Protein AF-A0A7S2IHZ9-F1 (afdb_monomer)

Secondary structure (DSSP, 8-state):
-HHHHHHHHHHHHHHHHHHTTGGGHHHHHHHHHHHHHH-EEETTTEEE--S-SS--S----SSS-S-S-EEHHHHHHHHHHHTTT-HHHHHHHHHHHHHT--TTSS--SEEETTEE-SS----S-HHHHHHHHHHHH-HHHHHHHHHHHHHHHHHHHHHHHHHTEETTTTEE--B-------TT---TTTT-SHHHHHHHHT-TT-GGGTT--EE-SSS-EES-B-HHHHHHHHHHHHHHHHHHHHHT-HHHHHHHHHHHHHHHHHIIIIIEETTTTEE--B-TTT-PBP----GGGGGGGGG-TTTSS-HHHHHHHIIIIIT-TTTT---SSSS--SSSPPPPTTEEEEEEEEETTS-EEEE-SHHHHHHHTTTEEEEEEEEEEE-STT---SS-EEEEEEEEESTTS-EEEEEETT---SSSS--EE--SS-SEEEESS--STTGGGPEEEEEEEETTTTEEEEE-SHHHHHHHHHTT-EEEEEEEEEBPPTTSTT---SS---SS-TTSGGGGG-BTTBT-B-HHHHHHHHHHHSSS---HHHHHHHHHHHHHHHHHHHHHHH------BTTTB-TTSS---BSSB-TTT--SB-SS-BPPBS-HHHHHHHHHHHHHTTTTSPPPTT--

Organism: NCBI:txid156173

pLDDT: mean 87.2, std 13.01, range [39.28, 98.94]

InterPro domains:
  IPR004888 Glycoside hydrolase family 63 [PTHR10412] (500-612)
  IPR008928 Six-hairpin glycosidase superfamily [SSF48208] (32-341)
  IPR012341 Six-hairpin glycosidase-like superfamily [G3DSA:1.50.10.10] (44-357)
  IPR012341 Six-hairpin glycosidase-like superfamily [G3DSA:1.50.10.10] (497-617)
  IPR054491 Mannosylglycerate hydrolase MGH1-like, glycoside hydrolase domain [PF22422] (72-330)

Structure (mmCIF, N/CA/C/O backbone):
data_AF-A0A7S2IHZ9-F1
#
_entry.id   AF-A0A7S2IHZ9-F1
#
loop_
_atom_site.group_PDB
_atom_site.id
_atom_site.type_symbol
_atom_site.label_atom_id
_atom_site.label_alt_id
_atom_site.label_comp_id
_atom_site.label_asym_id
_atom_site.label_entity_id
_atom_site.label_seq_id
_atom_site.pdbx_PDB_ins_code
_atom_site.Cartn_x
_atom_site.Cartn_y
_atom_site.Cartn_z
_atom_site.occupancy
_atom_site.B_iso_or_equiv
_atom_site.auth_seq_id
_atom_site.auth_comp_id
_atom_site.auth_asym_id
_atom_site.auth_atom_id
_atom_site.pdbx_PDB_model_num
ATOM 1 N N . GLY A 1 1 ? -7.102 -47.221 6.152 1.00 44.28 1 GLY A N 1
ATOM 2 C CA . GLY A 1 1 ? -8.558 -47.305 5.914 1.00 44.28 1 GLY A CA 1
ATOM 3 C C . GLY A 1 1 ? -9.307 -46.108 6.479 1.00 44.28 1 GLY A C 1
ATOM 4 O O . GLY A 1 1 ? -9.632 -45.208 5.721 1.00 44.28 1 GLY A O 1
ATOM 5 N N . ARG A 1 2 ? -9.538 -46.054 7.801 1.00 39.28 2 ARG A N 1
ATOM 6 C CA . ARG A 1 2 ? -10.419 -45.054 8.447 1.00 39.28 2 ARG A CA 1
ATOM 7 C C . ARG A 1 2 ? -9.930 -43.590 8.409 1.00 39.28 2 ARG A C 1
ATOM 9 O O . ARG A 1 2 ? -10.756 -42.702 8.257 1.00 39.28 2 ARG A O 1
ATOM 16 N N . ALA A 1 3 ? -8.618 -43.327 8.427 1.00 44.47 3 ALA A N 1
ATOM 17 C CA . ALA A 1 3 ? -8.079 -41.958 8.337 1.00 44.47 3 ALA A CA 1
ATOM 18 C C . ALA A 1 3 ? -8.281 -41.288 6.956 1.00 44.47 3 ALA A C 1
ATOM 20 O O . ALA A 1 3 ? -8.484 -40.081 6.880 1.00 44.47 3 ALA A O 1
ATOM 21 N N . ARG A 1 4 ? -8.292 -42.064 5.857 1.00 44.38 4 ARG A N 1
ATOM 22 C CA . ARG A 1 4 ? -8.543 -41.529 4.501 1.00 44.38 4 ARG A CA 1
ATOM 23 C C . ARG A 1 4 ? -10.020 -41.187 4.260 1.00 44.38 4 ARG A C 1
ATOM 25 O O . ARG A 1 4 ? -10.292 -40.228 3.552 1.00 44.38 4 ARG A O 1
ATOM 32 N N . ALA A 1 5 ? -10.949 -41.926 4.873 1.00 47.41 5 ALA A N 1
ATOM 33 C CA . ALA A 1 5 ? -12.391 -41.674 4.760 1.00 47.41 5 ALA A CA 1
ATOM 34 C C . ALA A 1 5 ? -12.870 -40.496 5.637 1.00 47.41 5 ALA A C 1
ATOM 36 O O . ALA A 1 5 ? -13.770 -39.762 5.244 1.00 47.41 5 ALA A O 1
ATOM 37 N N . GLY A 1 6 ? -12.247 -40.269 6.802 1.00 48.47 6 GLY A N 1
ATOM 38 C CA . GLY A 1 6 ? -12.513 -39.077 7.623 1.00 48.47 6 GLY A CA 1
ATOM 39 C C . GLY A 1 6 ? -11.990 -37.784 6.985 1.00 48.47 6 GLY A C 1
ATOM 40 O O . GLY A 1 6 ? -12.670 -36.760 7.007 1.00 48.47 6 GLY A O 1
ATOM 41 N N . GLY A 1 7 ? -10.816 -37.847 6.341 1.00 55.22 7 GLY A N 1
ATOM 42 C CA . GLY A 1 7 ? -10.217 -36.704 5.644 1.00 55.22 7 GLY A CA 1
ATOM 43 C C . GLY A 1 7 ? -11.005 -36.231 4.416 1.00 55.22 7 GLY A C 1
ATOM 44 O O . GLY A 1 7 ? -11.041 -35.032 4.153 1.00 55.22 7 GLY A O 1
ATOM 45 N N . SER A 1 8 ? -11.679 -37.130 3.687 1.00 61.75 8 SER A N 1
ATOM 46 C CA . SER A 1 8 ? -12.512 -36.741 2.537 1.00 61.75 8 SER A CA 1
ATOM 47 C C . SER A 1 8 ? -13.784 -36.001 2.955 1.00 61.75 8 SER A C 1
ATOM 49 O O . SER A 1 8 ? -14.209 -35.085 2.263 1.00 61.75 8 SER A O 1
ATOM 51 N N . HIS A 1 9 ? -14.370 -36.354 4.102 1.00 70.00 9 HIS A N 1
ATOM 52 C CA . HIS A 1 9 ? -15.577 -35.703 4.611 1.00 70.00 9 HIS A CA 1
ATOM 53 C C . HIS A 1 9 ? -15.296 -34.302 5.182 1.00 70.00 9 HIS A C 1
ATOM 55 O O . HIS A 1 9 ? -16.079 -33.384 4.955 1.00 70.00 9 HIS A O 1
ATOM 61 N N . TYR A 1 10 ? -14.166 -34.110 5.878 1.00 72.94 10 TYR A N 1
ATOM 62 C CA . TYR A 1 10 ? -13.751 -32.778 6.340 1.00 72.94 10 TYR A CA 1
ATOM 63 C C . TYR A 1 10 ? -13.454 -31.841 5.163 1.00 72.94 10 TYR A C 1
ATOM 65 O O . TYR A 1 10 ? -14.006 -30.748 5.105 1.00 72.94 10 TYR A O 1
ATOM 73 N N . ARG A 1 11 ? -12.674 -32.305 4.175 1.00 74.44 11 ARG A N 1
ATOM 74 C CA . ARG A 1 11 ? -12.383 -31.518 2.965 1.00 74.44 11 ARG A CA 1
ATOM 75 C C . ARG A 1 11 ? -13.639 -31.161 2.176 1.00 74.44 11 ARG A C 1
ATOM 77 O O . ARG A 1 11 ? -13.711 -30.067 1.641 1.00 74.44 11 ARG A O 1
ATOM 84 N N . ALA A 1 12 ? -14.626 -32.055 2.111 1.00 79.62 12 ALA A N 1
ATOM 85 C CA . ALA A 1 12 ? -15.901 -31.755 1.460 1.00 79.62 12 ALA A CA 1
ATOM 86 C C . ALA A 1 12 ? -16.692 -30.668 2.209 1.00 79.62 12 ALA A C 1
ATOM 88 O O . ALA A 1 12 ? -17.270 -29.791 1.577 1.00 79.62 12 ALA A O 1
ATOM 89 N N . ARG A 1 13 ? -16.687 -30.688 3.550 1.00 81.56 13 ARG A N 1
ATOM 90 C CA . ARG A 1 13 ? -17.314 -29.630 4.359 1.00 81.56 13 ARG A CA 1
ATOM 91 C C . ARG A 1 13 ? -16.609 -28.288 4.198 1.00 81.56 13 ARG A C 1
ATOM 93 O O . ARG A 1 13 ? -17.285 -27.281 4.059 1.00 81.56 13 ARG A O 1
ATOM 100 N N . GLU A 1 14 ? -15.281 -28.281 4.201 1.00 80.88 14 GLU A N 1
ATOM 101 C CA . GLU A 1 14 ? -14.481 -27.076 3.967 1.00 80.88 14 GLU A CA 1
ATOM 102 C C . GLU A 1 14 ? -14.667 -26.534 2.542 1.00 80.88 14 GLU A C 1
ATOM 104 O O . GLU A 1 14 ? -14.885 -25.344 2.362 1.00 80.88 14 GLU A O 1
ATOM 109 N N . ALA A 1 15 ? -14.693 -27.394 1.522 1.00 83.06 15 ALA A N 1
ATOM 110 C CA . ALA A 1 15 ? -15.005 -26.966 0.159 1.00 83.06 15 ALA A CA 1
ATOM 111 C C . ALA A 1 15 ? -16.393 -26.304 0.074 1.00 83.06 15 ALA A C 1
ATOM 113 O O . ALA A 1 15 ? -16.530 -25.238 -0.524 1.00 83.06 15 ALA A O 1
ATOM 114 N N . ALA A 1 16 ? -17.398 -26.870 0.750 1.00 86.19 16 ALA A N 1
ATOM 115 C CA . ALA A 1 16 ? -18.745 -26.305 0.787 1.00 86.19 16 ALA A CA 1
ATOM 116 C C . ALA A 1 16 ? -18.810 -24.918 1.463 1.00 86.19 16 ALA A C 1
ATOM 118 O O . ALA A 1 16 ? -19.636 -24.093 1.072 1.00 86.19 16 ALA A O 1
ATOM 119 N N . THR A 1 17 ? -17.944 -24.605 2.441 1.00 87.94 17 THR A N 1
ATOM 120 C CA . THR A 1 17 ? -17.902 -23.245 3.023 1.00 87.94 17 THR A CA 1
ATOM 121 C C . THR A 1 17 ? -17.316 -22.210 2.061 1.00 87.94 17 THR A C 1
ATOM 123 O O . THR A 1 17 ? -17.603 -21.017 2.205 1.00 87.94 17 THR A O 1
ATOM 126 N N . LEU A 1 18 ? -16.533 -22.653 1.072 1.00 92.44 18 LEU A N 1
ATOM 127 C CA . LEU A 1 18 ? -15.934 -21.808 0.041 1.00 92.44 18 LEU A CA 1
ATOM 128 C C . LEU A 1 18 ? -16.856 -21.601 -1.171 1.00 92.44 18 LEU A C 1
ATOM 130 O O . LEU A 1 18 ? -16.814 -20.532 -1.775 1.00 92.44 18 LEU A O 1
ATOM 134 N N . GLU A 1 19 ? -17.720 -22.570 -1.499 1.00 90.50 19 GLU A N 1
ATOM 135 C CA . GLU A 1 19 ? -18.622 -22.526 -2.669 1.00 90.50 19 GLU A CA 1
ATOM 136 C C . GLU A 1 19 ? -19.473 -21.248 -2.736 1.00 90.50 19 GLU A C 1
ATOM 138 O O . GLU A 1 19 ? -19.655 -20.679 -3.814 1.00 90.50 19 GLU A O 1
ATOM 143 N N . ARG A 1 20 ? -19.932 -20.734 -1.586 1.00 90.88 20 ARG A N 1
ATOM 144 C CA . ARG A 1 20 ? -20.732 -19.495 -1.509 1.00 90.88 20 ARG A CA 1
ATOM 145 C C . ARG A 1 20 ? -20.021 -18.255 -2.060 1.00 90.88 20 ARG A C 1
ATOM 147 O O . ARG A 1 20 ? -20.685 -17.279 -2.392 1.00 90.88 20 ARG A O 1
ATOM 154 N N . TYR A 1 21 ? -18.692 -18.286 -2.152 1.00 94.06 21 TYR A N 1
ATOM 155 C CA . TYR A 1 21 ? -17.879 -17.179 -2.649 1.00 94.06 21 TYR A CA 1
ATOM 156 C C . TYR A 1 21 ? -17.632 -17.241 -4.165 1.00 94.06 21 TYR A C 1
ATOM 158 O O . TYR A 1 21 ? -16.933 -16.382 -4.697 1.00 94.06 21 TYR A O 1
ATOM 166 N N . GLY A 1 22 ? -18.191 -18.226 -4.883 1.00 94.19 22 GLY A N 1
ATOM 167 C CA . GLY A 1 22 ? -18.151 -18.290 -6.347 1.00 94.19 22 GLY A CA 1
ATOM 168 C C . GLY A 1 22 ? -16.737 -18.140 -6.922 1.00 94.19 22 GLY A C 1
ATOM 169 O O . GLY A 1 22 ? -15.807 -18.837 -6.520 1.00 94.19 22 GLY A O 1
ATOM 170 N N . GLU A 1 23 ? -16.545 -17.186 -7.837 1.00 94.06 23 GLU A N 1
ATOM 171 C CA . GLU A 1 23 ? -15.236 -16.895 -8.448 1.00 94.06 23 GLU A CA 1
ATOM 172 C C . GLU A 1 23 ? -14.178 -16.324 -7.475 1.00 94.06 23 GLU A C 1
ATOM 174 O O . GLU A 1 23 ? -13.022 -16.121 -7.861 1.00 94.06 23 GLU A O 1
ATOM 179 N N . TRP A 1 24 ? -14.572 -16.026 -6.234 1.00 95.88 24 TRP A N 1
ATOM 180 C CA . TRP A 1 24 ? -13.717 -15.555 -5.145 1.00 95.88 24 TRP A CA 1
ATOM 181 C C . TRP A 1 24 ? -13.413 -16.645 -4.108 1.00 95.88 24 TRP A C 1
ATOM 183 O O . TRP A 1 24 ? -12.728 -16.372 -3.123 1.00 95.88 24 TRP A O 1
ATOM 193 N N . ALA A 1 25 ? -13.852 -17.888 -4.332 1.00 95.31 25 ALA A N 1
ATOM 194 C CA . ALA A 1 25 ? -13.587 -19.015 -3.436 1.00 95.31 25 ALA A CA 1
ATOM 195 C C . ALA A 1 25 ? -12.086 -19.232 -3.175 1.00 95.31 25 ALA A C 1
ATOM 197 O O . ALA A 1 25 ? -11.681 -19.367 -2.024 1.00 95.31 25 ALA A O 1
ATOM 198 N N . GLU A 1 26 ? -11.241 -19.184 -4.213 1.00 94.44 26 GLU A N 1
ATOM 199 C CA . GLU A 1 26 ? -9.781 -19.310 -4.051 1.00 94.44 26 GLU A CA 1
ATOM 200 C C . GLU A 1 26 ? -9.171 -18.157 -3.242 1.00 94.44 26 GLU A C 1
ATOM 202 O O . GLU A 1 26 ? -8.234 -18.363 -2.476 1.00 94.44 26 GLU A O 1
ATOM 207 N N . VAL A 1 27 ? -9.709 -16.945 -3.395 1.00 95.50 27 VAL A N 1
ATOM 208 C CA . VAL A 1 27 ? -9.264 -15.775 -2.628 1.00 95.50 27 VAL A CA 1
ATOM 209 C C . VAL A 1 27 ? -9.625 -15.935 -1.154 1.00 95.50 27 VAL A C 1
ATOM 211 O O . VAL A 1 27 ? -8.787 -15.689 -0.285 1.00 95.50 27 VAL A O 1
ATOM 214 N N . LYS A 1 28 ? -10.847 -16.396 -0.861 1.00 95.69 28 LYS A N 1
ATOM 215 C CA . LYS A 1 28 ? -11.254 -16.713 0.510 1.00 95.69 28 LYS A CA 1
ATOM 216 C C . LYS A 1 28 ? -10.388 -17.822 1.109 1.00 95.69 28 LYS A C 1
ATOM 218 O O . LYS A 1 28 ? -9.989 -17.689 2.262 1.00 95.69 28 LYS A O 1
ATOM 223 N N . ASP A 1 29 ? -10.085 -18.871 0.349 1.00 94.12 29 ASP A N 1
ATOM 224 C CA . ASP A 1 29 ? -9.216 -19.972 0.784 1.00 94.12 29 ASP A CA 1
ATOM 225 C C . ASP A 1 29 ? -7.820 -19.452 1.176 1.00 94.12 29 ASP A C 1
ATOM 227 O O . ASP A 1 29 ? -7.352 -19.695 2.291 1.00 94.12 29 ASP A O 1
ATOM 231 N N . ALA A 1 30 ? -7.205 -18.625 0.322 1.00 93.38 30 ALA A N 1
ATOM 232 C CA . ALA A 1 30 ? -5.919 -17.986 0.605 1.00 93.38 30 ALA A CA 1
ATOM 233 C C . ALA A 1 30 ? -5.958 -17.131 1.884 1.00 93.38 30 ALA A C 1
ATOM 235 O O . ALA A 1 30 ? -5.107 -17.272 2.766 1.00 93.38 30 ALA A O 1
ATOM 236 N N . MET A 1 31 ? -6.979 -16.277 2.014 1.00 94.12 31 MET A N 1
ATOM 237 C CA . MET A 1 31 ? -7.154 -15.404 3.176 1.00 94.12 31 MET A CA 1
ATOM 238 C C . MET A 1 31 ? -7.365 -16.195 4.469 1.00 94.12 31 MET A C 1
ATOM 240 O O . MET A 1 31 ? -6.688 -15.945 5.466 1.00 94.12 31 MET A O 1
ATOM 244 N N . GLN A 1 32 ? -8.278 -17.168 4.456 1.00 92.44 32 GLN A N 1
ATOM 245 C CA . GLN A 1 32 ? -8.565 -18.010 5.615 1.00 92.44 32 GLN A CA 1
ATOM 246 C C . GLN A 1 32 ? -7.332 -18.816 6.025 1.00 92.44 32 GLN A C 1
ATOM 248 O O . GLN A 1 32 ? -7.008 -18.862 7.208 1.00 92.44 32 GLN A O 1
ATOM 253 N N . THR A 1 33 ? -6.617 -19.397 5.062 1.00 90.88 33 THR A N 1
ATOM 254 C CA . THR A 1 33 ? -5.405 -20.179 5.324 1.00 90.88 33 THR A CA 1
ATOM 255 C C . THR A 1 33 ? -4.328 -19.331 6.000 1.00 90.88 33 THR A C 1
ATOM 257 O O . THR A 1 33 ? -3.735 -19.776 6.981 1.00 90.88 33 THR A O 1
ATOM 260 N N . SER A 1 34 ? -4.107 -18.093 5.543 1.00 89.50 34 SER A N 1
ATOM 261 C CA . SER A 1 34 ? -3.125 -17.196 6.165 1.00 89.50 34 SER A CA 1
ATOM 262 C C . SER A 1 34 ? -3.510 -16.792 7.588 1.00 89.50 34 SER A C 1
ATOM 264 O O . SER A 1 34 ? -2.669 -16.843 8.481 1.00 89.50 34 SER A O 1
ATOM 266 N N . LEU A 1 35 ? -4.773 -16.416 7.813 1.00 91.25 35 LEU A N 1
ATOM 267 C CA . LEU A 1 35 ? -5.254 -15.985 9.130 1.00 91.25 35 LEU A CA 1
ATOM 268 C C . LEU A 1 35 ? -5.246 -17.128 10.143 1.00 91.25 35 LEU A C 1
ATOM 270 O O . LEU A 1 35 ? -4.792 -16.958 11.268 1.00 91.25 35 LEU A O 1
ATOM 274 N N . MET A 1 36 ? -5.737 -18.303 9.746 1.00 90.81 36 MET A N 1
ATOM 275 C CA . MET A 1 36 ? -5.822 -19.462 10.636 1.00 90.81 36 MET A CA 1
ATOM 276 C C . MET A 1 36 ? -4.456 -20.088 10.914 1.00 90.81 36 MET A C 1
ATOM 278 O O . MET A 1 36 ? -4.287 -20.742 11.937 1.00 90.81 36 MET A O 1
ATOM 282 N N . TRP A 1 37 ? -3.470 -19.887 10.034 1.00 89.12 37 TRP A N 1
ATOM 283 C CA . TRP A 1 37 ? -2.101 -20.332 10.287 1.00 89.12 37 TRP A CA 1
ATOM 284 C C . TRP A 1 37 ? -1.440 -19.550 11.422 1.00 89.12 37 TRP A C 1
ATOM 286 O O . TRP A 1 37 ? -0.711 -20.154 12.212 1.00 89.12 37 TRP A O 1
ATOM 296 N N . SER A 1 38 ? -1.670 -18.233 11.505 1.00 87.88 38 SER A N 1
ATOM 297 C CA . SER A 1 38 ? -1.074 -17.403 12.554 1.00 87.88 38 SER A CA 1
ATOM 298 C C . SER A 1 38 ? -1.902 -17.348 13.834 1.00 87.88 38 SER A C 1
ATOM 300 O O . SER A 1 38 ? -1.347 -17.019 14.875 1.00 87.88 38 SER A O 1
ATOM 302 N N . PHE A 1 39 ? -3.188 -17.701 13.783 1.00 90.62 39 PHE A N 1
ATOM 303 C CA . PHE A 1 39 ? -4.076 -17.673 14.942 1.00 90.62 39 PHE A CA 1
ATOM 304 C C . PHE A 1 39 ? -3.601 -18.618 16.056 1.00 90.62 39 PHE A C 1
ATOM 306 O O . PHE A 1 39 ? -3.381 -19.810 15.827 1.00 90.62 39 PHE A O 1
ATOM 313 N N . ILE A 1 40 ? -3.468 -18.090 17.270 1.00 89.56 40 ILE A N 1
ATOM 314 C CA . ILE A 1 40 ? -2.991 -18.830 18.441 1.00 89.56 40 ILE A CA 1
ATOM 315 C C . ILE A 1 40 ? -3.847 -18.529 19.669 1.00 89.56 40 ILE A C 1
ATOM 317 O O . ILE A 1 40 ? -4.582 -17.541 19.729 1.00 89.56 40 ILE A O 1
ATOM 321 N N . TYR A 1 41 ? -3.734 -19.410 20.657 1.00 88.06 41 TYR A N 1
ATOM 322 C CA . TYR A 1 41 ? -4.132 -19.112 22.022 1.00 88.06 41 TYR A CA 1
ATOM 323 C C . TYR A 1 41 ? -2.890 -18.711 22.811 1.00 88.06 41 TYR A C 1
ATOM 325 O O . TYR A 1 41 ? -1.931 -19.478 22.869 1.00 88.06 41 TYR A O 1
ATOM 333 N N . ASP A 1 42 ? -2.949 -17.546 23.435 1.00 83.69 42 ASP A N 1
ATOM 334 C CA . ASP A 1 42 ? -1.996 -17.083 24.430 1.00 83.69 42 ASP A CA 1
ATOM 335 C C . ASP A 1 42 ? -2.694 -17.044 25.807 1.00 83.69 42 ASP A C 1
ATOM 337 O O . ASP A 1 42 ? -3.815 -16.548 25.904 1.00 83.69 42 ASP A O 1
ATOM 341 N N . PRO A 1 43 ? -2.102 -17.544 26.903 1.00 80.94 43 PRO A N 1
ATOM 342 C CA . PRO A 1 43 ? -2.756 -17.546 28.214 1.00 80.94 43 PRO A CA 1
ATOM 343 C C . PRO A 1 43 ? -3.067 -16.159 28.784 1.00 80.94 43 PRO A C 1
ATOM 345 O O . PRO A 1 43 ? -3.944 -16.038 29.640 1.00 80.94 43 PRO A O 1
ATOM 348 N N . LYS A 1 44 ? -2.340 -15.123 28.357 1.00 78.62 44 LYS A N 1
ATOM 349 C CA . LYS A 1 44 ? -2.530 -13.745 28.809 1.00 78.62 44 LYS A CA 1
ATOM 350 C C . LYS A 1 44 ? -3.460 -12.973 27.880 1.00 78.62 44 LYS A C 1
ATOM 352 O O . LYS A 1 44 ? -4.338 -12.265 28.367 1.00 78.62 44 LYS A O 1
ATOM 357 N N . GLU A 1 45 ? -3.266 -13.110 26.573 1.00 82.06 45 GLU A N 1
ATOM 358 C CA . GLU A 1 45 ? -4.016 -12.365 25.554 1.00 82.06 45 GLU A CA 1
ATOM 359 C C . GLU A 1 45 ? -5.269 -13.135 25.070 1.00 82.06 45 GLU A C 1
ATOM 361 O O . GLU A 1 45 ? -6.164 -12.588 24.438 1.00 82.06 45 GLU A O 1
ATOM 366 N N . GLY A 1 46 ? -5.404 -14.419 25.384 1.00 86.62 46 GLY A N 1
ATOM 367 C CA . GLY A 1 46 ? -6.492 -15.265 24.898 1.00 86.62 46 GLY A CA 1
ATOM 368 C C . GLY A 1 46 ? -6.328 -15.637 23.421 1.00 86.62 46 GLY A C 1
ATOM 369 O O . GLY A 1 46 ? -5.238 -15.957 22.957 1.00 86.62 46 GLY A O 1
ATOM 370 N N . LEU A 1 47 ? -7.432 -15.655 22.672 1.00 90.75 47 LEU A N 1
ATOM 371 C CA . LEU A 1 47 ? -7.423 -15.997 21.247 1.00 90.75 47 LEU A CA 1
ATOM 372 C C . LEU A 1 47 ? -7.042 -14.774 20.405 1.00 90.75 47 LEU A C 1
ATOM 374 O O . LEU A 1 47 ? -7.812 -13.810 20.331 1.00 90.75 47 LEU A O 1
ATOM 378 N N . VAL A 1 48 ? -5.878 -14.835 19.759 1.00 91.06 48 VAL A N 1
ATOM 379 C CA . VAL A 1 48 ? -5.279 -13.715 19.021 1.00 91.06 48 VAL A CA 1
ATOM 380 C C . VAL A 1 48 ? -4.731 -14.139 17.662 1.00 91.06 48 VAL A C 1
ATOM 382 O O . VAL A 1 48 ? -4.381 -15.295 17.427 1.00 91.06 48 VAL A O 1
ATOM 385 N N . ALA A 1 49 ? -4.647 -13.165 16.760 1.00 91.06 49 ALA A N 1
ATOM 386 C CA . ALA A 1 49 ? -4.123 -13.290 15.409 1.00 91.06 49 ALA A CA 1
ATOM 387 C C . ALA A 1 49 ? -2.835 -12.456 15.277 1.00 91.06 49 ALA A C 1
ATOM 389 O O . ALA A 1 49 ? -2.882 -11.346 14.735 1.00 91.06 49 ALA A O 1
ATOM 390 N N . PRO A 1 50 ? -1.682 -12.947 15.773 1.00 88.75 50 PRO A N 1
ATOM 391 C CA . PRO A 1 50 ? -0.408 -12.305 15.497 1.00 88.75 50 PRO A CA 1
ATOM 392 C C . PRO A 1 50 ? -0.148 -12.275 13.989 1.00 88.75 50 PRO A C 1
ATOM 394 O O . PRO A 1 50 ? -0.686 -13.068 13.206 1.00 88.75 50 PRO A O 1
ATOM 397 N N . VAL A 1 51 ? 0.705 -11.346 13.579 1.00 83.25 51 VAL A N 1
ATOM 398 C CA . VAL A 1 51 ? 0.999 -11.089 12.162 1.00 83.25 51 VAL A CA 1
ATOM 399 C C . VAL A 1 51 ? 1.730 -12.261 11.506 1.00 83.25 51 VAL A C 1
ATOM 401 O O . VAL A 1 51 ? 1.485 -12.601 10.349 1.00 83.25 51 VAL A O 1
ATOM 404 N N . THR A 1 52 ? 2.575 -12.932 12.292 1.00 83.06 52 THR A N 1
ATOM 405 C CA . THR A 1 52 ? 3.257 -14.183 11.972 1.00 83.06 52 THR A CA 1
ATOM 406 C C . THR A 1 52 ? 3.649 -14.906 13.263 1.00 83.06 52 THR A C 1
ATOM 408 O O . THR A 1 52 ? 3.798 -14.279 14.309 1.00 83.06 52 THR A O 1
ATOM 411 N N . ARG A 1 53 ? 3.874 -16.222 13.183 1.00 81.31 53 ARG A N 1
ATOM 412 C CA . ARG A 1 53 ? 4.449 -17.031 14.278 1.00 81.31 53 ARG A CA 1
ATOM 413 C C . ARG A 1 53 ? 5.973 -17.125 14.216 1.00 81.31 53 ARG A C 1
ATOM 415 O O . ARG A 1 53 ? 6.595 -17.747 15.067 1.00 81.31 53 ARG A O 1
ATOM 422 N N . ASN A 1 54 ? 6.584 -16.550 13.182 1.00 79.62 54 ASN A N 1
ATOM 423 C CA . ASN A 1 54 ? 8.027 -16.642 12.970 1.00 79.62 54 ASN A CA 1
ATOM 424 C C . ASN A 1 54 ? 8.821 -15.635 13.817 1.00 79.62 54 ASN A C 1
ATOM 426 O O . ASN A 1 54 ? 10.050 -15.682 13.819 1.00 79.62 54 ASN A O 1
ATOM 430 N N . TRP A 1 55 ? 8.149 -14.694 14.485 1.00 78.69 55 TRP A N 1
ATOM 431 C CA . TRP A 1 55 ? 8.787 -13.593 15.201 1.00 78.69 55 TRP A CA 1
ATOM 432 C C . TRP A 1 55 ? 8.566 -13.706 16.712 1.00 78.69 55 TRP A C 1
ATOM 434 O O . TRP A 1 55 ? 7.431 -13.653 17.178 1.00 78.69 55 TRP A O 1
ATOM 444 N N . ALA A 1 56 ? 9.663 -13.784 17.471 1.00 78.25 56 ALA A N 1
ATOM 445 C CA . ALA A 1 56 ? 9.654 -13.772 18.934 1.00 78.25 56 ALA A CA 1
ATOM 446 C C . ALA A 1 56 ? 10.083 -12.389 19.463 1.00 78.25 56 ALA A C 1
ATOM 448 O O . ALA A 1 56 ? 11.274 -12.098 19.589 1.00 78.25 56 ALA A O 1
ATOM 449 N N . PHE A 1 57 ? 9.107 -11.534 19.772 1.00 75.56 57 PHE A N 1
ATOM 450 C CA . PHE A 1 57 ? 9.284 -10.188 20.334 1.00 75.56 57 PHE A CA 1
ATOM 451 C C . PHE A 1 57 ? 9.516 -10.179 21.848 1.00 75.56 57 PHE A C 1
ATOM 453 O O . PHE A 1 57 ? 10.129 -9.243 22.360 1.00 75.56 57 PHE A O 1
ATOM 460 N N . SER A 1 58 ? 9.078 -11.217 22.563 1.00 72.12 58 SER A N 1
ATOM 461 C CA . SER A 1 58 ? 9.359 -11.385 23.992 1.00 72.12 58 SER A CA 1
ATOM 462 C C . SER A 1 58 ? 9.985 -12.758 24.271 1.00 72.12 58 SER A C 1
ATOM 464 O O . SER A 1 58 ? 9.295 -13.702 24.640 1.00 72.12 58 SER A O 1
ATOM 466 N N . PRO A 1 59 ? 11.311 -12.914 24.098 1.00 63.94 59 PRO A N 1
ATOM 467 C CA . PRO A 1 59 ? 11.993 -14.197 24.300 1.00 63.94 59 PRO A CA 1
ATOM 468 C C . PRO A 1 59 ? 12.216 -14.554 25.782 1.00 63.94 59 PRO A C 1
ATOM 470 O O . PRO A 1 59 ? 12.791 -15.597 26.081 1.00 63.94 59 PRO A O 1
ATOM 473 N N . ARG A 1 60 ? 11.836 -13.674 26.722 1.00 60.03 60 ARG A N 1
ATOM 474 C CA . ARG A 1 60 ? 12.056 -13.828 28.173 1.00 60.03 60 ARG A CA 1
ATOM 475 C C . ARG A 1 60 ? 10.739 -13.903 28.939 1.00 60.03 60 ARG A C 1
ATOM 477 O O . ARG A 1 60 ? 10.521 -13.148 29.885 1.00 60.03 60 ARG A O 1
ATOM 484 N N . THR A 1 61 ? 9.860 -14.800 28.521 1.00 64.00 61 THR A N 1
ATOM 485 C CA . THR A 1 61 ? 8.622 -15.091 29.243 1.00 64.00 61 THR A CA 1
ATOM 486 C C . THR A 1 61 ? 8.843 -16.292 30.159 1.00 64.00 61 THR A C 1
ATOM 488 O O . THR A 1 61 ? 9.652 -17.170 29.865 1.00 64.00 61 THR A O 1
ATOM 491 N N . VAL A 1 62 ? 8.188 -16.290 31.325 1.00 60.69 62 VAL A N 1
ATOM 492 C CA . VAL A 1 62 ? 8.407 -17.305 32.376 1.00 60.69 62 VAL A CA 1
ATOM 493 C C . VAL A 1 62 ? 8.040 -18.709 31.879 1.00 60.69 62 VAL A C 1
ATOM 495 O O . VAL A 1 62 ? 8.693 -19.672 32.271 1.00 60.69 62 VAL A O 1
ATOM 498 N N . ASP A 1 63 ? 7.084 -18.796 30.948 1.00 63.53 63 ASP A N 1
ATOM 499 C CA . ASP A 1 63 ? 6.512 -20.055 30.462 1.00 63.53 63 ASP A CA 1
ATOM 500 C C . ASP A 1 63 ? 6.693 -20.275 28.943 1.00 63.53 63 ASP A C 1
ATOM 502 O O . ASP A 1 63 ? 6.210 -21.262 28.400 1.00 63.53 63 ASP A O 1
ATOM 506 N N . GLY A 1 64 ? 7.392 -19.382 28.228 1.00 61.69 64 GLY A N 1
ATOM 507 C CA . GLY A 1 64 ? 7.506 -19.419 26.758 1.00 61.69 64 GLY A CA 1
ATOM 508 C C . GLY A 1 64 ? 6.285 -18.862 26.015 1.00 61.69 64 GLY A C 1
ATOM 509 O O . GLY A 1 64 ? 6.403 -18.455 24.862 1.00 61.69 64 GLY A O 1
ATOM 510 N N . ASP A 1 65 ? 5.151 -18.748 26.701 1.00 64.25 65 ASP A N 1
ATOM 511 C CA . ASP A 1 65 ? 3.948 -18.071 26.224 1.00 64.25 65 ASP A CA 1
ATOM 512 C C . ASP A 1 65 ? 4.160 -16.543 26.195 1.00 64.25 65 ASP A C 1
ATOM 514 O O . ASP A 1 65 ? 4.901 -16.023 27.030 1.00 64.25 65 ASP A O 1
ATOM 518 N N . GLN A 1 66 ? 3.495 -15.805 25.300 1.00 71.25 66 GLN A N 1
ATOM 519 C CA . GLN A 1 66 ? 3.579 -14.342 25.105 1.00 71.25 66 GLN A CA 1
ATOM 520 C C . GLN A 1 66 ? 4.760 -13.825 24.271 1.00 71.25 66 GLN A C 1
ATOM 522 O O . GLN A 1 66 ? 5.201 -12.684 24.455 1.00 71.25 66 GLN A O 1
ATOM 527 N N . SER A 1 67 ? 5.292 -14.642 23.362 1.00 75.88 67 SER A N 1
ATOM 528 C CA . SER A 1 67 ? 6.452 -14.260 22.551 1.00 75.88 67 SER A CA 1
ATOM 529 C C . SER A 1 67 ? 6.076 -13.453 21.303 1.00 75.88 67 SER A C 1
ATOM 531 O O . SER A 1 67 ? 6.879 -12.653 20.825 1.00 75.88 67 SER A O 1
ATOM 533 N N . GLU A 1 68 ? 4.862 -13.632 20.795 1.00 83.62 68 GLU A N 1
ATOM 534 C CA . GLU A 1 68 ? 4.395 -13.131 19.512 1.00 83.62 68 GLU A CA 1
ATOM 535 C C . GLU A 1 68 ? 4.006 -11.649 19.580 1.00 83.62 68 GLU A C 1
ATOM 537 O O . GLU A 1 68 ? 3.406 -11.170 20.543 1.00 83.62 68 GLU A O 1
ATOM 542 N N . GLY A 1 69 ? 4.342 -10.905 18.526 1.00 85.25 69 GLY A N 1
ATOM 543 C CA . GLY A 1 69 ? 3.983 -9.495 18.404 1.00 85.25 69 GLY A CA 1
ATOM 544 C C . GLY A 1 69 ? 2.535 -9.304 17.954 1.00 85.25 69 GLY A C 1
ATOM 545 O O . GLY A 1 69 ? 2.162 -9.706 16.850 1.00 85.25 69 GLY A O 1
ATOM 546 N N . LEU A 1 70 ? 1.741 -8.622 18.778 1.00 89.88 70 LEU A N 1
ATOM 547 C CA . LEU A 1 70 ? 0.448 -8.057 18.403 1.00 89.88 70 LEU A CA 1
ATOM 548 C C . LEU A 1 70 ? 0.657 -6.615 17.942 1.00 89.88 70 LEU A C 1
ATOM 550 O O . LEU A 1 70 ? 0.832 -5.712 18.763 1.00 89.88 70 LEU A O 1
ATOM 554 N N . PHE A 1 71 ? 0.669 -6.413 16.627 1.00 92.31 71 PHE A N 1
ATOM 555 C CA . PHE A 1 71 ? 0.805 -5.097 16.008 1.00 92.31 71 PHE A CA 1
ATOM 556 C C . PHE A 1 71 ? -0.561 -4.447 15.803 1.00 92.31 71 PHE A C 1
ATOM 558 O O . PHE A 1 71 ? -1.529 -5.119 15.445 1.00 92.31 71 PHE A O 1
ATOM 565 N N . CYS A 1 72 ? -0.649 -3.138 16.039 1.00 94.56 72 CYS A N 1
ATOM 566 C CA . CYS A 1 72 ? -1.927 -2.435 16.139 1.00 94.56 72 CYS A CA 1
ATOM 567 C C . CYS A 1 72 ? -2.754 -2.493 14.845 1.00 94.56 72 CYS A C 1
ATOM 569 O O . CYS A 1 72 ? -3.844 -3.076 14.821 1.00 94.56 72 CYS A O 1
ATOM 571 N N . TRP A 1 73 ? -2.255 -1.908 13.758 1.00 94.94 73 TRP A N 1
ATOM 572 C CA . TRP A 1 73 ? -2.989 -1.874 12.493 1.00 94.94 73 TRP A CA 1
ATOM 573 C C . TRP A 1 73 ? -3.077 -3.256 11.829 1.00 94.94 73 TRP A C 1
ATOM 575 O O . TRP A 1 73 ? -4.142 -3.608 11.327 1.00 94.94 73 TRP A O 1
ATOM 585 N N . ASP A 1 74 ? -2.039 -4.091 11.913 1.00 93.38 74 ASP A N 1
ATOM 586 C CA . ASP A 1 74 ? -2.044 -5.471 11.419 1.00 93.38 74 ASP A CA 1
ATOM 587 C C . ASP A 1 74 ? -3.108 -6.331 12.094 1.00 93.38 74 ASP A C 1
ATOM 589 O O . ASP A 1 74 ? -3.921 -6.967 11.423 1.00 93.38 74 ASP A O 1
ATOM 593 N N . GLY A 1 75 ? -3.122 -6.336 13.430 1.00 94.44 75 GLY A N 1
ATOM 594 C CA . GLY A 1 75 ? -4.087 -7.081 14.222 1.00 94.44 75 GLY A CA 1
ATOM 595 C C . GLY A 1 75 ? -5.497 -6.559 13.983 1.00 94.44 75 GLY A C 1
ATOM 596 O O . GLY A 1 75 ? -6.433 -7.346 13.855 1.00 94.44 75 GLY A O 1
ATOM 597 N N . SER A 1 76 ? -5.652 -5.245 13.807 1.00 97.25 76 SER A N 1
ATOM 598 C CA . SER A 1 76 ? -6.936 -4.662 13.413 1.00 97.25 76 SER A CA 1
ATOM 599 C C . SER A 1 76 ? -7.392 -5.198 12.050 1.00 97.25 76 SER A C 1
ATOM 601 O O . SER A 1 76 ? -8.526 -5.657 11.921 1.00 97.25 76 SER A O 1
ATOM 603 N N . PHE A 1 77 ? -6.521 -5.217 11.037 1.00 97.56 77 PHE A N 1
ATOM 604 C CA . PHE A 1 77 ? -6.842 -5.779 9.721 1.00 97.56 77 PHE A CA 1
ATOM 605 C C . PHE A 1 77 ? -7.103 -7.291 9.755 1.00 97.56 77 PHE A C 1
ATOM 607 O O . PHE A 1 77 ? -7.986 -7.774 9.043 1.00 97.56 77 PHE A O 1
ATOM 614 N N . ALA A 1 78 ? -6.396 -8.042 10.603 1.00 96.19 78 ALA A N 1
ATOM 615 C CA . ALA A 1 78 ? -6.684 -9.452 10.838 1.00 96.19 78 ALA A CA 1
ATOM 616 C C . ALA A 1 78 ? -8.106 -9.632 11.387 1.00 96.19 78 ALA A C 1
ATOM 618 O O . ALA A 1 78 ? -8.873 -10.423 10.838 1.00 96.19 78 ALA A O 1
ATOM 619 N N . SER A 1 79 ? -8.508 -8.835 12.384 1.00 97.44 79 SER A N 1
ATOM 620 C CA . SER A 1 79 ? -9.895 -8.805 12.868 1.00 97.44 79 SER A CA 1
ATOM 621 C C . SER A 1 79 ? -10.886 -8.427 11.770 1.00 97.44 79 SER A C 1
ATOM 623 O O . SER A 1 79 ? -11.957 -9.027 11.689 1.00 97.44 79 SER A O 1
ATOM 625 N N . TYR A 1 80 ? -10.529 -7.488 10.890 1.00 97.94 80 TYR A N 1
ATOM 626 C CA . TYR A 1 80 ? -11.394 -7.101 9.780 1.00 97.94 80 TYR A CA 1
ATOM 627 C C . TYR A 1 80 ? -11.679 -8.282 8.846 1.00 97.94 80 TYR A C 1
ATOM 629 O O . TYR A 1 80 ? -12.836 -8.601 8.581 1.00 97.94 80 TYR A O 1
ATOM 637 N N . MET A 1 81 ? -10.646 -9.009 8.426 1.00 97.31 81 MET A N 1
ATOM 638 C CA . MET A 1 81 ? -10.824 -10.178 7.565 1.00 97.31 81 MET A CA 1
ATOM 639 C C . MET A 1 81 ? -11.507 -11.353 8.284 1.00 97.31 81 MET A C 1
ATOM 641 O O . MET A 1 81 ? -12.359 -12.017 7.690 1.00 97.31 81 MET A O 1
ATOM 645 N N . LEU A 1 82 ? -11.183 -11.604 9.561 1.00 96.75 82 LEU A N 1
ATOM 646 C CA . LEU A 1 82 ? -11.842 -12.632 10.384 1.00 96.75 82 LEU A CA 1
ATOM 647 C C . LEU A 1 82 ? -13.347 -12.386 10.485 1.00 96.75 82 LEU A C 1
ATOM 649 O O . LEU A 1 82 ? -14.144 -13.316 10.394 1.00 96.75 82 LEU A O 1
ATOM 653 N N . SER A 1 83 ? -13.752 -11.125 10.608 1.00 97.06 83 SER A N 1
ATOM 654 C CA . SER A 1 83 ? -15.157 -10.757 10.760 1.00 97.06 83 SER A CA 1
ATOM 655 C C . SER A 1 83 ? -16.008 -11.004 9.510 1.00 97.06 83 SER A C 1
ATOM 657 O O . SER A 1 83 ? -17.229 -10.862 9.570 1.00 97.06 83 SER A O 1
ATOM 659 N N . LEU A 1 84 ? -15.412 -11.418 8.384 1.00 95.81 84 LEU A N 1
ATOM 660 C CA . LEU A 1 84 ? -16.181 -11.878 7.232 1.00 95.81 84 LEU A CA 1
ATOM 661 C C . LEU A 1 84 ? -17.121 -13.028 7.626 1.00 95.81 84 LEU A C 1
ATOM 663 O O . LEU A 1 84 ? -18.276 -13.032 7.201 1.00 95.81 84 LEU A O 1
ATOM 667 N N . ASP A 1 85 ? -16.654 -13.976 8.443 1.00 92.19 85 ASP A N 1
ATOM 668 C CA . ASP A 1 85 ? -17.448 -15.136 8.866 1.00 92.19 85 ASP A CA 1
ATOM 669 C C . ASP A 1 85 ? -17.136 -15.702 10.265 1.00 92.19 85 ASP A C 1
ATOM 671 O O . ASP A 1 85 ? -17.774 -16.671 10.669 1.00 92.19 85 ASP A O 1
ATOM 675 N N . ALA A 1 86 ? -16.238 -15.083 11.037 1.00 94.31 86 ALA A N 1
ATOM 676 C CA . ALA A 1 86 ? -15.876 -15.497 12.395 1.00 94.31 86 ALA A CA 1
ATOM 677 C C . ALA A 1 86 ? -15.878 -14.302 13.368 1.00 94.31 86 ALA A C 1
ATOM 679 O O . ALA A 1 86 ? -14.824 -13.840 13.813 1.00 94.31 86 ALA A O 1
ATOM 680 N N . LEU A 1 87 ? -17.075 -13.794 13.700 1.00 95.94 87 LEU A N 1
ATOM 681 C CA . LEU A 1 87 ? -17.248 -12.614 14.559 1.00 95.94 87 LEU A CA 1
ATOM 682 C C . LEU A 1 87 ? -16.520 -12.743 15.904 1.00 95.94 87 LEU A C 1
ATOM 684 O O . LEU A 1 87 ? -15.813 -11.820 16.297 1.00 95.94 87 LEU A O 1
ATOM 688 N N . ASP A 1 88 ? -16.648 -13.883 16.582 1.00 95.44 88 ASP A N 1
ATOM 689 C CA . ASP A 1 88 ? -16.068 -14.069 17.918 1.00 95.44 88 ASP A CA 1
ATOM 690 C C . ASP A 1 88 ? -14.535 -14.012 17.897 1.00 95.44 88 ASP A C 1
ATOM 692 O O . ASP A 1 88 ? -13.922 -13.390 18.764 1.00 95.44 88 ASP A O 1
ATOM 696 N N . LEU A 1 89 ? -13.904 -14.593 16.868 1.00 96.00 89 LEU A N 1
ATOM 697 C CA . LEU A 1 89 ? -12.450 -14.525 16.691 1.00 96.00 89 LEU A CA 1
ATOM 698 C C . LEU A 1 89 ? -12.000 -13.100 16.359 1.00 96.00 89 LEU A C 1
ATOM 700 O O . LEU A 1 89 ? -10.994 -12.626 16.889 1.00 96.00 89 LEU A O 1
ATOM 704 N N . ALA A 1 90 ? -12.763 -12.405 15.511 1.00 97.19 90 ALA A N 1
ATOM 705 C CA . ALA A 1 90 ? -12.498 -11.015 15.168 1.00 97.19 90 ALA A CA 1
ATOM 706 C C . ALA A 1 90 ? -12.565 -10.104 16.399 1.00 97.19 90 ALA A C 1
ATOM 708 O O . ALA A 1 90 ? -11.643 -9.317 16.617 1.00 97.19 90 ALA A O 1
ATOM 709 N N . ILE A 1 91 ? -13.624 -10.238 17.206 1.00 97.25 91 ILE A N 1
ATOM 710 C CA . ILE A 1 91 ? -13.833 -9.481 18.444 1.00 97.25 91 ILE A CA 1
ATOM 711 C C . ILE A 1 91 ? -12.750 -9.810 19.470 1.00 97.25 91 ILE A C 1
ATOM 713 O O . ILE A 1 91 ? -12.173 -8.880 20.027 1.00 97.25 91 ILE A O 1
ATOM 717 N N . SER A 1 92 ? -12.443 -11.094 19.689 1.00 95.88 92 SER A N 1
ATOM 718 C CA . SER A 1 92 ? -11.399 -11.513 20.634 1.00 95.88 92 SER A CA 1
ATOM 719 C C . SER A 1 92 ? -10.077 -10.824 20.317 1.00 95.88 92 SER A C 1
ATOM 721 O O . SER A 1 92 ? -9.529 -10.117 21.160 1.00 95.88 92 SER A O 1
ATOM 723 N N . ASN A 1 93 ? -9.619 -10.932 19.069 1.00 95.94 93 ASN A N 1
ATOM 724 C CA . ASN A 1 93 ? -8.375 -10.307 18.646 1.00 95.94 93 ASN A CA 1
ATOM 725 C C . ASN A 1 93 ? -8.429 -8.769 18.740 1.00 95.94 93 ASN A C 1
ATOM 727 O O . ASN A 1 93 ? -7.491 -8.145 19.232 1.00 95.94 93 ASN A O 1
ATOM 731 N N . LEU A 1 94 ? -9.540 -8.146 18.330 1.00 96.94 94 LEU A N 1
ATOM 732 C CA . LEU A 1 94 ? -9.669 -6.685 18.309 1.00 96.94 94 LEU A CA 1
ATOM 733 C C . LEU A 1 94 ? -9.672 -6.087 19.722 1.00 96.94 94 LEU A C 1
ATOM 735 O O . LEU A 1 94 ? -9.084 -5.029 19.941 1.00 96.94 94 LEU A O 1
ATOM 739 N N . ILE A 1 95 ? -10.293 -6.777 20.686 1.00 96.94 95 ILE A N 1
ATOM 740 C CA . ILE A 1 95 ? -10.247 -6.395 22.100 1.00 96.94 95 ILE A CA 1
ATOM 741 C C . ILE A 1 95 ? -8.798 -6.367 22.581 1.00 96.94 95 ILE A C 1
ATOM 743 O O . ILE A 1 95 ? -8.417 -5.379 23.201 1.00 96.94 95 ILE A O 1
ATOM 747 N N . GLN A 1 96 ? -7.978 -7.376 22.271 1.00 94.06 96 GLN A N 1
ATOM 748 C CA . GLN A 1 96 ? -6.582 -7.392 22.730 1.00 94.06 96 GLN A CA 1
ATOM 749 C C . GLN A 1 96 ? -5.755 -6.262 22.132 1.00 94.06 96 GLN A C 1
ATOM 751 O O . GLN A 1 96 ? -5.017 -5.593 22.854 1.00 94.06 96 GLN A O 1
ATOM 756 N N . ILE A 1 97 ? -5.946 -5.968 20.843 1.00 95.44 97 ILE A N 1
ATOM 757 C CA . ILE A 1 97 ? -5.307 -4.811 20.210 1.00 95.44 97 ILE A CA 1
ATOM 758 C C . ILE A 1 97 ? -5.679 -3.516 20.944 1.00 95.44 97 ILE A C 1
ATOM 760 O O . ILE A 1 97 ? -4.798 -2.762 21.355 1.00 95.44 97 ILE A O 1
ATOM 764 N N . ILE A 1 98 ? -6.971 -3.274 21.183 1.00 97.25 98 ILE A N 1
ATOM 765 C CA . ILE A 1 98 ? -7.447 -2.034 21.815 1.00 97.25 98 ILE A CA 1
ATOM 766 C C . ILE A 1 98 ? -7.023 -1.944 23.285 1.00 97.25 98 ILE A C 1
ATOM 768 O O . ILE A 1 98 ? -6.530 -0.910 23.743 1.00 97.25 98 ILE A O 1
ATOM 772 N N . LYS A 1 99 ? -7.174 -3.035 24.039 1.00 94.12 99 LYS A N 1
ATOM 773 C CA . LYS A 1 99 ? -6.811 -3.107 25.461 1.00 94.12 99 LYS A CA 1
ATOM 774 C C . LYS A 1 99 ? -5.301 -3.135 25.682 1.00 94.12 99 LYS A C 1
ATOM 776 O O . LYS A 1 99 ? -4.849 -2.817 26.780 1.00 94.12 99 LYS A O 1
ATOM 781 N N . GLY A 1 100 ? -4.522 -3.367 24.626 1.00 90.44 100 GLY A N 1
ATOM 782 C CA . GLY A 1 100 ? -3.081 -3.162 24.584 1.00 90.44 100 GLY A CA 1
ATOM 783 C C . GLY A 1 100 ? -2.634 -1.708 24.790 1.00 90.44 100 GLY A C 1
ATOM 784 O O . GLY A 1 100 ? -1.428 -1.490 24.944 1.00 90.44 100 GLY A O 1
ATOM 785 N N . ARG A 1 101 ? -3.556 -0.732 24.836 1.00 93.38 101 ARG A N 1
ATOM 786 C CA . ARG A 1 101 ? -3.274 0.696 25.052 1.00 93.38 101 ARG A CA 1
ATOM 787 C C . ARG A 1 101 ? -2.259 0.991 26.163 1.00 93.38 101 ARG A C 1
ATOM 789 O O . ARG A 1 101 ? -2.155 0.294 27.175 1.00 93.38 101 ARG A O 1
ATOM 796 N N . THR A 1 102 ? -1.515 2.073 25.979 1.00 91.44 102 THR A N 1
ATOM 797 C CA . THR A 1 102 ? -0.556 2.585 26.960 1.00 91.44 102 THR A CA 1
ATOM 798 C C . THR A 1 102 ? -1.249 3.445 28.020 1.00 91.44 102 THR A C 1
ATOM 800 O O . THR A 1 102 ? -2.380 3.901 27.847 1.00 91.44 102 THR A O 1
ATOM 803 N N . SER A 1 103 ? -0.544 3.735 29.118 1.00 89.06 103 SER A N 1
ATOM 804 C CA . SER A 1 103 ? -1.000 4.703 30.127 1.00 89.06 103 SER A CA 1
ATOM 805 C C . SER A 1 103 ? -1.152 6.124 29.572 1.00 89.06 103 SER A C 1
ATOM 807 O O . SER A 1 103 ? -1.866 6.929 30.158 1.00 89.06 103 SER A O 1
ATOM 809 N N . SER A 1 104 ? -0.491 6.430 28.451 1.00 88.38 104 SER A N 1
ATOM 810 C CA . SER A 1 104 ? -0.601 7.711 27.747 1.00 88.38 104 SER A CA 1
ATOM 811 C C . SER A 1 104 ? -1.875 7.814 26.895 1.00 88.38 104 SER A C 1
ATOM 813 O O . SER A 1 104 ? -2.140 8.871 26.333 1.00 88.38 104 SER A O 1
ATOM 815 N N . GLY A 1 105 ? -2.663 6.735 26.797 1.00 90.69 105 GLY A N 1
ATOM 816 C CA . GLY A 1 105 ? -3.983 6.733 26.162 1.00 90.69 105 GLY A CA 1
ATOM 817 C C . GLY A 1 105 ? -4.007 6.363 24.677 1.00 90.69 105 GLY A C 1
ATOM 818 O O . GLY A 1 105 ? -5.073 6.435 24.077 1.00 90.69 105 GLY A O 1
ATOM 819 N N . PHE A 1 106 ? -2.883 5.943 24.089 1.00 95.31 106 PHE A N 1
ATOM 820 C CA . PHE A 1 106 ? -2.812 5.483 22.696 1.00 95.31 106 PHE A CA 1
ATOM 821 C C . PHE A 1 106 ? -2.596 3.971 22.592 1.00 95.31 106 PHE A C 1
ATOM 823 O O . PHE A 1 106 ? -2.054 3.351 23.512 1.00 95.31 106 PHE A O 1
ATOM 830 N N . ILE A 1 107 ? -2.986 3.378 21.461 1.00 97.00 107 ILE A N 1
ATOM 831 C CA . ILE A 1 107 ? -2.701 1.972 21.153 1.00 97.00 107 ILE A CA 1
ATOM 832 C C . ILE A 1 107 ? -1.260 1.866 20.626 1.00 97.00 107 ILE A C 1
ATOM 834 O O . ILE A 1 107 ? -0.938 2.524 19.637 1.00 97.00 107 ILE A O 1
ATOM 838 N N . PRO A 1 108 ? -0.367 1.096 21.275 1.00 93.94 108 PRO A N 1
ATOM 839 C CA . PRO A 1 108 ? 1.038 1.027 20.884 1.00 93.94 108 PRO A CA 1
ATOM 840 C C . PRO A 1 108 ? 1.211 0.381 19.510 1.00 93.94 108 PRO A C 1
ATOM 842 O O . PRO A 1 108 ? 0.405 -0.459 19.121 1.00 93.94 108 PRO A O 1
ATOM 845 N N . SER A 1 109 ? 2.298 0.720 18.814 1.00 92.00 109 SER A N 1
ATOM 846 C CA . SER A 1 109 ? 2.676 0.072 17.554 1.00 92.00 109 SER A CA 1
ATOM 847 C C . SER A 1 109 ? 2.652 -1.457 17.656 1.00 92.00 109 SER A C 1
ATOM 849 O O . SER A 1 109 ? 2.007 -2.127 16.852 1.00 92.00 109 SER A O 1
ATOM 851 N N . TYR A 1 110 ? 3.274 -2.005 18.704 1.00 89.12 110 TYR A N 1
ATOM 852 C CA . TYR A 1 110 ? 3.110 -3.412 19.055 1.00 89.12 110 TYR A CA 1
ATOM 853 C C . TYR A 1 110 ? 3.097 -3.640 20.564 1.00 89.12 110 TYR A C 1
ATOM 855 O O . TYR A 1 110 ? 3.630 -2.847 21.353 1.00 89.12 110 TYR A O 1
ATOM 863 N N . SER A 1 111 ? 2.545 -4.785 20.953 1.00 87.06 111 SER A N 1
ATOM 864 C CA . SER A 1 111 ? 2.735 -5.395 22.266 1.00 87.06 111 SER A CA 1
ATOM 865 C C . SER A 1 111 ? 2.986 -6.895 22.160 1.00 87.06 111 SER A C 1
ATOM 867 O O . SER A 1 111 ? 2.433 -7.549 21.287 1.00 87.06 111 SER A O 1
ATOM 869 N N . ALA A 1 112 ? 3.806 -7.430 23.060 1.00 81.62 112 ALA A N 1
ATOM 870 C CA . ALA A 1 112 ? 4.082 -8.856 23.207 1.00 81.62 112 ALA A CA 1
ATOM 871 C C . ALA A 1 112 ? 4.274 -9.152 24.700 1.00 81.62 112 ALA A C 1
ATOM 873 O O . ALA A 1 112 ? 5.254 -8.712 25.314 1.00 81.62 112 ALA A O 1
ATOM 874 N N . GLY A 1 113 ? 3.299 -9.814 25.321 1.00 74.88 113 GLY A N 1
ATOM 875 C CA . GLY A 1 113 ? 3.324 -10.089 26.754 1.00 74.88 113 GLY A CA 1
ATOM 876 C C . GLY A 1 113 ? 3.434 -8.827 27.606 1.00 74.88 113 GLY A C 1
ATOM 877 O O . GLY A 1 113 ? 2.526 -7.996 27.659 1.00 74.88 113 GLY A O 1
ATOM 878 N N . THR A 1 114 ? 4.510 -8.695 28.380 1.00 72.19 114 THR A N 1
ATOM 879 C CA . THR A 1 114 ? 4.759 -7.527 29.248 1.00 72.19 114 THR A CA 1
ATOM 880 C C . THR A 1 114 ? 5.454 -6.364 28.531 1.00 72.19 114 THR A C 1
ATOM 882 O O . THR A 1 114 ? 5.536 -5.264 29.091 1.00 72.19 114 THR A O 1
ATOM 885 N N . THR A 1 115 ? 5.894 -6.563 27.287 1.00 78.31 115 THR A N 1
ATOM 886 C CA . THR A 1 115 ? 6.574 -5.556 26.468 1.00 78.31 115 THR A CA 1
ATOM 887 C C . THR A 1 115 ? 5.588 -4.878 25.515 1.00 78.31 115 THR A C 1
ATOM 889 O O . THR A 1 115 ? 4.669 -5.499 24.984 1.00 78.31 115 THR A O 1
ATOM 892 N N . LYS A 1 116 ? 5.754 -3.569 25.307 1.00 85.19 116 LYS A N 1
ATOM 893 C CA . LYS A 1 116 ? 5.038 -2.784 24.290 1.00 85.19 116 LYS A CA 1
ATOM 894 C C . LYS A 1 116 ? 5.803 -1.508 23.964 1.00 85.19 116 LYS A C 1
ATOM 896 O O . LYS A 1 116 ? 6.549 -1.023 24.822 1.00 85.19 116 LYS A O 1
ATOM 901 N N . THR A 1 117 ? 5.598 -0.953 22.771 1.00 87.38 117 THR A N 1
ATOM 902 C CA . THR A 1 117 ? 6.100 0.397 22.466 1.00 87.38 117 THR A CA 1
ATOM 903 C C . THR A 1 117 ? 5.385 1.427 23.335 1.00 87.38 117 THR A C 1
ATOM 905 O O . THR A 1 117 ? 4.241 1.235 23.751 1.00 87.38 117 THR A O 1
ATOM 908 N N . ARG A 1 118 ? 6.085 2.506 23.687 1.00 88.00 118 ARG A N 1
ATOM 909 C CA . ARG A 1 118 ? 5.564 3.540 24.608 1.00 88.00 118 ARG A CA 1
ATOM 910 C C . ARG A 1 118 ? 5.809 4.968 24.135 1.00 88.00 118 ARG A C 1
ATOM 912 O O . ARG A 1 118 ? 5.341 5.911 24.757 1.00 88.00 118 ARG A O 1
ATOM 919 N N . ASP A 1 119 ? 6.497 5.086 23.019 1.00 87.75 119 ASP A N 1
ATOM 920 C CA . ASP A 1 119 ? 6.868 6.299 22.313 1.00 87.75 119 ASP A CA 1
ATOM 921 C C . ASP A 1 119 ? 5.995 6.567 21.080 1.00 87.75 119 ASP A C 1
ATOM 923 O O . ASP A 1 119 ? 5.806 7.717 20.692 1.00 87.75 119 ASP A O 1
ATOM 927 N N . ARG A 1 120 ? 5.467 5.503 20.464 1.00 91.81 120 ARG A N 1
ATOM 928 C CA . ARG A 1 120 ? 4.795 5.568 19.164 1.00 91.81 120 ARG A CA 1
ATOM 929 C C . ARG A 1 120 ? 3.657 4.566 18.995 1.00 91.81 120 ARG A C 1
ATOM 931 O O . ARG A 1 120 ? 3.654 3.478 19.593 1.00 91.81 120 ARG A O 1
ATOM 938 N N . SER A 1 121 ? 2.732 4.957 18.131 1.00 95.31 121 SER A N 1
ATOM 939 C CA . SER A 1 121 ? 1.510 4.262 17.724 1.00 95.31 121 SER A CA 1
ATOM 940 C C . SER A 1 121 ? 1.673 3.569 16.351 1.00 95.31 121 SER A C 1
ATOM 942 O O . SER A 1 121 ? 2.791 3.295 15.929 1.00 95.31 121 SER A O 1
ATOM 944 N N . ASN A 1 122 ? 0.573 3.272 15.656 1.00 94.75 122 ASN A N 1
ATOM 945 C CA . ASN A 1 122 ? 0.515 2.922 14.231 1.00 94.75 122 ASN A CA 1
ATOM 946 C C . ASN A 1 122 ? -0.662 3.628 13.518 1.00 94.75 122 ASN A C 1
ATOM 948 O O . ASN A 1 122 ? -1.404 4.357 14.188 1.00 94.75 122 ASN A O 1
ATOM 952 N N . PRO A 1 123 ? -0.867 3.431 12.195 1.00 97.38 123 PRO A N 1
ATOM 953 C CA . PRO A 1 123 ? -1.991 4.018 11.466 1.00 97.38 123 PRO A CA 1
ATOM 954 C C . PRO A 1 123 ? -3.370 3.730 12.098 1.00 97.38 123 PRO A C 1
ATOM 956 O O . PRO A 1 123 ? -3.672 2.574 12.412 1.00 97.38 123 PRO A O 1
ATOM 959 N N . PRO A 1 124 ? -4.243 4.746 12.262 1.00 97.44 124 PRO A N 1
ATOM 960 C CA . PRO A 1 124 ? -5.476 4.633 13.047 1.00 97.44 124 PRO A CA 1
ATOM 961 C C . PRO A 1 124 ? -6.641 4.009 12.264 1.00 97.44 124 PRO A C 1
ATOM 963 O O . PRO A 1 124 ? -7.651 4.642 11.969 1.00 97.44 124 PRO A O 1
ATOM 966 N N . VAL A 1 125 ? -6.512 2.730 11.910 1.00 98.25 125 VAL A N 1
ATOM 967 C CA . VAL A 1 125 ? -7.543 1.978 11.164 1.00 98.25 125 VAL A CA 1
ATOM 968 C C . VAL A 1 125 ? -8.553 1.266 12.073 1.00 98.25 125 VAL A C 1
ATOM 970 O O . VAL A 1 125 ? -9.597 0.805 11.611 1.00 98.25 125 VAL A O 1
ATOM 973 N N . THR A 1 126 ? -8.272 1.163 13.373 1.00 98.56 126 THR A N 1
ATOM 974 C CA . THR A 1 126 ? -9.014 0.301 14.308 1.00 98.56 126 THR A CA 1
ATOM 975 C C . THR A 1 126 ? -10.464 0.741 14.508 1.00 98.56 126 THR A C 1
ATOM 977 O O . THR A 1 126 ? -11.361 -0.103 14.465 1.00 98.56 126 THR A O 1
ATOM 980 N N . SER A 1 127 ? -10.736 2.043 14.660 1.00 98.75 127 SER A N 1
ATOM 981 C CA . SER A 1 127 ? -12.112 2.545 14.811 1.00 98.75 127 SER A CA 1
ATOM 982 C C . SER A 1 127 ? -12.934 2.310 13.547 1.00 98.75 127 SER A C 1
ATOM 984 O O . SER A 1 127 ? -14.088 1.885 13.631 1.00 98.75 127 SER A O 1
ATOM 986 N N . LYS A 1 128 ? -12.325 2.517 12.369 1.00 98.69 128 LYS A N 1
ATOM 987 C CA . LYS A 1 128 ? -12.938 2.202 11.070 1.00 98.69 128 LYS A CA 1
ATOM 988 C C . LYS A 1 128 ? -13.331 0.734 11.010 1.00 98.69 128 LYS A C 1
ATOM 990 O O . LYS A 1 128 ? -14.471 0.427 10.687 1.00 98.69 128 LYS A O 1
ATOM 995 N N . ILE A 1 129 ? -12.432 -0.162 11.392 1.00 98.75 129 ILE A N 1
ATOM 996 C CA . ILE A 1 129 ? -12.689 -1.603 11.380 1.00 98.75 129 ILE A CA 1
ATOM 997 C C . ILE A 1 129 ? -13.796 -1.987 12.373 1.00 98.75 129 ILE A C 1
ATOM 999 O O . ILE A 1 129 ? -14.695 -2.736 12.003 1.00 98.75 129 ILE A O 1
ATOM 1003 N N . MET A 1 130 ? -13.812 -1.435 13.590 1.00 98.75 130 MET A N 1
ATOM 1004 C CA . MET A 1 130 ? -14.905 -1.657 14.552 1.00 98.75 130 MET A CA 1
ATOM 1005 C C . MET A 1 130 ? -16.267 -1.179 14.009 1.00 98.75 130 MET A C 1
ATOM 1007 O O . MET A 1 130 ? -17.282 -1.862 14.190 1.00 98.75 130 MET A O 1
ATOM 1011 N N . SER A 1 131 ? -16.298 -0.035 13.312 1.00 98.62 131 SER A N 1
ATOM 1012 C CA . SER A 1 131 ? -17.493 0.467 12.611 1.00 98.62 131 SER A CA 1
ATOM 1013 C C . SER A 1 131 ? -17.924 -0.487 11.489 1.00 98.62 131 SER A C 1
ATOM 1015 O O . SER A 1 131 ? -19.091 -0.875 11.443 1.00 98.62 131 SER A O 1
ATOM 1017 N N . GLU A 1 132 ? -17.000 -0.954 10.644 1.00 98.44 132 GLU A N 1
ATOM 1018 C CA . GLU A 1 132 ? -17.297 -1.907 9.566 1.00 98.44 132 GLU A CA 1
ATOM 1019 C C . GLU A 1 132 ? -17.834 -3.246 10.096 1.00 98.44 132 GLU A C 1
ATOM 1021 O O . GLU A 1 132 ? -18.809 -3.781 9.565 1.00 98.44 132 GLU A O 1
ATOM 1026 N N . ILE A 1 133 ? -17.234 -3.788 11.162 1.00 98.44 133 ILE A N 1
ATOM 1027 C CA . ILE A 1 133 ? -17.706 -5.009 11.834 1.00 98.44 133 ILE A CA 1
ATOM 1028 C C . ILE A 1 133 ? -19.120 -4.797 12.375 1.00 98.44 133 ILE A C 1
ATOM 1030 O O . ILE A 1 133 ? -19.991 -5.644 12.186 1.00 98.44 133 ILE A O 1
ATOM 1034 N N . SER A 1 134 ? -19.371 -3.647 13.001 1.00 97.62 134 SER A N 1
ATOM 1035 C CA . SER A 1 134 ? -20.689 -3.312 13.539 1.00 97.62 134 SER A CA 1
ATOM 1036 C C . SER A 1 134 ? -21.749 -3.108 12.464 1.00 97.62 134 SER A C 1
ATOM 1038 O O . SER A 1 134 ? -22.894 -3.511 12.660 1.00 97.62 134 SER A O 1
ATOM 1040 N N . ARG A 1 135 ? -21.390 -2.519 11.317 1.00 96.50 135 ARG A N 1
ATOM 1041 C CA . ARG A 1 135 ? -22.295 -2.386 10.169 1.00 96.50 135 ARG A CA 1
ATOM 1042 C C . ARG A 1 135 ? -22.636 -3.749 9.585 1.00 96.50 135 ARG A C 1
ATOM 1044 O O . ARG A 1 135 ? -23.794 -3.997 9.266 1.00 96.50 135 ARG A O 1
ATOM 1051 N N . ARG A 1 136 ? -21.639 -4.632 9.483 1.00 95.50 136 ARG A N 1
ATOM 1052 C CA . ARG A 1 136 ? -21.831 -5.992 8.988 1.00 95.50 136 ARG A CA 1
ATOM 1053 C C . ARG A 1 136 ? -22.721 -6.823 9.908 1.00 95.50 136 ARG A C 1
ATOM 1055 O O . ARG A 1 136 ? -23.682 -7.408 9.439 1.00 95.50 136 ARG A O 1
ATOM 1062 N N . TRP A 1 137 ? -22.395 -6.908 11.192 1.00 96.31 137 TRP A N 1
ATOM 1063 C CA . TRP A 1 137 ? -23.041 -7.846 12.121 1.00 96.31 137 TRP A CA 1
ATOM 1064 C C . TRP A 1 137 ? -24.224 -7.261 12.892 1.00 96.31 137 TRP A C 1
ATOM 1066 O O . TRP A 1 137 ? -24.925 -7.988 13.596 1.00 96.31 137 TRP A O 1
ATOM 1076 N N . GLY A 1 138 ? -24.450 -5.957 12.759 1.00 94.81 138 GLY A N 1
ATOM 1077 C CA . GLY A 1 138 ? -25.533 -5.245 13.412 1.00 94.81 138 GLY A CA 1
ATOM 1078 C C . GLY A 1 138 ? -25.253 -4.928 14.882 1.00 94.81 138 GLY A C 1
ATOM 1079 O O . GLY A 1 138 ? -24.591 -5.664 15.621 1.00 94.81 138 GLY A O 1
ATOM 1080 N N . LYS A 1 139 ? -25.852 -3.825 15.344 1.00 93.62 139 LYS A N 1
ATOM 1081 C CA . LYS A 1 139 ? -25.709 -3.326 16.722 1.00 93.62 139 LYS A CA 1
ATOM 1082 C C . LYS A 1 139 ? -26.100 -4.356 17.790 1.00 93.62 139 LYS A C 1
ATOM 1084 O O . LYS A 1 139 ? -25.543 -4.325 18.879 1.00 93.62 139 LYS A O 1
ATOM 1089 N N . GLY A 1 140 ? -27.036 -5.265 17.498 1.00 93.44 140 GLY A N 1
ATOM 1090 C CA . GLY A 1 140 ? -27.484 -6.284 18.455 1.00 93.44 140 GLY A CA 1
ATOM 1091 C C . GLY A 1 140 ? -26.361 -7.228 18.895 1.00 93.44 140 GLY A C 1
ATOM 1092 O O . GLY A 1 140 ? -26.344 -7.656 20.044 1.00 93.44 140 GLY A O 1
ATOM 1093 N N . ARG A 1 141 ? -25.392 -7.493 18.009 1.00 94.25 141 ARG A N 1
ATOM 1094 C CA . ARG A 1 141 ? -24.244 -8.372 18.280 1.00 94.25 141 ARG A CA 1
ATOM 1095 C C . ARG A 1 141 ? -22.998 -7.615 18.718 1.00 94.25 141 ARG A C 1
ATOM 1097 O O . ARG A 1 141 ? -22.182 -8.174 19.444 1.00 94.25 141 ARG A O 1
ATOM 1104 N N . THR A 1 142 ? -22.836 -6.363 18.287 1.00 97.50 142 THR A N 1
ATOM 1105 C CA . THR A 1 142 ? -21.571 -5.632 18.464 1.00 97.50 142 THR A CA 1
ATOM 1106 C C . THR A 1 142 ? -21.631 -4.486 19.466 1.00 97.50 142 THR A C 1
ATOM 1108 O O . THR A 1 142 ? -20.580 -4.039 19.918 1.00 97.50 142 THR A O 1
ATOM 1111 N N . ARG A 1 143 ? -22.817 -4.014 19.876 1.00 97.81 143 ARG A N 1
ATOM 1112 C CA . ARG A 1 143 ? -22.924 -2.857 20.782 1.00 97.81 143 ARG A CA 1
ATOM 1113 C C . ARG A 1 143 ? -22.099 -3.035 22.056 1.00 97.81 143 ARG A C 1
ATOM 1115 O O . ARG A 1 143 ? -21.407 -2.104 22.443 1.00 97.81 143 ARG A O 1
ATOM 1122 N N . TRP A 1 144 ? -22.136 -4.212 22.679 1.00 98.31 144 TRP A N 1
ATOM 1123 C CA . TRP A 1 144 ? -21.422 -4.464 23.936 1.00 98.31 144 TRP A CA 1
ATOM 1124 C C . TRP A 1 144 ? -19.899 -4.309 23.789 1.00 98.31 144 TRP A C 1
ATOM 1126 O O . TRP A 1 144 ? -19.246 -3.783 24.688 1.00 98.31 144 TRP A O 1
ATOM 1136 N N . VAL A 1 145 ? -19.317 -4.730 22.657 1.00 98.44 145 VAL A N 1
ATOM 1137 C CA . VAL A 1 145 ? -17.872 -4.584 22.429 1.00 98.44 145 VAL A CA 1
ATOM 1138 C C . VAL A 1 145 ? -17.529 -3.141 22.073 1.00 98.44 145 VAL A C 1
ATOM 1140 O O . VAL A 1 145 ? -16.488 -2.639 22.492 1.00 98.44 145 VAL A O 1
ATOM 1143 N N . VAL A 1 146 ? -18.426 -2.433 21.379 1.00 98.69 146 VAL A N 1
ATOM 1144 C CA . VAL A 1 146 ? -18.283 -0.989 21.166 1.00 98.69 146 VAL A CA 1
ATOM 1145 C C . VAL A 1 146 ? -18.298 -0.263 22.514 1.00 98.69 146 VAL A C 1
ATOM 1147 O O . VAL A 1 146 ? -17.387 0.510 22.773 1.00 98.69 146 VAL A O 1
ATOM 1150 N N . GLU A 1 147 ? -19.241 -0.562 23.411 1.00 98.62 147 GLU A N 1
ATOM 1151 C CA . GLU A 1 147 ? -19.277 -0.007 24.776 1.00 98.62 147 GLU A CA 1
ATOM 1152 C C . GLU A 1 147 ? -17.992 -0.313 25.558 1.00 98.62 147 GLU A C 1
ATOM 1154 O O . GLU A 1 147 ? -17.444 0.571 26.212 1.00 98.62 147 GLU A O 1
ATOM 1159 N N . LEU A 1 148 ? -17.468 -1.536 25.444 1.00 98.69 148 LEU A N 1
ATOM 1160 C CA . LEU A 1 148 ? -16.232 -1.945 26.110 1.00 98.69 148 LEU A CA 1
ATOM 1161 C C . LEU A 1 148 ? -15.000 -1.165 25.624 1.00 98.69 148 LEU A C 1
ATOM 1163 O O . LEU A 1 148 ? -14.092 -0.904 26.417 1.00 98.69 148 LEU A O 1
ATOM 1167 N N . CYS A 1 149 ? -14.923 -0.852 24.331 1.00 98.62 149 CYS A N 1
ATOM 1168 C CA . CYS A 1 149 ? -13.711 -0.351 23.676 1.00 98.62 149 CYS A CA 1
ATOM 1169 C C . CYS A 1 149 ? -13.760 1.136 23.288 1.00 98.62 149 CYS A C 1
ATOM 1171 O O . CYS A 1 149 ? -12.716 1.704 22.971 1.00 98.62 149 CYS A O 1
ATOM 1173 N N . PHE A 1 150 ? -14.933 1.775 23.295 1.00 98.81 150 PHE A N 1
ATOM 1174 C CA . PHE A 1 150 ? -15.122 3.114 22.731 1.00 98.81 150 PHE A CA 1
ATOM 1175 C C . PHE A 1 150 ? -14.236 4.174 23.382 1.00 98.81 150 PHE A C 1
ATOM 1177 O O . PHE A 1 150 ? -13.553 4.908 22.671 1.00 98.81 150 PHE A O 1
ATOM 1184 N N . ASP A 1 151 ? -14.198 4.237 24.714 1.00 98.62 151 ASP A N 1
ATOM 1185 C CA . ASP A 1 151 ? -13.404 5.256 25.405 1.00 98.62 151 ASP A CA 1
ATOM 1186 C C . ASP A 1 151 ? -11.898 5.087 25.126 1.00 98.62 151 ASP A C 1
ATOM 1188 O O . ASP A 1 151 ? -11.165 6.071 25.094 1.00 98.62 151 ASP A O 1
ATOM 1192 N N . ASP A 1 152 ? -11.417 3.869 24.862 1.00 98.69 152 ASP A N 1
ATOM 1193 C CA . ASP A 1 152 ? -10.014 3.619 24.509 1.00 98.69 152 ASP A CA 1
ATOM 1194 C C . ASP A 1 152 ? -9.685 4.162 23.115 1.00 98.69 152 ASP A C 1
ATOM 1196 O O . ASP A 1 152 ? -8.680 4.853 22.942 1.00 98.69 152 ASP A O 1
ATOM 1200 N N . LEU A 1 153 ? -10.565 3.916 22.142 1.00 98.81 153 LEU A N 1
ATOM 1201 C CA . LEU A 1 153 ? -10.432 4.444 20.783 1.00 98.81 153 LEU A CA 1
ATOM 1202 C C . LEU A 1 153 ? -10.578 5.975 20.754 1.00 98.81 153 LEU A C 1
ATOM 1204 O O . LEU A 1 153 ? -9.786 6.673 20.124 1.00 98.81 153 LEU A O 1
ATOM 1208 N N . TYR A 1 154 ? -11.545 6.523 21.493 1.00 98.81 154 TYR A N 1
ATOM 1209 C CA . TYR A 1 154 ? -11.749 7.966 21.615 1.00 98.81 154 TYR A CA 1
ATOM 1210 C C . TYR A 1 154 ? -10.562 8.670 22.293 1.00 98.81 154 TYR A C 1
ATOM 1212 O O . TYR A 1 154 ? -10.149 9.760 21.877 1.00 98.81 154 TYR A O 1
ATOM 1220 N N . ASN A 1 155 ? -9.972 8.052 23.321 1.00 98.62 155 ASN A N 1
ATOM 1221 C CA . ASN A 1 155 ? -8.759 8.560 23.960 1.00 98.62 155 ASN A CA 1
ATOM 1222 C C . ASN A 1 155 ? -7.558 8.507 23.014 1.00 98.62 155 ASN A C 1
ATOM 1224 O O . ASN A 1 155 ? -6.777 9.456 22.990 1.00 98.62 155 ASN A O 1
ATOM 1228 N N . TRP A 1 156 ? -7.454 7.475 22.176 1.00 98.56 156 TRP A N 1
ATOM 1229 C CA . TRP A 1 156 ? -6.407 7.402 21.163 1.00 98.56 156 TRP A CA 1
ATOM 1230 C C . TRP A 1 156 ? -6.546 8.510 20.110 1.00 98.56 156 TRP A C 1
ATOM 1232 O O . TRP A 1 156 ? -5.567 9.203 19.826 1.00 98.56 156 TRP A O 1
ATOM 1242 N N . ASN A 1 157 ? -7.762 8.782 19.618 1.00 98.62 157 ASN A N 1
ATOM 1243 C CA . ASN A 1 157 ? -8.035 9.942 18.759 1.00 98.62 157 ASN A CA 1
ATOM 1244 C C . ASN A 1 157 ? -7.665 11.269 19.434 1.00 98.62 157 ASN A C 1
ATOM 1246 O O . ASN A 1 157 ? -7.035 12.138 18.830 1.00 98.62 157 ASN A O 1
ATOM 1250 N N . THR A 1 158 ? -8.019 11.409 20.713 1.00 98.50 158 THR A N 1
ATOM 1251 C CA . THR A 1 158 ? -7.674 12.585 21.520 1.00 98.50 158 THR A CA 1
ATOM 1252 C C . THR A 1 158 ? -6.162 12.751 21.649 1.00 98.50 158 THR A C 1
ATOM 1254 O O . THR A 1 158 ? -5.656 13.863 21.496 1.00 98.50 158 THR A O 1
ATOM 1257 N N . TRP A 1 159 ? -5.432 11.657 21.863 1.00 97.88 159 TRP A N 1
ATOM 1258 C CA . TRP A 1 159 ? -3.976 11.655 21.906 1.00 97.88 159 TRP A CA 1
ATOM 1259 C C . TRP A 1 159 ? -3.372 12.067 20.558 1.00 97.88 159 TRP A C 1
ATOM 1261 O O . TRP A 1 159 ? -2.531 12.961 20.542 1.00 97.88 159 TRP A O 1
ATOM 1271 N N . MET A 1 160 ? -3.846 11.529 19.425 1.00 97.94 160 MET A N 1
ATOM 1272 C CA . MET A 1 160 ? -3.370 11.939 18.091 1.00 97.94 160 MET A CA 1
ATOM 1273 C C . MET A 1 160 ? -3.595 13.441 17.865 1.00 97.94 160 MET A C 1
ATOM 1275 O O . MET A 1 160 ? -2.673 14.174 17.505 1.00 97.94 160 MET A O 1
ATOM 1279 N N . TYR A 1 161 ? -4.796 13.935 18.177 1.00 97.75 161 TYR A N 1
ATOM 1280 C CA . TYR A 1 161 ? -5.143 15.351 18.042 1.00 97.75 161 TYR A CA 1
ATOM 1281 C C . TYR A 1 161 ? -4.314 16.277 18.953 1.00 97.75 161 TYR A C 1
ATOM 1283 O O . TYR A 1 161 ? -4.099 17.450 18.628 1.00 97.75 161 TYR A O 1
ATOM 1291 N N . ALA A 1 162 ? -3.860 15.777 20.104 1.00 95.69 162 ALA A N 1
ATOM 1292 C CA . ALA A 1 162 ? -3.059 16.535 21.059 1.00 95.69 162 ALA A CA 1
ATOM 1293 C C . ALA A 1 162 ? -1.553 16.473 20.766 1.00 95.69 162 ALA A C 1
ATOM 1295 O O . ALA A 1 162 ? -0.872 17.484 20.927 1.00 95.69 162 ALA A O 1
ATOM 1296 N N . MET A 1 163 ? -1.044 15.317 20.341 1.00 94.38 163 MET A N 1
ATOM 1297 C CA . MET A 1 163 ? 0.391 15.028 20.271 1.00 94.38 163 MET A CA 1
ATOM 1298 C C . MET A 1 163 ? 0.953 15.065 18.855 1.00 94.38 163 MET A C 1
ATOM 1300 O O . MET A 1 163 ? 2.123 15.387 18.692 1.00 94.38 163 MET A O 1
ATOM 1304 N N . ARG A 1 164 ? 0.137 14.786 17.835 1.00 96.19 164 ARG A N 1
ATOM 1305 C CA . ARG A 1 164 ? 0.582 14.674 16.435 1.00 96.19 164 ARG A CA 1
ATOM 1306 C C . ARG A 1 164 ? 0.110 15.819 15.545 1.00 96.19 164 ARG A C 1
ATOM 1308 O O . ARG A 1 164 ? 0.617 15.985 14.448 1.00 96.19 164 ARG A O 1
ATOM 1315 N N . ARG A 1 165 ? -0.829 16.643 16.020 1.00 95.94 165 ARG A N 1
ATOM 1316 C CA . ARG A 1 165 ? -1.351 17.808 15.289 1.00 95.94 165 ARG A CA 1
ATOM 1317 C C . ARG A 1 165 ? -0.566 19.085 15.587 1.00 95.94 165 ARG A C 1
ATOM 1319 O O . ARG A 1 165 ? -0.700 19.631 16.685 1.00 95.94 165 ARG A O 1
ATOM 1326 N N . GLU A 1 166 ? 0.164 19.630 14.627 1.00 92.00 166 GLU A N 1
ATOM 1327 C CA . GLU A 1 166 ? 1.076 20.758 14.862 1.00 92.00 166 GLU A CA 1
ATOM 1328 C C . GLU A 1 166 ? 0.489 22.130 14.489 1.00 92.00 166 GLU A C 1
ATOM 1330 O O . GLU A 1 166 ? -0.272 22.244 13.524 1.00 92.00 166 GLU A O 1
ATOM 1335 N N . PRO A 1 167 ? 0.826 23.207 15.227 1.00 88.12 167 PRO A N 1
ATOM 1336 C CA . PRO A 1 167 ? 0.651 24.572 14.733 1.00 88.12 167 PRO A CA 1
ATOM 1337 C C . PRO A 1 167 ? 1.649 24.895 13.593 1.00 88.12 167 PRO A C 1
ATOM 1339 O O . PRO A 1 167 ? 2.650 24.196 13.455 1.00 88.12 167 PRO A O 1
ATOM 1342 N N . PRO A 1 168 ? 1.424 25.973 12.817 1.00 92.06 168 PRO A N 1
ATOM 1343 C CA . PRO A 1 168 ? 0.218 26.802 12.824 1.00 92.06 168 PRO A CA 1
ATOM 1344 C C . PRO A 1 168 ? -0.973 26.163 12.095 1.00 92.06 168 PRO A C 1
ATOM 1346 O O . PRO A 1 168 ? -2.109 26.515 12.403 1.00 92.06 168 PRO A O 1
ATOM 1349 N N . GLU A 1 169 ? -0.749 25.210 11.185 1.00 94.81 169 GLU A N 1
ATOM 1350 C CA . GLU A 1 169 ? -1.802 24.767 10.260 1.00 94.81 169 GLU A CA 1
ATOM 1351 C C . GLU A 1 169 ? -2.819 23.791 10.853 1.00 94.81 169 GLU A C 1
ATOM 1353 O O . GLU A 1 169 ? -3.884 23.613 10.274 1.00 94.81 169 GLU A O 1
ATOM 1358 N N . ALA A 1 170 ? -2.544 23.199 12.019 1.00 94.94 170 ALA A N 1
ATOM 1359 C CA . ALA A 1 170 ? -3.381 22.168 12.635 1.00 94.94 170 ALA A CA 1
ATOM 1360 C C . ALA A 1 170 ? -3.478 20.868 11.810 1.00 94.94 170 ALA A C 1
ATOM 1362 O O . ALA A 1 170 ? -4.490 20.170 11.878 1.00 94.94 170 ALA A O 1
ATOM 1363 N N . LEU A 1 171 ? -2.409 20.532 11.087 1.00 97.81 171 LEU A N 1
ATOM 1364 C CA . LEU A 1 171 ? -2.234 19.280 10.345 1.00 97.81 171 LEU A CA 1
ATOM 1365 C C . LEU A 1 171 ? -1.459 18.251 11.165 1.00 97.81 171 LEU A C 1
ATOM 1367 O O . LEU A 1 171 ? -0.816 18.608 12.154 1.00 97.81 171 LEU A O 1
ATOM 1371 N N . LEU A 1 172 ? -1.557 16.979 10.774 1.00 97.88 172 LEU A N 1
ATOM 1372 C CA . LEU A 1 172 ? -0.881 15.887 11.467 1.00 97.88 172 LEU A CA 1
ATOM 1373 C C . LEU A 1 172 ? 0.482 15.570 10.859 1.00 97.88 172 LEU A C 1
ATOM 1375 O O . LEU A 1 172 ? 0.645 15.576 9.639 1.00 97.88 172 LEU A O 1
ATOM 1379 N N . SER A 1 173 ? 1.396 15.204 11.747 1.00 96.88 173 SER A N 1
ATOM 1380 C CA . SER A 1 173 ? 2.750 14.758 11.442 1.00 96.88 173 SER A CA 1
ATOM 1381 C C . SER A 1 173 ? 3.056 13.523 12.280 1.00 96.88 173 SER A C 1
ATOM 1383 O O . SER A 1 173 ? 2.617 13.414 13.431 1.00 96.88 173 SER A O 1
ATOM 1385 N N . TRP A 1 174 ? 3.795 12.572 11.717 1.00 95.94 174 TRP A N 1
ATOM 1386 C CA . TRP A 1 174 ? 4.212 11.377 12.453 1.00 95.94 174 TRP A CA 1
ATOM 1387 C C . TRP A 1 174 ? 5.233 11.719 13.532 1.00 95.94 174 TRP A C 1
ATOM 1389 O O . TRP A 1 174 ? 5.975 12.695 13.414 1.00 95.94 174 TRP A O 1
ATOM 1399 N N . GLY A 1 175 ? 5.281 10.914 14.591 1.00 94.19 175 GLY A N 1
ATOM 1400 C CA . GLY A 1 175 ? 6.092 11.223 15.758 1.00 94.19 175 GLY A CA 1
ATOM 1401 C C . GLY A 1 175 ? 6.629 10.019 16.504 1.00 94.19 175 GLY A C 1
ATOM 1402 O O . GLY A 1 175 ? 6.281 8.870 16.245 1.00 94.19 175 GLY A O 1
ATOM 1403 N N . SER A 1 176 ? 7.505 10.315 17.458 1.00 92.69 176 SER A N 1
ATOM 1404 C CA . SER A 1 176 ? 8.057 9.323 18.376 1.00 92.69 176 SER A CA 1
ATOM 1405 C C . SER A 1 176 ? 8.482 10.015 19.664 1.00 92.69 176 SER A C 1
ATOM 1407 O O . SER A 1 176 ? 9.503 10.704 19.700 1.00 92.69 176 SER A O 1
ATOM 1409 N N . ASP A 1 177 ? 7.673 9.877 20.710 1.00 88.69 177 ASP A N 1
ATOM 1410 C CA . ASP A 1 177 ? 7.831 10.622 21.955 1.00 88.69 177 ASP A CA 1
ATOM 1411 C C . ASP A 1 177 ? 8.934 10.024 22.849 1.00 88.69 177 ASP A C 1
ATOM 1413 O O . ASP A 1 177 ? 9.054 8.803 22.982 1.00 88.69 177 ASP A O 1
ATOM 1417 N N . PRO A 1 178 ? 9.728 10.844 23.556 1.00 82.94 178 PRO A N 1
ATOM 1418 C CA . PRO A 1 178 ? 10.641 10.331 24.563 1.00 82.94 178 PRO A CA 1
ATOM 1419 C C . PRO A 1 178 ? 9.851 9.683 25.701 1.00 82.94 178 PRO A C 1
ATOM 1421 O O . PRO A 1 178 ? 8.922 10.270 26.256 1.00 82.94 178 PRO A O 1
ATOM 1424 N N . PHE A 1 179 ? 10.270 8.484 26.100 1.00 74.56 179 PHE A N 1
ATOM 1425 C CA . PHE A 1 179 ? 9.620 7.748 27.174 1.00 74.56 179 PHE A CA 1
ATOM 1426 C C . PHE A 1 179 ? 10.626 7.357 28.276 1.00 74.56 179 PHE A C 1
ATOM 1428 O O . PHE A 1 179 ? 11.518 6.538 28.034 1.00 74.56 179 PHE A O 1
ATOM 1435 N N . PRO A 1 180 ? 10.519 7.933 29.491 1.00 58.72 180 PRO A N 1
ATOM 1436 C CA . PRO A 1 180 ? 11.589 7.874 30.487 1.00 58.72 180 PRO A CA 1
ATOM 1437 C C . PRO A 1 180 ? 11.666 6.587 31.334 1.00 58.72 180 PRO A C 1
ATOM 1439 O O . PRO A 1 180 ? 12.575 6.502 32.159 1.00 58.72 180 PRO A O 1
ATOM 1442 N N . PHE A 1 181 ? 10.789 5.577 31.177 1.00 58.81 181 PHE A N 1
ATOM 1443 C CA . PHE A 1 181 ? 10.809 4.412 32.087 1.00 58.81 181 PHE A CA 1
ATOM 1444 C C . PHE A 1 181 ? 10.095 3.137 31.593 1.00 58.81 181 PHE A C 1
ATOM 1446 O O . PHE A 1 181 ? 8.877 3.041 31.711 1.00 58.81 181 PHE A O 1
ATOM 1453 N N . ALA A 1 182 ? 10.815 2.098 31.153 1.00 54.94 182 ALA A N 1
ATOM 1454 C CA . ALA A 1 182 ? 10.224 0.763 30.993 1.00 54.94 182 ALA A CA 1
ATOM 1455 C C . ALA A 1 182 ? 10.339 -0.049 32.310 1.00 54.94 182 ALA A C 1
ATOM 1457 O O . ALA A 1 182 ? 11.450 -0.231 32.810 1.00 54.94 182 ALA A O 1
ATOM 1458 N N . PRO A 1 183 ? 9.232 -0.581 32.874 1.00 51.38 183 PRO A N 1
ATOM 1459 C CA . PRO A 1 183 ? 9.260 -1.420 34.083 1.00 51.38 183 PRO A CA 1
ATOM 1460 C C . PRO A 1 183 ? 10.092 -2.708 33.957 1.00 51.38 183 PRO A C 1
ATOM 1462 O O . PRO A 1 183 ? 10.410 -3.326 34.967 1.00 51.38 183 PRO A O 1
ATOM 1465 N N . ASP A 1 184 ? 10.432 -3.118 32.732 1.00 57.72 184 ASP A N 1
ATOM 1466 C CA . ASP A 1 184 ? 11.234 -4.309 32.423 1.00 57.72 184 ASP A CA 1
ATOM 1467 C C . ASP A 1 184 ? 12.755 -4.055 32.441 1.00 57.72 184 ASP A C 1
ATOM 1469 O O . ASP A 1 184 ? 13.540 -4.961 32.155 1.00 57.72 184 ASP A O 1
ATOM 1473 N N . GLY A 1 185 ? 13.191 -2.836 32.783 1.00 52.25 185 GLY A N 1
ATOM 1474 C CA . GLY A 1 185 ? 14.607 -2.485 32.885 1.00 52.25 185 GLY A CA 1
ATOM 1475 C C . GLY A 1 185 ? 15.332 -2.370 31.541 1.00 52.25 185 GLY A C 1
ATOM 1476 O O . GLY A 1 185 ? 16.552 -2.186 31.532 1.00 52.25 185 GLY A O 1
ATOM 1477 N N . SER A 1 186 ? 14.624 -2.440 30.407 1.00 54.59 186 SER A N 1
ATOM 1478 C CA . SER A 1 186 ? 15.186 -2.001 29.130 1.00 54.59 186 SER A CA 1
ATOM 1479 C C . SER A 1 186 ? 15.402 -0.484 29.187 1.00 54.59 186 SER A C 1
ATOM 1481 O O . SER A 1 186 ? 14.528 0.274 29.606 1.00 54.59 186 SER A O 1
ATOM 1483 N N . GLN A 1 187 ? 16.622 -0.039 28.879 1.00 43.69 187 GLN A N 1
ATOM 1484 C CA . GLN A 1 187 ? 17.043 1.344 29.092 1.00 43.69 187 GLN A CA 1
ATOM 1485 C C . GLN A 1 187 ? 16.066 2.343 28.459 1.00 43.69 187 GLN A C 1
ATOM 1487 O O . GLN A 1 187 ? 15.763 2.299 27.265 1.00 43.69 187 GLN A O 1
ATOM 1492 N N . SER A 1 188 ? 15.618 3.281 29.284 1.00 44.94 188 SER A N 1
ATOM 1493 C CA . SER A 1 188 ? 14.854 4.459 28.916 1.00 44.94 188 SER A CA 1
ATOM 1494 C C . SER A 1 188 ? 15.684 5.412 28.051 1.00 44.94 188 SER A C 1
ATOM 1496 O O . SER A 1 188 ? 16.222 6.386 28.554 1.00 44.94 188 SER A O 1
ATOM 1498 N N . THR A 1 189 ? 15.803 5.121 26.751 1.00 43.50 189 THR A N 1
ATOM 1499 C CA . THR A 1 189 ? 16.237 6.072 25.694 1.00 43.50 189 THR A CA 1
ATOM 1500 C C . THR A 1 189 ? 15.984 5.598 24.249 1.00 43.50 189 THR A C 1
ATOM 1502 O O . THR A 1 189 ? 16.282 6.341 23.322 1.00 43.50 189 THR A O 1
ATOM 1505 N N . HIS A 1 190 ? 15.391 4.426 23.989 1.00 48.69 190 HIS A N 1
ATOM 1506 C CA . HIS A 1 190 ? 15.221 3.909 22.610 1.00 48.69 190 HIS A CA 1
ATOM 1507 C C . HIS A 1 190 ? 13.968 4.418 21.847 1.00 48.69 190 HIS A C 1
ATOM 1509 O O . HIS A 1 190 ? 13.559 3.798 20.868 1.00 48.69 190 HIS A O 1
ATOM 1515 N N . GLY A 1 191 ? 13.336 5.519 22.276 1.00 56.75 191 GLY A N 1
ATOM 1516 C CA . GLY A 1 191 ? 11.979 5.882 21.823 1.00 56.75 191 GLY A CA 1
ATOM 1517 C C . GLY A 1 191 ? 11.801 7.195 21.053 1.00 56.75 191 GLY A C 1
ATOM 1518 O O . GLY A 1 191 ? 10.763 7.382 20.444 1.00 56.75 191 GLY A O 1
ATOM 1519 N N . ALA A 1 192 ? 12.761 8.119 21.029 1.00 65.38 192 ALA A N 1
ATOM 1520 C CA . ALA A 1 192 ? 12.578 9.390 20.317 1.00 65.38 192 ALA A CA 1
ATOM 1521 C C . ALA A 1 192 ? 13.489 9.472 19.091 1.00 65.38 192 ALA A C 1
ATOM 1523 O O . ALA A 1 192 ? 14.709 9.376 19.221 1.00 65.38 192 ALA A O 1
ATOM 1524 N N . GLY A 1 193 ? 12.913 9.664 17.904 1.00 81.31 193 GLY A N 1
ATOM 1525 C CA . GLY A 1 193 ? 13.680 9.829 16.670 1.00 81.31 193 GLY A CA 1
ATOM 1526 C C . GLY A 1 193 ? 12.875 9.575 15.398 1.00 81.31 193 GLY A C 1
ATOM 1527 O O . GLY A 1 193 ? 11.838 8.915 15.425 1.00 81.31 193 GLY A O 1
ATOM 1528 N N . GLY A 1 194 ? 13.412 10.033 14.264 1.00 84.00 194 GLY A N 1
ATOM 1529 C CA . GLY A 1 194 ? 12.774 9.878 12.948 1.00 84.00 194 GLY A CA 1
ATOM 1530 C C . GLY A 1 194 ? 12.555 8.421 12.533 1.00 84.00 194 GLY A C 1
ATOM 1531 O O . GLY A 1 194 ? 11.563 8.108 11.881 1.00 84.00 194 GLY A O 1
ATOM 1532 N N . GLY A 1 195 ? 13.412 7.498 12.988 1.00 87.94 195 GLY A N 1
ATOM 1533 C CA . GLY A 1 195 ? 13.183 6.063 12.792 1.00 87.94 195 GLY A CA 1
ATOM 1534 C C . GLY A 1 195 ? 11.905 5.575 13.482 1.00 87.94 195 GLY A C 1
ATOM 1535 O O . GLY A 1 195 ? 11.154 4.800 12.905 1.00 87.94 195 GLY A O 1
ATOM 1536 N N . GLY A 1 196 ? 11.606 6.076 14.683 1.00 89.69 196 GLY A N 1
ATOM 1537 C CA . GLY A 1 196 ? 10.360 5.761 15.381 1.00 89.69 196 GLY A CA 1
ATOM 1538 C C . GLY A 1 196 ? 9.133 6.380 14.707 1.00 89.69 196 GLY A C 1
ATOM 1539 O O . GLY A 1 196 ? 8.133 5.692 14.552 1.00 89.69 196 GLY A O 1
ATOM 1540 N N . ALA A 1 197 ? 9.228 7.615 14.206 1.00 92.69 197 ALA A N 1
ATOM 1541 C CA . ALA A 1 197 ? 8.147 8.228 13.426 1.00 92.69 197 ALA A CA 1
ATOM 1542 C C . ALA A 1 197 ? 7.862 7.461 12.123 1.00 92.69 197 ALA A C 1
ATOM 1544 O O . ALA A 1 197 ? 6.705 7.250 11.765 1.00 92.69 197 ALA A O 1
ATOM 1545 N N . SER A 1 198 ? 8.911 6.958 11.463 1.00 92.12 198 SER A N 1
ATOM 1546 C CA . SER A 1 198 ? 8.769 6.096 10.282 1.00 92.12 198 SER A CA 1
ATOM 1547 C C . SER A 1 198 ? 8.024 4.803 10.631 1.00 92.12 198 SER A C 1
ATOM 1549 O O . SER A 1 198 ? 7.061 4.448 9.955 1.00 92.12 198 SER A O 1
ATOM 1551 N N . LEU A 1 199 ? 8.375 4.153 11.747 1.00 92.06 199 LEU A N 1
ATOM 1552 C CA . LEU A 1 199 ? 7.645 2.982 12.253 1.00 92.06 199 LEU A CA 1
ATOM 1553 C C . LEU A 1 199 ? 6.196 3.314 12.650 1.00 92.06 199 LEU A C 1
ATOM 1555 O O . LEU A 1 199 ? 5.305 2.495 12.440 1.00 92.06 199 LEU A O 1
ATOM 1559 N N . GLU A 1 200 ? 5.935 4.508 13.193 1.00 95.19 200 GLU A N 1
ATOM 1560 C CA . GLU A 1 200 ? 4.578 4.959 13.531 1.00 95.19 200 GLU A CA 1
ATOM 1561 C C . GLU A 1 200 ? 3.692 5.082 12.291 1.00 95.19 200 GLU A C 1
ATOM 1563 O O . GLU A 1 200 ? 2.528 4.687 12.326 1.00 95.19 200 GLU A O 1
ATOM 1568 N N . SER A 1 201 ? 4.254 5.552 11.175 1.00 94.44 201 SER A N 1
ATOM 1569 C CA . SER A 1 201 ? 3.539 5.630 9.897 1.00 94.44 201 SER A CA 1
ATOM 1570 C C . SER A 1 201 ? 3.175 4.260 9.314 1.00 94.44 201 SER A C 1
ATOM 1572 O O . SER A 1 201 ? 2.336 4.169 8.418 1.00 94.44 201 SER A O 1
ATOM 1574 N N . GLY A 1 202 ? 3.807 3.193 9.815 1.00 91.19 202 GLY A N 1
ATOM 1575 C CA . GLY A 1 202 ? 3.750 1.860 9.228 1.00 91.19 202 GLY A CA 1
ATOM 1576 C C . GLY A 1 202 ? 4.588 1.721 7.956 1.00 91.19 202 GLY A C 1
ATOM 1577 O O . GLY A 1 202 ? 4.468 0.707 7.286 1.00 91.19 202 GLY A O 1
ATOM 1578 N N . LEU A 1 203 ? 5.405 2.723 7.606 1.00 90.69 203 LEU A N 1
ATOM 1579 C CA . LEU A 1 203 ? 6.300 2.742 6.450 1.00 90.69 203 LEU A CA 1
ATOM 1580 C C . LEU A 1 203 ? 7.757 2.841 6.941 1.00 90.69 203 LEU A C 1
ATOM 1582 O O . LEU A 1 203 ? 8.350 3.918 6.950 1.00 90.69 203 LEU A O 1
ATOM 1586 N N . ASP A 1 204 ? 8.345 1.729 7.388 1.00 86.25 204 ASP A N 1
ATOM 1587 C CA . ASP A 1 204 ? 9.597 1.737 8.169 1.00 86.25 204 ASP A CA 1
ATOM 1588 C C . ASP A 1 204 ? 10.802 2.349 7.429 1.00 86.25 204 ASP A C 1
ATOM 1590 O O . ASP A 1 204 ? 11.599 3.067 8.029 1.00 86.25 204 ASP A O 1
ATOM 1594 N N . ASN A 1 205 ? 10.934 2.082 6.124 1.00 85.94 205 ASN A N 1
ATOM 1595 C CA . ASN A 1 205 ? 11.808 2.820 5.201 1.00 85.94 205 ASN A CA 1
ATOM 1596 C C . ASN A 1 205 ? 10.957 3.599 4.187 1.00 85.94 205 ASN A C 1
ATOM 1598 O O . ASN A 1 205 ? 11.198 3.565 2.985 1.00 85.94 205 ASN A O 1
ATOM 1602 N N . GLY A 1 206 ? 9.886 4.223 4.676 1.00 80.56 206 GLY A N 1
ATOM 1603 C CA . GLY A 1 206 ? 8.866 4.877 3.876 1.00 80.56 206 GLY A CA 1
ATOM 1604 C C . GLY A 1 206 ? 9.445 5.975 2.990 1.00 80.56 206 GLY A C 1
ATOM 1605 O O . GLY A 1 206 ? 10.152 6.856 3.482 1.00 80.56 206 GLY A O 1
ATOM 1606 N N . PRO A 1 207 ? 9.116 5.985 1.690 1.00 82.19 207 PRO A N 1
ATOM 1607 C CA . PRO A 1 207 ? 9.796 6.846 0.733 1.00 82.19 207 PRO A CA 1
ATOM 1608 C C . PRO A 1 207 ? 9.529 8.332 0.967 1.00 82.19 207 PRO A C 1
ATOM 1610 O O . PRO A 1 207 ? 10.381 9.151 0.642 1.00 82.19 207 PRO A O 1
ATOM 1613 N N . VAL A 1 208 ? 8.378 8.683 1.542 1.00 89.12 208 VAL A N 1
ATOM 1614 C CA . VAL A 1 208 ? 7.966 10.076 1.786 1.00 89.12 208 VAL A CA 1
ATOM 1615 C C . VAL A 1 208 ? 8.724 10.728 2.951 1.00 89.12 208 VAL A C 1
ATOM 1617 O O . VAL A 1 208 ? 8.891 11.940 2.958 1.00 89.12 208 VAL A O 1
ATOM 1620 N N . MET A 1 209 ? 9.264 9.917 3.869 1.00 87.69 209 MET A N 1
ATOM 1621 C CA . MET A 1 209 ? 10.014 10.370 5.048 1.00 87.69 209 MET A CA 1
ATOM 1622 C C . MET A 1 209 ? 11.516 10.533 4.764 1.00 87.69 209 MET A C 1
ATOM 1624 O O . MET A 1 209 ? 12.255 11.109 5.568 1.00 87.69 209 MET A O 1
ATOM 1628 N N . GLU A 1 210 ? 12.014 9.996 3.646 1.00 88.50 210 GLU A N 1
ATOM 1629 C CA . GLU A 1 210 ? 13.449 9.979 3.363 1.00 88.50 210 GLU A CA 1
ATOM 1630 C C . GLU A 1 210 ? 13.982 11.395 3.112 1.00 88.50 210 GLU A C 1
ATOM 1632 O O . GLU A 1 210 ? 13.469 12.148 2.285 1.00 88.50 210 GLU A O 1
ATOM 1637 N N . GLY A 1 211 ? 15.045 11.765 3.829 1.00 88.50 211 GLY A N 1
ATOM 1638 C CA . GLY A 1 211 ? 15.634 13.104 3.740 1.00 88.50 211 GLY A CA 1
ATOM 1639 C C . GLY A 1 211 ? 14.815 14.197 4.436 1.00 88.50 211 GLY A C 1
ATOM 1640 O O . GLY A 1 211 ? 15.241 15.355 4.459 1.00 88.50 211 GLY A O 1
ATOM 1641 N N . VAL A 1 212 ? 13.682 13.851 5.050 1.00 92.81 212 VAL A N 1
ATOM 1642 C CA . VAL A 1 212 ? 12.917 14.766 5.890 1.00 92.81 212 VAL A CA 1
ATOM 1643 C C . VAL A 1 212 ? 13.527 14.748 7.314 1.00 92.81 212 VAL A C 1
ATOM 1645 O O . VAL A 1 212 ? 13.731 13.682 7.896 1.00 92.81 212 VAL A O 1
ATOM 1648 N N . PRO A 1 213 ? 13.909 15.902 7.889 1.00 93.81 213 PRO A N 1
ATOM 1649 C CA . PRO A 1 213 ? 14.368 16.041 9.259 1.00 93.81 213 PRO A CA 1
ATOM 1650 C C . PRO A 1 213 ? 13.304 15.680 10.281 1.00 93.81 213 PRO A C 1
ATOM 1652 O O . PRO A 1 213 ? 12.108 15.889 10.092 1.00 93.81 213 PRO A O 1
ATOM 1655 N N . PHE A 1 214 ? 13.793 15.228 11.425 1.00 93.31 214 PHE A N 1
ATOM 1656 C CA . PHE A 1 214 ? 12.986 14.971 12.599 1.00 93.31 214 PHE A CA 1
ATOM 1657 C C . PHE A 1 214 ? 13.251 16.048 13.651 1.00 93.31 214 PHE A C 1
ATOM 1659 O O . PHE A 1 214 ? 14.398 16.265 14.056 1.00 93.31 214 PHE A O 1
ATOM 1666 N N . ASN A 1 215 ? 12.199 16.725 14.099 1.00 90.88 215 ASN A N 1
ATOM 1667 C CA . ASN A 1 215 ? 12.297 17.770 15.101 1.00 90.88 215 ASN A CA 1
ATOM 1668 C C . ASN A 1 215 ? 12.289 17.167 16.509 1.00 90.88 215 ASN A C 1
ATOM 1670 O O . ASN A 1 215 ? 11.261 16.718 16.999 1.00 90.88 215 ASN A O 1
ATOM 1674 N N . VAL A 1 216 ? 13.435 17.216 17.189 1.00 86.88 216 VAL A N 1
ATOM 1675 C CA . VAL A 1 216 ? 13.610 16.725 18.570 1.00 86.88 216 VAL A CA 1
ATOM 1676 C C . VAL A 1 216 ? 13.260 17.758 19.649 1.00 86.88 216 VAL A C 1
ATOM 1678 O O . VAL A 1 216 ? 13.463 17.508 20.836 1.00 86.88 216 VAL A O 1
ATOM 1681 N N . THR A 1 217 ? 12.772 18.935 19.257 1.00 78.31 217 THR A N 1
ATOM 1682 C CA . THR A 1 217 ? 12.326 19.991 20.171 1.00 78.31 217 THR A CA 1
ATOM 1683 C C . THR A 1 217 ? 10.806 20.112 20.122 1.00 78.31 217 THR A C 1
ATOM 1685 O O . THR A 1 217 ? 10.200 20.113 19.054 1.00 78.31 217 THR A O 1
ATOM 1688 N N . GLY A 1 218 ? 10.157 20.193 21.283 1.00 82.19 218 GLY A N 1
ATOM 1689 C CA . GLY A 1 218 ? 8.695 20.211 21.354 1.00 82.19 218 GLY A CA 1
ATOM 1690 C C . GLY A 1 218 ? 8.093 18.805 21.325 1.00 82.19 218 GLY A C 1
ATOM 1691 O O . GLY A 1 218 ? 8.293 18.047 22.269 1.00 82.19 218 GLY A O 1
ATOM 1692 N N . ARG A 1 219 ? 7.304 18.480 20.291 1.00 85.50 219 ARG A N 1
ATOM 1693 C CA . ARG A 1 219 ? 6.463 17.264 20.235 1.00 85.50 219 ARG A CA 1
ATOM 1694 C C . ARG A 1 219 ? 7.100 16.048 19.552 1.00 85.50 219 ARG A C 1
ATOM 1696 O O . ARG A 1 219 ? 6.411 15.056 19.370 1.00 85.50 219 ARG A O 1
ATOM 1703 N N . TYR A 1 220 ? 8.387 16.109 19.200 1.00 92.38 220 TYR A N 1
ATOM 1704 C CA . TYR A 1 220 ? 9.118 14.980 18.606 1.00 92.38 220 TYR A CA 1
ATOM 1705 C C . TYR A 1 220 ? 8.470 14.449 17.324 1.00 92.38 220 TYR A C 1
ATOM 1707 O O . TYR A 1 220 ? 8.063 13.288 17.242 1.00 92.38 220 TYR A O 1
ATOM 1715 N N . LEU A 1 221 ? 8.356 15.338 16.338 1.00 94.81 221 LEU A N 1
ATOM 1716 C CA . LEU A 1 221 ? 7.614 15.105 15.105 1.00 94.81 221 LEU A CA 1
ATOM 1717 C C . LEU A 1 221 ? 8.525 15.189 13.891 1.00 94.81 221 LEU A C 1
ATOM 1719 O O . LEU A 1 221 ? 9.526 15.909 13.875 1.00 94.81 221 LEU A O 1
ATOM 1723 N N . GLN A 1 222 ? 8.162 14.432 12.869 1.00 94.56 222 GLN A N 1
ATOM 1724 C CA . GLN A 1 222 ? 8.718 14.588 11.543 1.00 94.56 222 GLN A CA 1
ATOM 1725 C C . GLN A 1 222 ? 8.379 15.988 11.007 1.00 94.56 222 GLN A C 1
ATOM 1727 O O . GLN A 1 222 ? 7.249 16.438 11.175 1.00 94.56 222 GLN A O 1
ATOM 1732 N N . ASP A 1 223 ? 9.332 16.683 10.375 1.00 94.75 223 ASP A N 1
ATOM 1733 C CA . ASP A 1 223 ? 9.098 17.995 9.746 1.00 94.75 223 ASP A CA 1
ATOM 1734 C C . ASP A 1 223 ? 8.292 17.843 8.445 1.00 94.75 223 ASP A C 1
ATOM 1736 O O . ASP A 1 223 ? 8.791 18.044 7.335 1.00 94.75 223 ASP A O 1
ATOM 1740 N N . GLU A 1 224 ? 7.043 17.411 8.592 1.00 95.00 224 GLU A N 1
ATOM 1741 C CA . GLU A 1 224 ? 6.148 17.061 7.504 1.00 95.00 224 GLU A CA 1
ATOM 1742 C C . GLU A 1 224 ? 4.689 17.125 7.943 1.00 95.00 224 GLU A C 1
ATOM 1744 O O . GLU A 1 224 ? 4.228 16.314 8.740 1.00 95.00 224 GLU A O 1
ATOM 1749 N N . TYR A 1 225 ? 3.934 18.022 7.319 1.00 97.75 225 TYR A N 1
ATOM 1750 C CA . TYR A 1 225 ? 2.491 17.892 7.243 1.00 97.75 225 TYR A CA 1
ATOM 1751 C C . TYR A 1 225 ? 2.130 16.769 6.270 1.00 97.75 225 TYR A C 1
ATOM 1753 O O . TYR A 1 225 ? 2.215 16.932 5.047 1.00 97.75 225 TYR A O 1
ATOM 1761 N N . ASP A 1 226 ? 1.720 15.634 6.834 1.00 97.50 226 ASP A N 1
ATOM 1762 C CA . ASP A 1 226 ? 1.453 14.401 6.102 1.00 97.50 226 ASP A CA 1
ATOM 1763 C C . ASP A 1 226 ? -0.032 14.324 5.699 1.00 97.50 226 ASP A C 1
ATOM 1765 O O . ASP A 1 226 ? -0.950 14.275 6.534 1.00 97.50 226 ASP A O 1
ATOM 1769 N N . ALA A 1 227 ? -0.283 14.316 4.388 1.00 97.62 227 ALA A N 1
ATOM 1770 C CA . ALA A 1 227 ? -1.616 14.199 3.808 1.00 97.62 227 ALA A CA 1
ATOM 1771 C C . ALA A 1 227 ? -2.251 12.833 4.108 1.00 97.62 227 ALA A C 1
ATOM 1773 O O . ALA A 1 227 ? -3.455 12.742 4.354 1.00 97.62 227 ALA A O 1
ATOM 1774 N N . GLY A 1 228 ? -1.441 11.776 4.135 1.00 97.69 228 GLY A N 1
ATOM 1775 C CA . GLY A 1 228 ? -1.866 10.424 4.458 1.00 97.69 228 GLY A CA 1
ATOM 1776 C C . GLY A 1 228 ? -2.367 10.286 5.888 1.00 97.69 228 GLY A C 1
ATOM 1777 O O . GLY A 1 228 ? -3.464 9.770 6.116 1.00 97.69 228 GLY A O 1
ATOM 1778 N N . TYR A 1 229 ? -1.591 10.782 6.852 1.00 98.31 229 TYR A N 1
ATOM 1779 C CA . TYR A 1 229 ? -1.955 10.760 8.262 1.00 98.31 229 TYR A CA 1
ATOM 1780 C C . TYR A 1 229 ? -3.187 11.624 8.517 1.00 98.31 229 TYR A C 1
ATOM 1782 O O . TYR A 1 229 ? -4.128 11.185 9.181 1.00 98.31 229 TYR A O 1
ATOM 1790 N N . SER A 1 230 ? -3.232 12.812 7.911 1.00 98.50 230 SER A N 1
ATOM 1791 C CA . SER A 1 230 ? -4.400 13.690 7.981 1.00 98.50 230 SER A CA 1
ATOM 1792 C C . SER A 1 230 ? -5.658 12.991 7.448 1.00 98.50 230 SER A C 1
ATOM 1794 O O . SER A 1 230 ? -6.671 12.957 8.142 1.00 98.50 230 SER A O 1
ATOM 1796 N N . GLY A 1 231 ? -5.587 12.332 6.286 1.00 98.56 231 GLY A N 1
ATOM 1797 C CA . GLY A 1 231 ? -6.701 11.555 5.732 1.00 98.56 231 GLY A CA 1
ATOM 1798 C C . GLY A 1 231 ? -7.163 10.401 6.633 1.00 98.56 231 GLY A C 1
ATOM 1799 O O . GLY A 1 231 ? -8.363 10.219 6.846 1.00 98.56 231 GLY A O 1
ATOM 1800 N N . MET A 1 232 ? -6.230 9.650 7.226 1.00 98.62 232 MET A N 1
ATOM 1801 C CA . MET A 1 232 ? -6.568 8.560 8.153 1.00 98.62 232 MET A C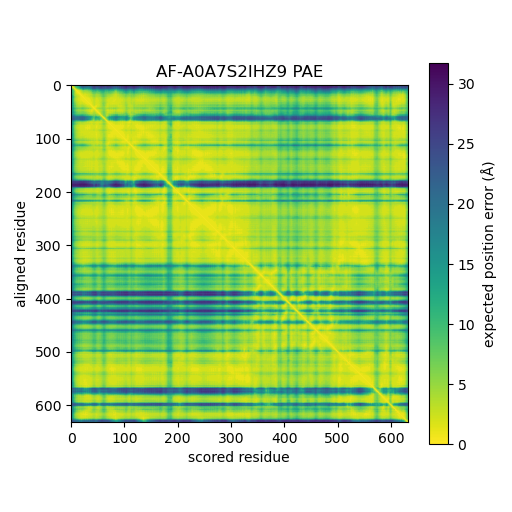A 1
ATOM 1802 C C . MET A 1 232 ? -7.153 9.062 9.478 1.00 98.62 232 MET A C 1
ATOM 1804 O O . MET A 1 232 ? -8.052 8.425 10.020 1.00 98.62 232 MET A O 1
ATOM 1808 N N . PHE A 1 233 ? -6.708 10.212 9.985 1.00 98.81 233 PHE A N 1
ATOM 1809 C CA . PHE A 1 233 ? -7.311 10.836 11.164 1.00 98.81 233 PHE A CA 1
ATOM 1810 C C . PHE A 1 233 ? -8.766 11.250 10.904 1.00 98.81 233 PHE A C 1
ATOM 1812 O O . PHE A 1 233 ? -9.636 11.027 11.744 1.00 98.81 233 PHE A O 1
ATOM 1819 N N . LEU A 1 234 ? -9.057 11.807 9.723 1.00 98.88 234 LEU A N 1
ATOM 1820 C CA . LEU A 1 234 ? -10.427 12.146 9.327 1.00 98.88 234 LEU A CA 1
ATOM 1821 C C . LEU A 1 234 ? -11.314 10.896 9.231 1.00 98.88 234 LEU A C 1
ATOM 1823 O O . LEU A 1 234 ? -12.437 10.903 9.738 1.00 98.88 234 LEU A O 1
ATOM 1827 N N . MET A 1 235 ? -10.789 9.809 8.656 1.00 98.75 235 MET A N 1
ATOM 1828 C CA . MET A 1 235 ? -11.456 8.502 8.630 1.00 98.75 235 MET A CA 1
ATOM 1829 C C . MET A 1 235 ? -11.757 7.983 10.045 1.00 98.75 235 MET A C 1
ATOM 1831 O O . MET A 1 235 ? -12.864 7.507 10.302 1.00 98.75 235 MET A O 1
ATOM 1835 N N . ASP A 1 236 ? -10.792 8.082 10.962 1.00 98.88 236 ASP A N 1
ATOM 1836 C CA . ASP A 1 236 ? -10.954 7.677 12.359 1.00 98.88 236 ASP A CA 1
ATOM 1837 C C . ASP A 1 236 ? -12.036 8.511 13.067 1.00 98.88 236 ASP A C 1
ATOM 1839 O O . ASP A 1 236 ? -12.924 7.945 13.705 1.00 98.88 236 ASP A O 1
ATOM 1843 N N . CYS A 1 237 ? -12.059 9.836 12.867 1.00 98.94 237 CYS A N 1
ATOM 1844 C CA . CYS A 1 237 ? -13.130 10.698 13.374 1.00 98.94 237 CYS A CA 1
ATOM 1845 C C . CYS A 1 237 ? -14.512 10.279 12.853 1.00 98.94 237 CYS A C 1
ATOM 1847 O O . CYS A 1 237 ? -15.449 10.172 13.644 1.00 98.94 237 CYS A O 1
ATOM 1849 N N . MET A 1 238 ? -14.655 10.017 11.548 1.00 98.81 238 MET A N 1
ATOM 1850 C CA . MET A 1 238 ? -15.926 9.574 10.958 1.00 98.81 238 MET A CA 1
ATOM 1851 C C . MET A 1 238 ? -16.394 8.245 11.556 1.00 98.81 238 MET A C 1
ATOM 1853 O O . MET A 1 238 ? -17.554 8.113 11.945 1.00 98.81 238 MET A O 1
ATOM 1857 N N . ALA A 1 239 ? -15.485 7.278 11.689 1.00 98.81 239 ALA A N 1
ATOM 1858 C CA . ALA A 1 239 ? -15.798 5.984 12.278 1.00 98.81 239 ALA A CA 1
ATOM 1859 C C . ALA A 1 239 ? -16.197 6.105 13.757 1.00 98.81 239 ALA A C 1
ATOM 1861 O O . ALA A 1 239 ? -17.187 5.514 14.186 1.00 98.81 239 ALA A O 1
ATOM 1862 N N . LEU A 1 240 ? -15.478 6.916 14.534 1.00 98.94 240 LEU A N 1
ATOM 1863 C CA . LEU A 1 240 ? -15.816 7.177 15.930 1.00 98.94 240 LEU A CA 1
ATOM 1864 C C . LEU A 1 240 ? -17.150 7.912 16.084 1.00 98.94 240 LEU A C 1
ATOM 1866 O O . LEU A 1 240 ? -17.860 7.638 17.045 1.00 98.94 240 LEU A O 1
ATOM 1870 N N . ILE A 1 241 ? -17.533 8.792 15.154 1.00 98.88 241 ILE A N 1
ATOM 1871 C CA . ILE A 1 241 ? -18.859 9.431 15.157 1.00 98.88 241 ILE A CA 1
ATOM 1872 C C . ILE A 1 241 ? -19.963 8.382 14.986 1.00 98.88 241 ILE A C 1
ATOM 1874 O O . ILE A 1 241 ? -20.964 8.439 15.704 1.00 98.88 241 ILE A O 1
ATOM 1878 N N . GLU A 1 242 ? -19.794 7.411 14.085 1.00 98.56 242 GLU A N 1
ATOM 1879 C CA . GLU A 1 242 ? -20.756 6.312 13.919 1.00 98.56 242 GLU A CA 1
ATOM 1880 C C . GLU A 1 242 ? -20.879 5.472 15.199 1.00 98.56 242 GLU A C 1
ATOM 1882 O O . GLU A 1 242 ? -21.989 5.204 15.666 1.00 98.56 242 GLU A O 1
ATOM 1887 N N . LEU A 1 243 ? -19.746 5.106 15.805 1.00 98.88 243 LEU A N 1
ATOM 1888 C CA . LEU A 1 243 ? -19.716 4.336 17.052 1.00 98.88 243 LEU A CA 1
ATOM 1889 C C . LEU A 1 243 ? -20.311 5.130 18.228 1.00 98.88 243 LEU A C 1
ATOM 1891 O O . LEU A 1 243 ? -21.128 4.603 18.976 1.00 98.88 243 LEU A O 1
ATOM 1895 N N . ALA A 1 244 ? -19.980 6.414 18.363 1.00 98.88 244 ALA A N 1
ATOM 1896 C CA . ALA A 1 244 ? -20.523 7.296 19.396 1.00 98.88 244 ALA A CA 1
ATOM 1897 C C . ALA A 1 244 ? -22.041 7.464 19.257 1.00 98.88 244 ALA A C 1
ATOM 1899 O O . ALA A 1 244 ? -22.768 7.399 20.249 1.00 98.88 244 ALA A O 1
ATOM 1900 N N . THR A 1 245 ? -22.527 7.612 18.019 1.00 98.69 245 THR A N 1
ATOM 1901 C CA . THR A 1 245 ? -23.962 7.693 17.710 1.00 98.69 245 THR A CA 1
ATOM 1902 C C . THR A 1 245 ? -24.666 6.398 18.099 1.00 98.69 245 THR A C 1
ATOM 1904 O O . THR A 1 245 ? -25.731 6.439 18.711 1.00 98.69 245 THR A O 1
ATOM 1907 N N . MET A 1 246 ? -24.054 5.241 17.815 1.00 97.62 246 MET A N 1
ATOM 1908 C CA . MET A 1 246 ? -24.576 3.955 18.276 1.00 97.62 246 MET A CA 1
ATOM 1909 C C . MET A 1 246 ? -24.736 3.945 19.798 1.00 97.62 246 MET A C 1
ATOM 1911 O O . MET A 1 246 ? -25.758 3.469 20.283 1.00 97.62 246 MET A O 1
ATOM 1915 N N . LEU A 1 247 ? -23.774 4.485 20.550 1.00 98.44 247 LEU A N 1
ATOM 1916 C CA . LEU A 1 247 ? -23.805 4.503 22.013 1.00 98.44 247 LEU A CA 1
ATOM 1917 C C . LEU A 1 247 ? -24.687 5.601 22.632 1.00 98.44 247 LEU A C 1
ATOM 1919 O O . LEU A 1 247 ? -25.007 5.485 23.813 1.00 98.44 247 LEU A O 1
ATOM 1923 N N . GLY A 1 248 ? -25.102 6.619 21.871 1.00 98.31 248 GLY A N 1
ATOM 1924 C CA . GLY A 1 248 ? -25.794 7.805 22.398 1.00 98.31 248 GLY A CA 1
ATOM 1925 C C . GLY A 1 248 ? -24.854 8.808 23.083 1.00 98.31 248 GLY A C 1
ATOM 1926 O O . GLY A 1 248 ? -25.240 9.472 24.041 1.00 98.31 248 GLY A O 1
ATOM 1927 N N . ARG A 1 249 ? -23.593 8.882 22.637 1.00 98.44 249 ARG A N 1
ATOM 1928 C CA . ARG A 1 249 ? -22.542 9.766 23.173 1.00 98.44 249 ARG A CA 1
ATOM 1929 C C . ARG A 1 249 ? -22.458 11.073 22.382 1.00 98.44 249 ARG A C 1
ATOM 1931 O O . ARG A 1 249 ? -21.498 11.309 21.646 1.00 98.44 249 ARG A O 1
ATOM 1938 N N . ASP A 1 250 ? -23.482 11.913 22.518 1.00 98.69 250 ASP A N 1
ATOM 1939 C CA . ASP A 1 250 ? -23.602 13.178 21.774 1.00 98.69 250 ASP A CA 1
ATOM 1940 C C . ASP A 1 250 ? -22.439 14.152 22.051 1.00 98.69 250 ASP A C 1
ATOM 1942 O O . ASP A 1 250 ? -22.028 14.906 21.167 1.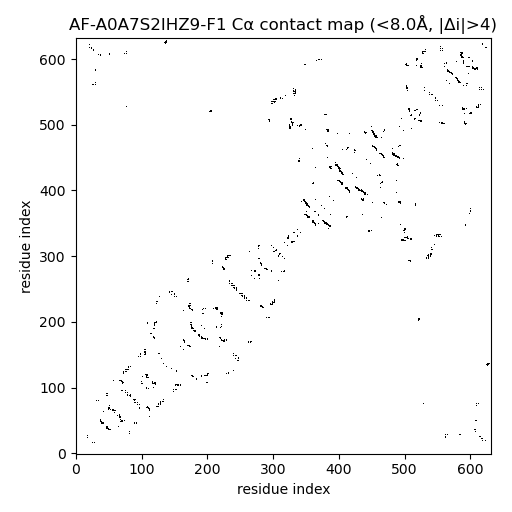00 98.69 250 ASP A O 1
ATOM 1946 N N . ASP A 1 251 ? -21.859 14.089 23.255 1.00 98.31 251 ASP A N 1
ATOM 1947 C CA . ASP A 1 251 ? -20.657 14.828 23.655 1.00 98.31 251 ASP A CA 1
ATOM 1948 C C . ASP A 1 251 ? -19.452 14.479 22.771 1.00 98.31 251 ASP A C 1
ATOM 1950 O O . ASP A 1 251 ? -18.785 15.364 22.225 1.00 98.31 251 ASP A O 1
ATOM 1954 N N . ALA A 1 252 ? -19.210 13.181 22.579 1.00 98.75 252 ALA A N 1
ATOM 1955 C CA . ALA A 1 252 ? -18.123 12.691 21.747 1.00 98.75 252 ALA A CA 1
ATOM 1956 C C . ALA A 1 252 ? -18.381 12.997 20.266 1.00 98.75 252 ALA A C 1
ATOM 1958 O O . ALA A 1 252 ? -17.459 13.411 19.564 1.00 98.75 252 ALA A O 1
ATOM 1959 N N . VAL A 1 253 ? -19.628 12.864 19.793 1.00 98.94 253 VAL A N 1
ATOM 1960 C CA . VAL A 1 253 ? -20.006 13.225 18.414 1.00 98.94 253 VAL A CA 1
ATOM 1961 C C . VAL A 1 253 ? -19.673 14.689 18.119 1.00 98.94 253 VAL A C 1
ATOM 1963 O O . VAL A 1 253 ? -19.070 14.977 17.084 1.00 98.94 253 VAL A O 1
ATOM 1966 N N . ALA A 1 254 ? -20.039 15.612 19.012 1.00 98.81 254 ALA A N 1
ATOM 1967 C CA . ALA A 1 254 ? -19.780 17.038 18.826 1.00 98.81 254 ALA A CA 1
ATOM 1968 C C . ALA A 1 254 ? -18.274 17.349 18.759 1.00 98.81 254 ALA A C 1
ATOM 1970 O O . ALA A 1 254 ? -17.825 18.068 17.863 1.00 98.81 254 ALA A O 1
ATOM 1971 N N . GLU A 1 255 ? -17.480 16.773 19.663 1.00 98.88 255 GLU A N 1
ATOM 1972 C CA . GLU A 1 255 ? -16.033 16.998 19.703 1.00 98.88 255 GLU A CA 1
ATOM 1973 C C . GLU A 1 255 ? -15.305 16.370 18.502 1.00 98.88 255 GLU A C 1
ATOM 1975 O O . GLU A 1 255 ? -14.426 17.001 17.913 1.00 98.88 255 GLU A O 1
ATOM 1980 N N . LEU A 1 256 ? -15.689 15.163 18.079 1.00 98.88 256 LEU A N 1
ATOM 1981 C CA . LEU A 1 256 ? -15.104 14.509 16.903 1.00 98.88 256 LEU A CA 1
ATOM 1982 C C . LEU A 1 256 ? -15.412 15.273 15.612 1.00 98.88 256 LEU A C 1
ATOM 1984 O O . LEU A 1 256 ? -14.520 15.424 14.778 1.00 98.88 256 LEU A O 1
ATOM 1988 N N . ARG A 1 257 ? -16.630 15.815 15.465 1.00 98.81 257 ARG A N 1
ATOM 1989 C CA . ARG A 1 257 ? -16.981 16.701 14.339 1.00 98.81 257 ARG A CA 1
ATOM 1990 C C . ARG A 1 257 ? -16.114 17.955 14.333 1.00 98.81 257 ARG A C 1
ATOM 1992 O O . ARG A 1 257 ? -15.519 18.278 13.313 1.00 98.81 257 ARG A O 1
ATOM 1999 N N . ARG A 1 258 ? -15.943 18.599 15.491 1.00 98.75 258 ARG A N 1
ATOM 2000 C CA . ARG A 1 258 ? -15.067 19.771 15.621 1.00 98.75 258 ARG A CA 1
ATOM 2001 C C . ARG A 1 258 ? -13.625 19.457 15.204 1.00 98.75 258 ARG A C 1
ATOM 2003 O O . ARG A 1 258 ? -12.995 20.264 14.523 1.00 98.75 258 ARG A O 1
ATOM 2010 N N . ARG A 1 259 ? -13.077 18.308 15.619 1.00 98.75 259 ARG A N 1
ATOM 2011 C CA . ARG A 1 259 ? -11.721 17.870 15.229 1.00 98.75 259 ARG A CA 1
ATOM 2012 C C . ARG A 1 259 ? -11.622 17.606 13.729 1.00 98.75 259 ARG A C 1
ATOM 2014 O O . ARG A 1 259 ? -10.658 18.062 13.116 1.00 98.75 259 ARG A O 1
ATOM 2021 N N . PHE A 1 260 ? -12.614 16.913 13.166 1.00 98.81 260 PHE A N 1
ATOM 2022 C CA . PHE A 1 260 ? -12.715 16.656 11.732 1.00 98.81 260 PHE A CA 1
ATOM 2023 C C . PHE A 1 260 ? -12.685 17.970 10.946 1.00 98.81 260 PHE A C 1
ATOM 2025 O O . PHE A 1 260 ? -11.821 18.139 10.091 1.00 98.81 260 PHE A O 1
ATOM 2032 N N . ASP A 1 261 ? -13.551 18.927 11.285 1.00 98.62 261 ASP A N 1
ATOM 2033 C CA . ASP A 1 261 ? -13.678 20.193 10.555 1.00 98.62 261 ASP A CA 1
ATOM 2034 C C . ASP A 1 261 ? -12.371 21.001 10.560 1.00 98.62 261 ASP A C 1
ATOM 2036 O O . ASP A 1 261 ? -11.963 21.543 9.531 1.00 98.62 261 ASP A O 1
ATOM 2040 N N . VAL A 1 262 ? -11.672 21.038 11.702 1.00 98.62 262 VAL A N 1
ATOM 2041 C CA . VAL A 1 262 ? -10.382 21.735 11.840 1.00 98.62 262 VAL A CA 1
ATOM 2042 C C . VAL A 1 262 ? -9.311 21.118 10.939 1.00 98.62 262 VAL A C 1
ATOM 2044 O O . VAL A 1 262 ? -8.669 21.838 10.173 1.00 98.62 262 VAL A O 1
ATOM 2047 N N . VAL A 1 263 ? -9.112 19.799 11.021 1.00 98.81 263 VAL A N 1
ATOM 2048 C CA . VAL A 1 263 ? -8.049 19.112 10.268 1.00 98.81 263 VAL A CA 1
ATOM 2049 C C . VAL A 1 263 ? -8.377 19.082 8.775 1.00 98.81 263 VAL A C 1
ATOM 2051 O O . VAL A 1 263 ? -7.512 19.357 7.947 1.00 98.81 263 VAL A O 1
ATOM 2054 N N . ASN A 1 264 ? -9.633 18.821 8.414 1.00 98.69 264 ASN A N 1
ATOM 2055 C CA . ASN A 1 264 ? -10.071 18.769 7.025 1.00 98.69 264 ASN A CA 1
ATOM 2056 C C . ASN A 1 264 ? -9.965 20.141 6.344 1.00 98.69 264 ASN A C 1
ATOM 2058 O O . ASN A 1 264 ? -9.424 20.246 5.245 1.00 98.69 264 ASN A O 1
ATOM 2062 N N . GLY A 1 265 ? -10.390 21.212 7.023 1.00 98.44 265 GLY A N 1
ATOM 2063 C CA . GLY A 1 265 ? -10.242 22.573 6.508 1.00 98.44 265 GLY A CA 1
ATOM 2064 C C . GLY A 1 265 ? -8.779 22.971 6.285 1.00 98.44 265 GLY A C 1
ATOM 2065 O O . GLY A 1 265 ? -8.472 23.680 5.325 1.00 98.44 265 GLY A O 1
ATOM 2066 N N . ALA A 1 266 ? -7.860 22.505 7.136 1.00 98.56 266 ALA A N 1
ATOM 2067 C CA . ALA A 1 266 ? -6.426 22.687 6.932 1.00 98.56 266 ALA A CA 1
ATOM 2068 C C . ALA A 1 266 ? -5.891 21.858 5.756 1.00 98.56 266 ALA A C 1
ATOM 2070 O O . ALA A 1 266 ? -5.178 22.393 4.910 1.00 98.56 266 ALA A O 1
ATOM 2071 N N . MET A 1 267 ? -6.279 20.584 5.655 1.00 98.50 267 MET A N 1
ATOM 2072 C CA . MET A 1 267 ? -5.838 19.673 4.593 1.00 98.50 267 MET A CA 1
ATOM 2073 C C . MET A 1 267 ? -6.232 20.189 3.206 1.00 98.50 267 MET A C 1
ATOM 2075 O O . MET A 1 267 ? -5.384 20.269 2.317 1.00 98.50 267 MET A O 1
ATOM 2079 N N . LEU A 1 268 ? -7.491 20.608 3.038 1.00 98.50 268 LEU A N 1
ATOM 2080 C CA . LEU A 1 268 ? -8.003 21.169 1.783 1.00 98.50 268 LEU A CA 1
ATOM 2081 C C . LEU A 1 268 ? -7.311 22.483 1.398 1.00 98.50 268 LEU A C 1
ATOM 2083 O O . LEU A 1 268 ? -7.085 22.728 0.218 1.00 98.50 268 LEU A O 1
ATOM 2087 N N . ARG A 1 269 ? -6.963 23.322 2.380 1.00 97.75 269 ARG A N 1
ATOM 2088 C CA . ARG A 1 269 ? -6.334 24.630 2.145 1.00 97.75 269 ARG A CA 1
ATOM 2089 C C . ARG A 1 269 ? -4.837 24.534 1.853 1.00 97.75 269 ARG A C 1
ATOM 2091 O O . ARG A 1 269 ? -4.334 25.279 1.020 1.00 97.75 269 ARG A O 1
ATOM 2098 N N . VAL A 1 270 ? -4.120 23.694 2.595 1.00 98.38 270 VAL A N 1
ATOM 2099 C CA . VAL A 1 270 ? -2.649 23.714 2.648 1.00 98.38 270 VAL A CA 1
ATOM 2100 C C . VAL A 1 270 ? -2.042 22.625 1.775 1.00 98.38 270 VAL A C 1
ATOM 2102 O O . VAL A 1 270 ? -1.054 22.877 1.088 1.00 98.38 270 VAL A O 1
ATOM 2105 N N . LEU A 1 271 ? -2.610 21.416 1.791 1.00 98.38 271 LEU A N 1
ATOM 2106 C CA . LEU A 1 271 ? -1.990 20.253 1.151 1.00 98.38 271 LEU A CA 1
ATOM 2107 C C . LEU A 1 271 ? -2.485 20.033 -0.278 1.00 98.38 271 LEU A C 1
ATOM 2109 O O . LEU A 1 271 ? -1.754 19.460 -1.079 1.00 98.38 271 LEU A O 1
ATOM 2113 N N . TRP A 1 272 ? -3.671 20.523 -0.648 1.00 98.50 272 TRP A N 1
ATOM 2114 C CA . TRP A 1 272 ? -4.112 20.466 -2.043 1.00 98.50 272 TRP A CA 1
ATOM 2115 C C . TRP A 1 272 ? -3.193 21.300 -2.951 1.00 98.50 272 TRP A C 1
ATOM 2117 O O . TRP A 1 272 ? -3.005 22.501 -2.747 1.00 98.50 272 TRP A O 1
ATOM 2127 N N . ASN A 1 273 ? -2.614 20.661 -3.966 1.00 98.12 273 ASN A N 1
ATOM 2128 C CA . ASN A 1 273 ? -1.828 21.320 -5.003 1.00 98.12 273 ASN A CA 1
ATOM 2129 C C . ASN A 1 273 ? -2.614 21.296 -6.320 1.00 98.12 273 ASN A C 1
ATOM 2131 O O . ASN A 1 273 ? -2.669 20.266 -6.986 1.00 98.12 273 ASN A O 1
ATOM 2135 N N . GLU A 1 274 ? -3.186 22.437 -6.717 1.00 97.00 274 GLU A N 1
ATOM 2136 C CA . GLU A 1 274 ? -4.010 22.565 -7.934 1.00 97.00 274 GLU A CA 1
ATOM 2137 C C . GLU A 1 274 ? -3.268 22.164 -9.218 1.00 97.00 274 GLU A C 1
ATOM 2139 O O . GLU A 1 274 ? -3.791 21.440 -10.069 1.00 97.00 274 GLU A O 1
ATOM 2144 N N . SER A 1 275 ? -2.017 22.617 -9.355 1.00 95.62 275 SER A N 1
ATOM 2145 C CA . SER A 1 275 ? -1.205 22.365 -10.550 1.00 95.62 275 SER A CA 1
ATOM 2146 C C . SER A 1 275 ? -0.910 20.874 -10.685 1.00 95.62 275 SER A C 1
ATOM 2148 O O . SER A 1 275 ? -1.183 20.245 -11.717 1.00 95.62 275 SER A O 1
ATOM 2150 N N . ALA A 1 276 ? -0.428 20.284 -9.592 1.00 96.25 276 ALA A N 1
ATOM 2151 C CA . ALA A 1 276 ? -0.071 18.881 -9.565 1.00 96.25 276 ALA A CA 1
ATOM 2152 C C . ALA A 1 276 ? -1.316 17.976 -9.611 1.00 96.25 276 ALA A C 1
ATOM 2154 O O . ALA A 1 276 ? -1.314 16.972 -10.314 1.00 96.25 276 ALA A O 1
ATOM 2155 N N . GLY A 1 277 ? -2.420 18.401 -8.991 1.00 97.50 277 GLY A N 1
ATOM 2156 C CA . GLY A 1 277 ? -3.700 17.697 -8.937 1.00 97.50 277 GLY A CA 1
ATOM 2157 C C . GLY A 1 277 ? -3.754 16.585 -7.893 1.00 97.50 277 GLY A C 1
ATOM 2158 O O . GLY A 1 277 ? -4.396 15.570 -8.147 1.00 97.50 277 GLY A O 1
ATOM 2159 N N . TYR A 1 278 ? -3.076 16.760 -6.757 1.00 98.06 278 TYR A N 1
ATOM 2160 C CA . TYR A 1 278 ? -3.140 15.855 -5.607 1.00 98.06 278 TYR A CA 1
ATOM 2161 C C . TYR A 1 278 ? -2.854 16.596 -4.294 1.00 98.06 278 TYR A C 1
ATOM 2163 O O . TYR A 1 278 ? -2.419 17.750 -4.290 1.00 98.06 278 TYR A O 1
ATOM 2171 N N . PHE A 1 279 ? -3.093 15.919 -3.171 1.00 98.31 279 PHE A N 1
ATOM 2172 C CA . PHE A 1 279 ? -2.723 16.394 -1.840 1.00 98.31 279 PHE A CA 1
ATOM 2173 C C . PHE A 1 279 ? -1.253 16.090 -1.571 1.00 98.31 279 PHE A C 1
ATOM 2175 O O . PHE A 1 279 ? -0.912 14.940 -1.319 1.00 98.31 279 PHE A O 1
ATOM 2182 N N . GLN A 1 280 ? -0.397 17.101 -1.660 1.00 97.75 280 GLN A N 1
ATOM 2183 C CA . GLN A 1 280 ? 1.050 16.979 -1.546 1.00 97.75 280 GLN A CA 1
ATOM 2184 C C . GLN A 1 280 ? 1.507 17.211 -0.106 1.00 97.75 280 GLN A C 1
ATOM 2186 O O . GLN A 1 280 ? 1.136 18.216 0.505 1.00 97.75 280 GLN A O 1
ATOM 2191 N N . ASN A 1 281 ? 2.346 16.308 0.405 1.00 97.75 281 ASN A N 1
ATOM 2192 C CA . ASN A 1 281 ? 3.024 16.501 1.683 1.00 97.75 281 ASN A CA 1
ATOM 2193 C C . ASN A 1 281 ? 3.916 17.750 1.628 1.00 97.75 281 ASN A C 1
ATOM 2195 O O . ASN A 1 281 ? 4.478 18.098 0.584 1.00 97.75 281 ASN A O 1
ATOM 2199 N N . ARG A 1 282 ? 4.045 18.451 2.753 1.00 97.31 282 ARG A N 1
ATOM 2200 C CA . ARG A 1 282 ? 4.837 19.686 2.839 1.00 97.31 282 ARG A CA 1
ATOM 2201 C C . ARG A 1 282 ? 5.631 19.723 4.125 1.00 97.31 282 ARG A C 1
ATOM 2203 O O . ARG A 1 282 ? 5.162 19.231 5.143 1.00 97.31 282 ARG A O 1
ATOM 2210 N N . ARG A 1 283 ? 6.787 20.376 4.102 1.00 96.50 283 ARG A N 1
ATOM 2211 C CA . ARG A 1 283 ? 7.548 20.687 5.317 1.00 96.50 283 ARG A CA 1
ATOM 2212 C C . ARG A 1 283 ? 6.688 21.481 6.286 1.00 96.50 283 ARG A C 1
ATOM 2214 O O . ARG A 1 283 ? 6.081 22.476 5.886 1.00 96.50 283 ARG A O 1
ATOM 2221 N N . SER A 1 284 ? 6.634 21.056 7.543 1.00 94.88 284 SER A N 1
ATOM 2222 C CA . SER A 1 284 ? 5.880 21.779 8.566 1.00 94.88 284 SER A CA 1
ATOM 2223 C C . SER A 1 284 ? 6.577 23.083 8.967 1.00 94.88 284 SER A C 1
ATOM 2225 O O . SER A 1 284 ? 5.913 24.029 9.387 1.00 94.88 284 SER A O 1
ATOM 2227 N N . ALA A 1 285 ? 7.894 23.180 8.757 1.00 93.69 285 ALA A N 1
ATOM 2228 C CA . ALA A 1 285 ? 8.682 24.378 9.033 1.00 93.69 285 ALA A CA 1
ATOM 2229 C C . ALA A 1 285 ? 8.404 25.556 8.078 1.00 93.69 285 ALA A C 1
ATOM 2231 O O . ALA A 1 285 ? 8.379 26.704 8.525 1.00 93.69 285 ALA A O 1
ATOM 2232 N N . ASP A 1 286 ? 8.236 25.300 6.776 1.00 94.81 286 ASP A N 1
ATOM 2233 C CA . ASP A 1 286 ? 8.204 26.362 5.753 1.00 94.81 286 ASP A CA 1
ATOM 2234 C C . ASP A 1 286 ? 7.251 26.112 4.570 1.00 94.81 286 ASP A C 1
ATOM 2236 O O . ASP A 1 286 ? 7.211 26.907 3.630 1.00 94.81 286 ASP A O 1
ATOM 2240 N N . LEU A 1 287 ? 6.451 25.041 4.616 1.00 96.31 287 LEU A N 1
ATOM 2241 C CA . LEU A 1 287 ? 5.527 24.617 3.559 1.00 96.31 287 LEU A CA 1
ATOM 2242 C C . LEU A 1 287 ? 6.190 24.256 2.220 1.00 96.31 287 LEU A C 1
ATOM 2244 O O . LEU A 1 287 ? 5.480 24.134 1.212 1.00 96.31 287 LEU A O 1
ATOM 2248 N N . THR A 1 288 ? 7.511 24.045 2.192 1.00 96.44 288 THR A N 1
ATOM 2249 C CA . THR A 1 288 ? 8.202 23.540 1.002 1.00 96.44 288 THR A CA 1
ATOM 2250 C C . THR A 1 288 ? 7.610 22.183 0.600 1.00 96.44 288 THR A C 1
ATOM 2252 O O . THR A 1 288 ? 7.411 21.327 1.469 1.00 96.44 288 THR A O 1
ATOM 2255 N N . PRO A 1 289 ? 7.309 21.958 -0.691 1.00 96.12 289 PRO A N 1
ATOM 2256 C CA . PRO A 1 289 ? 6.771 20.686 -1.158 1.00 96.12 289 PRO A CA 1
ATOM 2257 C C . PRO A 1 289 ? 7.708 19.501 -0.906 1.00 96.12 289 PRO A C 1
ATOM 2259 O O . PRO A 1 289 ? 8.923 19.603 -1.084 1.00 96.12 289 PRO A O 1
ATOM 2262 N N . ILE A 1 290 ? 7.130 18.357 -0.543 1.00 95.44 290 ILE A N 1
ATOM 2263 C CA . ILE A 1 290 ? 7.801 17.057 -0.572 1.00 95.44 290 ILE A CA 1
ATOM 2264 C C . ILE A 1 290 ? 7.353 16.357 -1.861 1.00 95.44 290 ILE A C 1
ATOM 2266 O O . ILE A 1 290 ? 6.168 16.111 -2.085 1.00 95.44 290 ILE A O 1
ATOM 2270 N N . GLU A 1 291 ? 8.305 16.106 -2.762 1.00 91.44 291 GLU A N 1
ATOM 2271 C CA . GLU A 1 291 ? 8.013 15.676 -4.141 1.00 91.44 291 GLU A CA 1
ATOM 2272 C C . GLU A 1 291 ? 7.730 14.176 -4.274 1.00 91.44 291 GLU A C 1
ATOM 2274 O O . GLU A 1 291 ? 7.047 13.746 -5.205 1.00 91.44 291 GLU A O 1
ATOM 2279 N N . ARG A 1 292 ? 8.241 13.360 -3.347 1.00 93.00 292 ARG A N 1
ATOM 2280 C CA . ARG A 1 292 ? 8.074 11.908 -3.416 1.00 93.00 292 ARG A CA 1
ATOM 2281 C C . ARG A 1 292 ? 6.625 11.515 -3.182 1.00 93.00 292 ARG A C 1
ATOM 2283 O O . ARG A 1 292 ? 6.007 11.921 -2.203 1.00 93.00 292 ARG A O 1
ATOM 2290 N N . MET A 1 293 ? 6.110 10.659 -4.058 1.00 95.12 293 MET A N 1
ATOM 2291 C CA . MET A 1 293 ? 4.717 10.231 -4.027 1.00 95.12 293 MET A CA 1
ATOM 2292 C C . MET A 1 293 ? 4.597 8.752 -3.649 1.00 95.12 293 MET A C 1
ATOM 2294 O O . MET A 1 293 ? 5.267 7.885 -4.210 1.00 95.12 293 MET A O 1
ATOM 2298 N N . ALA A 1 294 ? 3.677 8.472 -2.732 1.00 96.75 294 ALA A N 1
ATOM 2299 C CA . ALA A 1 294 ? 3.321 7.142 -2.241 1.00 96.75 294 ALA A CA 1
ATOM 2300 C C . ALA A 1 294 ? 1.790 6.998 -2.169 1.00 96.75 294 ALA A C 1
ATOM 2302 O O . ALA A 1 294 ? 1.092 8.017 -2.202 1.00 96.75 294 ALA A O 1
ATOM 2303 N N . PRO A 1 295 ? 1.239 5.779 -2.007 1.00 97.94 295 PRO A N 1
ATOM 2304 C CA . PRO A 1 295 ? -0.208 5.586 -1.916 1.00 97.94 295 PRO A CA 1
ATOM 2305 C C . PRO A 1 295 ? -0.906 6.386 -0.802 1.00 97.94 295 PRO A C 1
ATOM 2307 O O . PRO A 1 295 ? -2.100 6.658 -0.902 1.00 97.94 295 PRO A O 1
ATOM 2310 N N . THR A 1 296 ? -0.167 6.835 0.218 1.00 97.56 296 THR A N 1
ATOM 2311 C CA . THR A 1 296 ? -0.654 7.746 1.270 1.00 97.56 296 THR A CA 1
ATOM 2312 C C . THR A 1 296 ? -1.281 9.030 0.724 1.00 97.56 296 THR A C 1
ATOM 2314 O O . THR A 1 296 ? -2.203 9.570 1.327 1.00 97.56 296 THR A O 1
ATOM 2317 N N . HIS A 1 297 ? -0.870 9.480 -0.462 1.00 98.25 297 HIS A N 1
ATOM 2318 C CA . HIS A 1 297 ? -1.398 10.679 -1.116 1.00 98.25 297 HIS A CA 1
ATOM 2319 C C . HIS A 1 297 ? -2.835 10.507 -1.642 1.00 98.25 297 HIS A C 1
ATOM 2321 O O . HIS A 1 297 ? -3.483 11.487 -2.007 1.00 98.25 297 HIS A O 1
ATOM 2327 N N . PHE A 1 298 ? -3.361 9.277 -1.658 1.00 98.75 298 PHE A N 1
ATOM 2328 C CA . PHE A 1 298 ? -4.765 8.991 -1.964 1.00 98.75 298 PHE A CA 1
ATOM 2329 C C . PHE A 1 298 ? -5.644 8.937 -0.707 1.00 98.75 298 PHE A C 1
ATOM 2331 O O . PHE A 1 298 ? -6.867 8.974 -0.816 1.00 98.75 298 PHE A O 1
ATOM 2338 N N . TYR A 1 299 ? -5.059 8.868 0.493 1.00 98.69 299 TYR A N 1
ATOM 2339 C CA . TYR A 1 299 ? -5.814 8.717 1.740 1.00 98.69 299 TYR A CA 1
ATOM 2340 C C . TYR A 1 299 ? -6.638 9.953 2.137 1.00 98.69 299 TYR A C 1
ATOM 2342 O O . TYR A 1 299 ? -7.663 9.760 2.786 1.00 98.69 299 TYR A O 1
ATOM 2350 N N . PRO A 1 300 ? -6.321 11.199 1.725 1.00 98.81 300 PRO A N 1
ATOM 2351 C CA . PRO A 1 300 ? -7.246 12.328 1.878 1.00 98.81 300 PRO A CA 1
ATOM 2352 C C . PRO A 1 300 ? -8.650 12.060 1.328 1.00 98.81 300 PRO A C 1
ATOM 2354 O O . PRO A 1 300 ? -9.634 12.575 1.859 1.00 98.81 300 PRO A O 1
ATOM 2357 N N . LEU A 1 301 ? -8.770 11.203 0.305 1.00 98.81 301 LEU A N 1
ATOM 2358 C CA . LEU A 1 301 ? -10.058 10.825 -0.273 1.00 98.81 301 LEU A CA 1
ATOM 2359 C C . LEU A 1 301 ? -10.939 10.024 0.703 1.00 98.81 301 LEU A C 1
ATOM 2361 O O . LEU A 1 301 ? -12.152 9.986 0.509 1.00 98.81 301 LEU A O 1
ATOM 2365 N N . LEU A 1 302 ? -10.389 9.456 1.786 1.00 98.75 302 LEU A N 1
ATOM 2366 C CA . LEU A 1 302 ? -11.156 8.762 2.833 1.00 98.75 302 LEU A CA 1
ATOM 2367 C C . LEU A 1 302 ? -12.236 9.646 3.475 1.00 98.75 302 LEU A C 1
ATOM 2369 O O . LEU A 1 302 ? -13.244 9.117 3.935 1.00 98.75 302 LEU A O 1
ATOM 2373 N N . ALA A 1 303 ? -12.049 10.970 3.478 1.00 98.12 303 ALA A N 1
ATOM 2374 C CA . ALA A 1 303 ? -13.024 11.925 4.007 1.00 98.12 303 ALA A CA 1
ATOM 2375 C C . ALA A 1 303 ? -14.315 12.025 3.162 1.00 98.12 303 ALA A C 1
ATOM 2377 O O . ALA A 1 303 ? -15.326 12.539 3.643 1.00 98.12 303 ALA A O 1
ATOM 2378 N N . GLY A 1 304 ? -14.290 11.522 1.920 1.00 97.81 304 GLY A N 1
ATOM 2379 C CA . GLY A 1 304 ? -15.424 11.499 0.995 1.00 97.81 304 GLY A CA 1
ATOM 2380 C C . GLY A 1 304 ? -15.883 12.884 0.504 1.00 97.81 304 GLY A C 1
ATOM 2381 O O . GLY A 1 304 ? -15.524 13.914 1.078 1.00 97.81 304 GLY A O 1
ATOM 2382 N N . PRO A 1 305 ? -16.734 12.941 -0.537 1.00 97.69 305 PRO A N 1
ATOM 2383 C CA . PRO A 1 305 ? -17.108 14.200 -1.189 1.00 97.69 305 PRO A CA 1
ATOM 2384 C C . PRO A 1 305 ? -18.116 15.059 -0.412 1.00 97.69 305 PRO A C 1
ATOM 2386 O O . PRO A 1 305 ? -18.364 16.201 -0.789 1.00 97.69 305 PRO A O 1
ATOM 2389 N N . ALA A 1 306 ? -18.726 14.533 0.657 1.00 95.38 306 ALA A N 1
ATOM 2390 C CA . ALA A 1 306 ? -19.728 15.267 1.436 1.00 95.38 306 ALA A CA 1
ATOM 2391 C C . ALA A 1 306 ? -19.121 16.416 2.255 1.00 95.38 306 ALA A C 1
ATOM 2393 O O . ALA A 1 306 ? -19.788 17.412 2.533 1.00 95.38 306 ALA A O 1
ATOM 2394 N N . SER A 1 307 ? -17.873 16.260 2.694 1.00 90.88 307 SER A N 1
ATOM 2395 C CA . SER A 1 307 ? -17.174 17.275 3.489 1.00 90.88 307 SER A CA 1
ATOM 2396 C C . SER A 1 307 ? -15.676 17.335 3.201 1.00 90.88 307 SER A C 1
ATOM 2398 O O . SER A 1 307 ? -15.060 18.342 3.525 1.00 90.88 307 SER A O 1
ATOM 2400 N N . GLY A 1 308 ? -15.089 16.298 2.602 1.00 96.81 308 GLY A N 1
ATOM 2401 C CA . GLY A 1 308 ? -13.685 16.239 2.214 1.00 96.81 308 GLY A CA 1
ATOM 2402 C C . GLY A 1 308 ? -13.435 16.674 0.763 1.00 96.81 308 GLY A C 1
ATOM 2403 O O . GLY A 1 308 ? -14.078 17.610 0.280 1.00 96.81 308 GLY A O 1
ATOM 2404 N N . PRO A 1 309 ? -12.481 16.028 0.066 1.00 98.44 309 PRO A N 1
ATOM 2405 C CA . PRO A 1 309 ? -12.133 16.365 -1.312 1.00 98.44 309 PRO A CA 1
ATOM 2406 C C . PRO A 1 309 ? -13.319 16.253 -2.276 1.00 98.44 309 PRO A C 1
ATOM 2408 O O . PRO A 1 309 ? -14.119 15.326 -2.186 1.00 98.44 309 PRO A O 1
ATOM 2411 N N . SER A 1 310 ? -13.424 17.176 -3.233 1.00 98.44 310 SER A N 1
ATOM 2412 C CA . SER A 1 310 ? -14.509 17.163 -4.223 1.00 98.44 310 SER A CA 1
ATOM 2413 C C . SER A 1 310 ? -14.369 16.015 -5.236 1.00 98.44 310 SER A C 1
ATOM 2415 O O . SER A 1 310 ? -13.291 15.446 -5.412 1.00 98.44 310 SER A O 1
ATOM 2417 N N . GLU A 1 311 ? -15.444 15.710 -5.975 1.00 98.31 311 GLU A N 1
ATOM 2418 C CA . GLU A 1 311 ? -15.397 14.774 -7.117 1.00 98.31 311 GLU A CA 1
ATOM 2419 C C . GLU A 1 311 ? -14.326 15.175 -8.148 1.00 98.31 311 GLU A C 1
ATOM 2421 O O . GLU A 1 311 ? -13.659 14.318 -8.724 1.00 98.31 311 GLU A O 1
ATOM 2426 N N . GLU A 1 312 ? -14.112 16.479 -8.357 1.00 98.38 312 GLU A N 1
ATOM 2427 C CA . GLU A 1 312 ? -13.089 16.983 -9.276 1.00 98.38 312 GLU A CA 1
ATOM 2428 C C . GLU A 1 312 ? -11.671 16.752 -8.739 1.00 98.38 312 GLU A C 1
ATOM 2430 O O . GLU A 1 312 ? -10.808 16.282 -9.483 1.00 98.38 312 GLU A O 1
ATOM 2435 N N . GLN A 1 313 ? -11.437 17.004 -7.447 1.00 98.56 313 GLN A N 1
ATOM 2436 C CA . GLN A 1 313 ? -10.147 16.733 -6.806 1.00 98.56 313 GLN A CA 1
ATOM 2437 C C . GLN A 1 313 ? -9.835 15.232 -6.808 1.00 98.56 313 GLN A C 1
ATOM 2439 O O . GLN A 1 313 ? -8.714 14.829 -7.135 1.00 98.56 313 GLN A O 1
ATOM 2444 N N . ALA A 1 314 ? -10.832 14.391 -6.516 1.00 98.75 314 ALA A N 1
ATOM 2445 C CA . ALA A 1 314 ? -10.706 12.939 -6.584 1.00 98.75 314 ALA A CA 1
ATOM 2446 C C . ALA A 1 314 ? -10.384 12.471 -8.007 1.00 98.75 314 ALA A C 1
ATOM 2448 O O . ALA A 1 314 ? -9.413 11.741 -8.213 1.00 98.75 314 ALA A O 1
ATOM 2449 N N . ARG A 1 315 ? -11.131 12.953 -9.008 1.00 98.69 315 ARG A N 1
ATOM 2450 C CA . ARG A 1 315 ? -10.875 12.658 -10.422 1.00 98.69 315 ARG A CA 1
ATOM 2451 C C . ARG A 1 315 ? -9.469 13.083 -10.843 1.00 98.69 315 ARG A C 1
ATOM 2453 O O . ARG A 1 315 ? -8.777 12.296 -11.484 1.00 98.69 315 ARG A O 1
ATOM 2460 N N . ALA A 1 316 ? -9.032 14.293 -10.492 1.00 98.50 316 ALA A N 1
ATOM 2461 C CA . ALA A 1 316 ? -7.695 14.782 -10.822 1.00 98.50 316 ALA A CA 1
ATOM 2462 C C . ALA A 1 316 ? -6.605 13.896 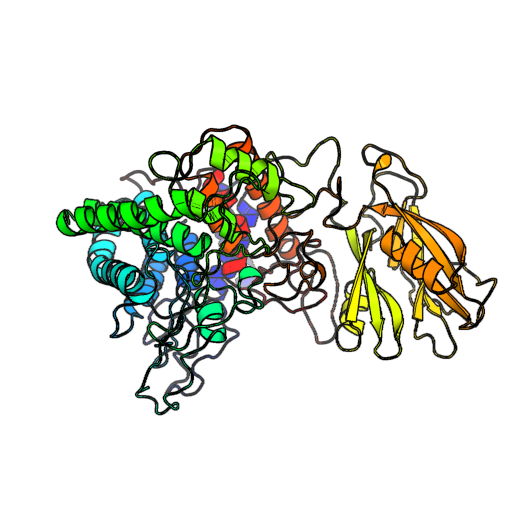-10.202 1.00 98.50 316 ALA A C 1
ATOM 2464 O O . ALA A 1 316 ? -5.708 13.451 -10.921 1.00 98.50 316 ALA A O 1
ATOM 2465 N N . THR A 1 317 ? -6.745 13.562 -8.915 1.00 98.44 317 THR A N 1
ATOM 2466 C CA . THR A 1 317 ? -5.799 12.707 -8.183 1.00 98.44 317 THR A CA 1
ATOM 2467 C C . THR A 1 317 ? -5.709 11.314 -8.814 1.00 98.44 317 THR A C 1
ATOM 2469 O O . THR A 1 317 ? -4.617 10.778 -9.023 1.00 98.44 317 THR A O 1
ATOM 2472 N N . VAL A 1 318 ? -6.857 10.728 -9.169 1.00 98.62 318 VAL A N 1
ATOM 2473 C CA . VAL A 1 318 ? -6.930 9.396 -9.778 1.00 98.62 318 VAL A CA 1
ATOM 2474 C C . VAL A 1 318 ? -6.334 9.390 -11.184 1.00 98.62 318 VAL A C 1
ATOM 2476 O O . VAL A 1 318 ? -5.436 8.598 -11.462 1.00 98.62 318 VAL A O 1
ATOM 2479 N N . VAL A 1 319 ? -6.784 10.287 -12.062 1.00 97.88 319 VAL A N 1
ATOM 2480 C CA . VAL A 1 319 ? -6.405 10.272 -13.482 1.00 97.88 319 VAL A CA 1
ATOM 2481 C C . VAL A 1 319 ? -4.941 10.657 -13.683 1.00 97.88 319 VAL A C 1
ATOM 2483 O O . VAL A 1 319 ? -4.235 10.004 -14.451 1.00 97.88 319 VAL A O 1
ATOM 2486 N N . LYS A 1 320 ? -4.457 11.700 -12.994 1.00 97.62 320 LYS A N 1
ATOM 2487 C CA . LYS A 1 320 ? -3.074 12.171 -13.165 1.00 97.62 320 LYS A CA 1
ATOM 2488 C C . LYS A 1 320 ? -2.047 11.219 -12.546 1.00 97.62 320 LYS A C 1
ATOM 2490 O O . LYS A 1 320 ? -0.900 11.202 -13.005 1.00 97.62 320 LYS A O 1
ATOM 2495 N N . HIS A 1 321 ? -2.432 10.438 -11.529 1.00 97.94 321 HIS A N 1
ATOM 2496 C CA . HIS A 1 321 ? -1.474 9.671 -10.726 1.00 97.94 321 HIS A CA 1
ATOM 2497 C C . HIS A 1 321 ? -1.834 8.202 -10.526 1.00 97.94 321 HIS A C 1
ATOM 2499 O O . HIS A 1 321 ? -1.029 7.345 -10.886 1.00 97.94 321 HIS A O 1
ATOM 2505 N N . LEU A 1 322 ? -3.006 7.889 -9.966 1.00 98.19 322 LEU A N 1
ATOM 2506 C CA . LEU A 1 322 ? -3.361 6.508 -9.619 1.00 98.19 322 LEU A CA 1
ATOM 2507 C C . LEU A 1 322 ? -3.393 5.601 -10.857 1.00 98.19 322 LEU A C 1
ATOM 2509 O O . LEU A 1 322 ? -2.755 4.548 -10.878 1.00 98.19 322 LEU A O 1
ATOM 2513 N N . THR A 1 323 ? -4.093 6.039 -11.905 1.00 96.56 323 THR A N 1
ATOM 2514 C CA . THR A 1 323 ? -4.227 5.288 -13.161 1.00 96.56 323 THR A CA 1
ATOM 2515 C C . THR A 1 323 ? -3.151 5.619 -14.189 1.00 96.56 323 THR A C 1
ATOM 2517 O O . THR A 1 323 ? -3.192 5.134 -15.317 1.00 96.56 323 THR A O 1
ATOM 2520 N N . ASN A 1 324 ? -2.185 6.461 -13.825 1.00 94.88 324 ASN A N 1
ATOM 2521 C CA . ASN A 1 324 ? -1.091 6.824 -14.709 1.00 94.88 324 ASN A CA 1
ATOM 2522 C C . ASN A 1 324 ? -0.081 5.658 -14.786 1.00 94.88 324 ASN A C 1
ATOM 2524 O O . ASN A 1 324 ? 0.452 5.262 -13.744 1.00 94.88 324 ASN A O 1
ATOM 2528 N N . PRO A 1 325 ? 0.211 5.110 -15.985 1.00 91.19 325 PRO A N 1
ATOM 2529 C CA . PRO A 1 325 ? 1.090 3.945 -16.151 1.00 91.19 325 PRO A CA 1
ATOM 2530 C C . PRO A 1 325 ? 2.547 4.210 -15.745 1.00 91.19 325 PRO A C 1
ATOM 2532 O O . PRO A 1 325 ? 3.254 3.287 -15.349 1.00 91.19 325 PRO A O 1
ATOM 2535 N N . VAL A 1 326 ? 2.977 5.473 -15.792 1.00 93.81 326 VAL A N 1
ATOM 2536 C CA . VAL A 1 326 ? 4.313 5.919 -15.368 1.00 93.81 326 VAL A CA 1
ATOM 2537 C C . VAL A 1 326 ? 4.423 5.993 -13.842 1.00 93.81 326 VAL A C 1
ATOM 2539 O O . VAL A 1 326 ? 5.525 5.965 -13.311 1.00 93.81 326 VAL A O 1
ATOM 2542 N N . ARG A 1 327 ? 3.289 6.055 -13.129 1.00 95.56 327 ARG A N 1
ATOM 2543 C CA . ARG A 1 327 ? 3.234 6.241 -11.674 1.00 95.56 327 ARG A CA 1
ATOM 2544 C C . ARG A 1 327 ? 2.755 4.997 -10.945 1.00 95.56 327 ARG A C 1
ATOM 2546 O O . ARG A 1 327 ? 3.552 4.107 -10.679 1.00 95.56 327 ARG A O 1
ATOM 2553 N N . PHE A 1 328 ? 1.467 4.906 -10.615 1.00 96.88 328 PHE A N 1
ATOM 2554 C CA . PHE A 1 328 ? 0.939 3.776 -9.845 1.00 96.88 328 PHE A CA 1
ATOM 2555 C C . PHE A 1 328 ? 0.315 2.689 -10.716 1.00 96.88 328 PHE A C 1
ATOM 2557 O O . PHE A 1 328 ? 0.135 1.575 -10.235 1.00 96.88 328 PHE A O 1
ATOM 2564 N N . ALA A 1 329 ? 0.030 2.975 -11.989 1.00 95.00 329 ALA A N 1
ATOM 2565 C CA . ALA A 1 329 ? -0.428 2.00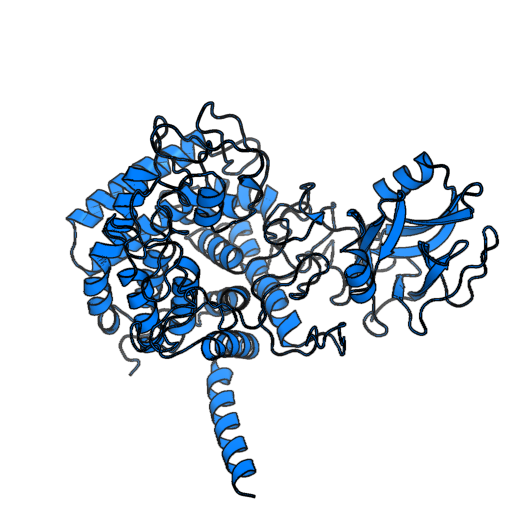1 -12.978 1.00 95.00 329 ALA A CA 1
ATOM 2566 C C . ALA A 1 329 ? -1.629 1.141 -12.527 1.00 95.00 329 ALA A C 1
ATOM 2568 O O . ALA A 1 329 ? -1.749 -0.026 -12.919 1.00 95.00 329 ALA A O 1
ATOM 2569 N N . VAL A 1 330 ? -2.524 1.709 -11.709 1.00 96.62 330 VAL A N 1
ATOM 2570 C CA . VAL A 1 330 ? -3.821 1.085 -11.442 1.00 96.62 330 VAL A CA 1
ATOM 2571 C C . VAL A 1 330 ? -4.650 1.132 -12.719 1.00 96.62 330 VAL A C 1
ATOM 2573 O O . VAL A 1 330 ? -4.653 2.137 -13.429 1.00 96.62 330 VAL A O 1
ATOM 2576 N N . TRP A 1 331 ? -5.343 0.053 -13.065 1.00 95.50 331 TRP A N 1
ATOM 2577 C CA . TRP A 1 331 ? -6.137 0.071 -14.292 1.00 95.50 331 TRP A CA 1
ATOM 2578 C C . TRP A 1 331 ? -7.308 1.057 -14.185 1.00 95.50 331 TRP A C 1
ATOM 2580 O O . TRP A 1 331 ? -7.961 1.123 -13.146 1.00 95.50 331 TRP A O 1
ATOM 2590 N N . PRO A 1 332 ? -7.634 1.797 -15.260 1.00 94.94 332 PRO A N 1
ATOM 2591 C CA . PRO A 1 332 ? -8.755 2.739 -15.264 1.00 94.94 332 PRO A CA 1
ATOM 2592 C C . PRO A 1 332 ? -10.124 2.040 -15.294 1.00 94.94 332 PRO A C 1
ATOM 2594 O O . PRO A 1 332 ? -11.156 2.701 -15.305 1.00 94.94 332 PRO A O 1
ATOM 2597 N N . SER A 1 333 ? -10.151 0.708 -15.356 1.00 95.19 333 SER A N 1
ATOM 2598 C CA . SER A 1 333 ? -11.351 -0.124 -15.304 1.00 95.19 333 SER A CA 1
ATOM 2599 C C . SER A 1 333 ? -10.992 -1.500 -14.740 1.00 95.19 333 SER A C 1
ATOM 2601 O O . SER A 1 333 ? -9.813 -1.827 -14.627 1.00 95.19 333 SER A O 1
ATOM 2603 N N . GLY A 1 334 ? -11.986 -2.358 -14.485 1.00 93.25 334 GLY A N 1
ATOM 2604 C CA . GLY A 1 334 ? -11.758 -3.760 -14.094 1.00 93.25 334 GLY A CA 1
ATOM 2605 C C . GLY A 1 334 ? -11.051 -4.630 -15.148 1.00 93.25 334 GLY A C 1
ATOM 2606 O O . GLY A 1 334 ? -10.804 -5.805 -14.900 1.00 93.25 334 GLY A O 1
ATOM 2607 N N . MET A 1 335 ? -10.725 -4.070 -16.315 1.00 90.44 335 MET A N 1
ATOM 2608 C CA . MET A 1 335 ? -9.965 -4.710 -17.385 1.00 90.44 335 MET A CA 1
ATOM 2609 C C . MET A 1 335 ? -8.695 -3.902 -17.692 1.00 90.44 335 MET A C 1
ATOM 2611 O O . MET A 1 335 ? -8.711 -2.671 -17.556 1.00 90.44 335 MET A O 1
ATOM 2615 N N . PRO A 1 336 ? -7.612 -4.557 -18.154 1.00 85.44 336 PRO A N 1
ATOM 2616 C CA . PRO A 1 336 ? -6.420 -3.845 -18.596 1.00 85.44 336 PRO A CA 1
ATOM 2617 C C . PRO A 1 336 ? -6.748 -2.886 -19.758 1.00 85.44 336 PRO A C 1
ATOM 2619 O O . PRO A 1 336 ? -7.646 -3.183 -20.557 1.00 85.44 336 PRO A O 1
ATOM 2622 N N . PRO A 1 337 ? -6.019 -1.759 -19.887 1.00 82.81 337 PRO A N 1
ATOM 2623 C CA . PRO A 1 337 ? -6.084 -0.888 -21.060 1.00 82.81 337 PRO A CA 1
ATOM 2624 C C . PRO A 1 337 ? -5.962 -1.678 -22.374 1.00 82.81 337 PRO A C 1
ATOM 2626 O O . PRO A 1 337 ? -5.152 -2.600 -22.485 1.00 82.81 337 PRO A O 1
ATOM 2629 N N . LYS A 1 338 ? -6.806 -1.352 -23.362 1.00 76.75 338 LYS A N 1
ATOM 2630 C CA . LYS A 1 338 ? -6.886 -2.089 -24.641 1.00 76.75 338 LYS A CA 1
ATOM 2631 C C . LYS A 1 338 ? -5.778 -1.710 -25.622 1.00 76.75 338 LYS A C 1
ATOM 2633 O O . LYS A 1 338 ? -5.363 -2.540 -26.421 1.00 76.75 338 LYS A O 1
ATOM 2638 N N . ASP A 1 339 ? -5.382 -0.448 -25.589 1.00 71.88 339 ASP A N 1
ATOM 2639 C CA . ASP A 1 339 ? -4.337 0.172 -26.401 1.00 71.88 339 ASP A CA 1
ATOM 2640 C C . ASP A 1 339 ? -2.941 -0.329 -26.021 1.00 71.88 339 ASP A C 1
ATOM 2642 O O . ASP A 1 339 ? -2.120 -0.558 -26.903 1.00 71.88 339 ASP A O 1
ATOM 2646 N N . HIS A 1 340 ? -2.714 -0.595 -24.735 1.00 74.25 340 HIS A N 1
ATOM 2647 C CA . HIS A 1 340 ? -1.435 -1.076 -24.221 1.00 74.25 340 HIS A CA 1
ATOM 2648 C C . HIS A 1 340 ? -1.663 -2.257 -23.266 1.00 74.25 340 HIS A C 1
ATOM 2650 O O . HIS A 1 340 ? -1.841 -2.050 -22.066 1.00 74.25 340 HIS A O 1
ATOM 2656 N N . PRO A 1 341 ? -1.717 -3.513 -23.742 1.00 72.25 341 PRO A N 1
ATOM 2657 C CA . PRO A 1 341 ? -1.929 -4.652 -22.856 1.00 72.25 341 PRO A CA 1
ATOM 2658 C C . PRO A 1 341 ? -0.728 -4.864 -21.925 1.00 72.25 341 PRO A C 1
ATOM 2660 O O . PRO A 1 341 ? 0.428 -4.695 -22.315 1.00 72.25 341 PRO A O 1
ATOM 2663 N N . ALA A 1 342 ? -1.008 -5.284 -20.689 1.00 78.19 342 ALA A N 1
ATOM 2664 C CA . ALA A 1 342 ? 0.024 -5.641 -19.719 1.00 78.19 342 ALA A CA 1
ATOM 2665 C C . ALA A 1 342 ? 0.917 -6.786 -20.239 1.00 78.19 342 ALA A C 1
ATOM 2667 O O . ALA A 1 342 ? 0.426 -7.654 -20.975 1.00 78.19 342 ALA A O 1
ATOM 2668 N N . PRO A 1 343 ? 2.195 -6.867 -19.819 1.00 81.12 343 PRO A N 1
ATOM 2669 C CA . PRO A 1 343 ? 3.047 -7.979 -20.203 1.00 81.12 343 PRO A CA 1
ATOM 2670 C C . PRO A 1 343 ? 2.452 -9.332 -19.743 1.00 81.12 343 PRO A C 1
ATOM 2672 O O . PRO A 1 343 ? 1.659 -9.394 -18.781 1.00 81.12 343 PRO A O 1
ATOM 2675 N N . PRO A 1 344 ? 2.812 -10.443 -20.418 1.00 80.31 344 PRO A N 1
ATOM 2676 C CA . PRO A 1 344 ? 2.402 -11.785 -20.016 1.00 80.31 344 PRO A CA 1
ATOM 2677 C C . PRO A 1 344 ? 2.755 -12.078 -18.554 1.00 80.31 344 PRO A C 1
ATOM 2679 O O . PRO A 1 344 ? 3.721 -11.551 -18.016 1.00 80.31 344 PRO A O 1
ATOM 2682 N N . GLU A 1 345 ? 2.012 -12.969 -17.900 1.00 79.88 345 GLU A N 1
ATOM 2683 C CA . GLU A 1 345 ? 2.204 -13.282 -16.472 1.00 79.88 345 GLU A CA 1
ATOM 2684 C C . GLU A 1 345 ? 3.584 -13.894 -16.144 1.00 79.88 345 GLU A C 1
ATOM 2686 O O . GLU A 1 345 ? 4.070 -13.832 -15.010 1.00 79.88 345 GLU A O 1
ATOM 2691 N N . ALA A 1 346 ? 4.217 -14.510 -17.143 1.00 79.00 346 ALA A N 1
ATOM 2692 C CA . ALA A 1 346 ? 5.565 -15.065 -17.055 1.00 79.00 346 ALA A CA 1
ATOM 2693 C C . ALA A 1 346 ? 6.668 -14.038 -17.360 1.00 79.00 346 ALA A C 1
ATOM 2695 O O . ALA A 1 346 ? 7.850 -14.381 -17.301 1.00 79.00 346 ALA A O 1
ATOM 2696 N N . ALA A 1 347 ? 6.307 -12.797 -17.703 1.00 83.38 347 ALA A N 1
ATOM 2697 C CA . ALA A 1 347 ? 7.281 -11.737 -17.885 1.00 83.38 347 ALA A CA 1
ATOM 2698 C C . ALA A 1 347 ? 7.939 -11.384 -16.547 1.00 83.38 347 ALA A C 1
ATOM 2700 O O . ALA A 1 347 ? 7.305 -11.399 -15.488 1.00 83.38 347 ALA A O 1
ATOM 2701 N N . ARG A 1 348 ? 9.230 -11.090 -16.606 1.00 84.62 348 ARG A N 1
ATOM 2702 C CA . ARG A 1 348 ? 10.091 -10.732 -15.485 1.00 84.62 348 ARG A CA 1
ATOM 2703 C C . ARG A 1 348 ? 10.962 -9.544 -15.877 1.00 84.62 348 ARG A C 1
ATOM 2705 O O . ARG A 1 348 ? 11.282 -9.403 -17.062 1.00 84.62 348 ARG A O 1
ATOM 2712 N N . PRO A 1 349 ? 11.351 -8.696 -14.918 1.00 88.25 349 PRO A N 1
ATOM 2713 C CA . PRO A 1 349 ? 12.242 -7.589 -15.209 1.00 88.25 349 PRO A CA 1
ATOM 2714 C C . PRO A 1 349 ? 13.611 -8.104 -15.664 1.00 88.25 349 PRO A C 1
ATOM 2716 O O . PRO A 1 349 ? 14.200 -9.001 -15.057 1.00 88.25 349 PRO A O 1
ATOM 2719 N N . LEU A 1 350 ? 14.125 -7.510 -16.738 1.00 90.19 350 LEU A N 1
ATOM 2720 C CA . LEU A 1 350 ? 15.520 -7.625 -17.145 1.00 90.19 350 LEU A CA 1
ATOM 2721 C C . LEU A 1 350 ? 16.310 -6.601 -16.337 1.00 90.19 350 LEU A C 1
ATOM 2723 O O . LEU A 1 350 ? 16.203 -5.397 -16.570 1.00 90.19 350 LEU A O 1
ATOM 2727 N N . VAL A 1 351 ? 17.057 -7.075 -15.347 1.00 90.12 351 VAL A N 1
ATOM 2728 C CA . VAL A 1 351 ? 17.708 -6.221 -14.356 1.00 90.12 351 VAL A CA 1
ATOM 2729 C C . VAL A 1 351 ? 19.185 -6.100 -14.662 1.00 90.12 351 VAL A C 1
ATOM 2731 O O . VAL A 1 351 ? 19.914 -7.095 -14.678 1.00 90.12 351 VAL A O 1
ATOM 2734 N N . GLN A 1 352 ? 19.636 -4.866 -14.846 1.00 90.12 352 GLN A N 1
ATOM 2735 C CA . GLN A 1 352 ? 21.047 -4.570 -14.961 1.00 90.12 352 GLN A CA 1
ATOM 2736 C C . GLN A 1 352 ? 21.660 -4.375 -13.575 1.00 90.12 352 GLN A C 1
ATOM 2738 O O . GLN A 1 352 ? 21.301 -3.450 -12.845 1.00 90.12 352 GLN A O 1
ATOM 2743 N N . TRP A 1 353 ? 22.635 -5.212 -13.244 1.00 89.06 353 TRP A N 1
ATOM 2744 C CA . TRP A 1 353 ? 23.433 -5.121 -12.027 1.00 89.06 353 TRP A CA 1
ATOM 2745 C C . TRP A 1 353 ? 24.837 -4.630 -12.336 1.00 89.06 353 TRP A C 1
ATOM 2747 O O . TRP A 1 353 ? 25.349 -4.823 -13.444 1.00 89.06 353 TRP A O 1
ATOM 2757 N N . ARG A 1 354 ? 25.470 -4.025 -11.330 1.00 87.19 354 ARG A N 1
ATOM 2758 C CA . ARG A 1 354 ? 26.864 -3.599 -11.383 1.00 87.19 354 ARG A CA 1
ATOM 2759 C C . ARG A 1 354 ? 27.623 -4.047 -10.146 1.00 87.19 354 ARG A C 1
ATOM 2761 O O . ARG A 1 354 ? 27.197 -3.799 -9.022 1.00 87.19 354 ARG A O 1
ATOM 2768 N N . SER A 1 355 ? 28.751 -4.712 -10.355 1.00 84.94 355 SER A N 1
ATOM 2769 C CA . SER A 1 355 ? 29.622 -5.173 -9.278 1.00 84.94 355 SER A CA 1
ATOM 2770 C C . SER A 1 355 ? 30.415 -4.012 -8.667 1.00 84.94 355 SER A C 1
ATOM 2772 O O . SER A 1 355 ? 30.562 -2.947 -9.272 1.00 84.94 355 SER A O 1
ATOM 2774 N N . LYS A 1 356 ? 31.034 -4.240 -7.502 1.00 82.69 356 LYS A N 1
ATOM 2775 C CA . LYS A 1 356 ? 31.995 -3.287 -6.907 1.00 82.69 356 LYS A CA 1
ATOM 2776 C C . LYS A 1 356 ? 33.198 -2.988 -7.813 1.00 82.69 356 LYS A C 1
ATOM 2778 O O . LYS A 1 356 ? 33.745 -1.895 -7.745 1.00 82.69 356 LYS A O 1
ATOM 2783 N N . SER A 1 357 ? 33.601 -3.934 -8.667 1.00 76.38 357 SER A N 1
ATOM 2784 C CA . SER A 1 357 ? 34.663 -3.735 -9.666 1.00 76.38 357 SER A CA 1
ATOM 2785 C C . SER A 1 357 ? 34.174 -3.029 -10.936 1.00 76.38 357 SER A C 1
ATOM 2787 O O . SER A 1 357 ? 34.946 -2.848 -11.873 1.00 76.38 357 SER A O 1
ATOM 2789 N N . GLY A 1 358 ? 32.902 -2.624 -10.976 1.00 76.19 358 GLY A N 1
ATOM 2790 C CA . GLY A 1 358 ? 32.306 -1.872 -12.071 1.00 76.19 358 GLY A CA 1
ATOM 2791 C C . GLY A 1 358 ? 31.804 -2.719 -13.239 1.00 76.19 358 GLY A C 1
ATOM 2792 O O . GLY A 1 358 ? 31.331 -2.121 -14.204 1.00 76.19 358 GLY A O 1
ATOM 2793 N N . ARG A 1 359 ? 31.874 -4.056 -13.150 1.00 76.75 359 ARG A N 1
ATOM 2794 C CA . ARG A 1 359 ? 31.400 -4.990 -14.186 1.00 76.75 359 ARG A CA 1
ATOM 2795 C C . ARG A 1 359 ? 29.882 -5.086 -14.201 1.00 76.75 359 ARG A C 1
ATOM 2797 O O . ARG A 1 359 ? 29.249 -4.937 -13.156 1.00 76.75 359 ARG A O 1
ATOM 2804 N N . HIS A 1 360 ? 29.323 -5.330 -15.378 1.00 79.75 360 HIS A N 1
ATOM 2805 C CA . HIS A 1 360 ? 27.889 -5.343 -15.621 1.00 79.75 360 HIS A CA 1
ATOM 2806 C C . HIS A 1 360 ? 27.373 -6.779 -15.758 1.00 79.75 360 HIS A C 1
ATOM 2808 O O . HIS A 1 360 ? 27.951 -7.590 -16.469 1.00 79.75 360 HIS A O 1
ATOM 2814 N N . THR A 1 361 ? 26.252 -7.068 -15.099 1.00 85.06 361 THR A N 1
ATOM 2815 C CA . THR A 1 361 ? 25.601 -8.383 -15.130 1.00 85.06 361 THR A CA 1
ATOM 2816 C C . THR A 1 361 ? 24.119 -8.204 -15.421 1.00 85.06 361 THR A C 1
ATOM 2818 O O . THR A 1 361 ? 23.426 -7.532 -14.656 1.00 85.06 361 THR A O 1
ATOM 2821 N N . LEU A 1 362 ? 23.627 -8.781 -16.520 1.00 87.94 362 LEU A N 1
ATOM 2822 C CA . LEU A 1 362 ? 22.199 -8.777 -16.833 1.00 87.94 362 LEU A CA 1
ATOM 2823 C C . LEU A 1 362 ? 21.536 -10.017 -16.227 1.00 87.94 362 LEU A C 1
ATOM 2825 O O . LEU A 1 362 ? 21.874 -11.147 -16.577 1.00 87.94 362 LEU A O 1
ATOM 2829 N N . CYS A 1 363 ? 20.553 -9.813 -15.354 1.00 85.62 363 CYS A N 1
ATOM 2830 C CA . CYS A 1 363 ? 19.772 -10.895 -14.769 1.00 85.62 363 CYS A CA 1
ATOM 2831 C C . CYS A 1 363 ? 18.312 -10.843 -15.218 1.00 85.62 363 CYS A C 1
ATOM 2833 O O . CYS A 1 363 ? 17.633 -9.835 -15.058 1.00 85.62 363 CYS A O 1
ATOM 2835 N N . CYS A 1 364 ? 17.812 -11.972 -15.717 1.00 82.06 364 CYS A N 1
ATOM 2836 C CA . CYS A 1 364 ? 16.423 -12.152 -16.159 1.00 82.06 364 CYS A CA 1
ATOM 2837 C C . CYS A 1 364 ? 15.687 -13.283 -15.422 1.00 82.06 364 CYS A C 1
ATOM 2839 O O . CYS A 1 364 ? 14.500 -13.503 -15.641 1.00 82.06 364 CYS A O 1
ATOM 2841 N N . THR A 1 365 ? 16.383 -13.999 -14.531 1.00 76.75 365 THR A N 1
ATOM 2842 C CA . THR A 1 365 ? 15.820 -15.084 -13.719 1.00 76.75 365 THR A CA 1
ATOM 2843 C C . THR A 1 365 ? 15.924 -14.751 -12.235 1.00 76.75 365 THR A C 1
ATOM 2845 O O . THR A 1 365 ? 16.854 -14.055 -11.810 1.00 76.75 365 THR A O 1
ATOM 2848 N N . LEU A 1 366 ? 15.005 -15.284 -11.425 1.00 73.94 366 LEU A N 1
ATOM 2849 C CA . LEU A 1 366 ? 15.034 -15.128 -9.966 1.00 73.94 366 LEU A CA 1
ATOM 2850 C C . LEU A 1 366 ? 16.368 -15.601 -9.374 1.00 73.94 366 LEU A C 1
ATOM 2852 O O . LEU A 1 366 ? 16.985 -14.894 -8.582 1.00 73.94 366 LEU A O 1
ATOM 2856 N N . ARG A 1 367 ? 16.873 -16.752 -9.840 1.00 75.44 367 ARG A N 1
ATOM 2857 C CA . ARG A 1 367 ? 18.150 -17.321 -9.386 1.00 75.44 367 ARG A CA 1
ATOM 2858 C C . ARG A 1 367 ? 19.340 -16.400 -9.666 1.00 75.44 367 ARG A C 1
ATOM 2860 O O . ARG A 1 367 ? 20.170 -16.222 -8.781 1.00 75.44 367 ARG A O 1
ATOM 2867 N N . CYS A 1 368 ? 19.430 -15.816 -10.865 1.00 80.31 368 CYS A N 1
ATOM 2868 C CA . CYS A 1 368 ? 20.519 -14.893 -11.205 1.00 80.31 368 CYS A CA 1
ATOM 2869 C C . CYS A 1 368 ? 20.520 -13.696 -10.257 1.00 80.31 368 CYS A C 1
ATOM 2871 O O . CYS A 1 368 ? 21.513 -13.432 -9.586 1.00 80.31 368 CYS A O 1
ATOM 2873 N N . ASN A 1 369 ? 19.372 -13.028 -10.148 1.00 81.06 369 ASN A N 1
ATOM 2874 C CA . ASN A 1 369 ? 19.228 -11.850 -9.307 1.00 81.06 369 ASN A CA 1
ATOM 2875 C C . ASN A 1 369 ? 19.521 -12.146 -7.829 1.00 81.06 369 ASN A C 1
ATOM 2877 O O . ASN A 1 369 ? 20.259 -11.403 -7.188 1.00 81.06 369 ASN A O 1
ATOM 2881 N N . PHE A 1 370 ? 19.011 -13.264 -7.305 1.00 77.50 370 PHE A N 1
ATOM 2882 C CA . PHE A 1 370 ? 19.276 -13.691 -5.933 1.00 77.50 370 PHE A CA 1
ATOM 2883 C C . PHE A 1 370 ? 20.771 -13.889 -5.662 1.00 77.50 370 PHE A C 1
ATOM 2885 O O . PHE A 1 370 ? 21.271 -13.484 -4.616 1.00 77.50 370 PHE A O 1
ATOM 2892 N N . ASN A 1 371 ? 21.504 -14.474 -6.611 1.00 79.00 371 ASN A N 1
ATOM 2893 C CA . ASN A 1 371 ? 22.937 -14.709 -6.457 1.00 79.00 371 ASN A CA 1
ATOM 2894 C C . ASN A 1 371 ? 23.756 -13.410 -6.479 1.00 79.00 371 ASN A C 1
ATOM 2896 O O . ASN A 1 371 ? 24.792 -13.327 -5.817 1.00 79.00 371 ASN A O 1
ATOM 2900 N N . VAL A 1 372 ? 23.320 -12.395 -7.234 1.00 81.00 372 VAL A N 1
ATOM 2901 C CA . VAL A 1 372 ? 24.094 -11.153 -7.401 1.00 81.00 372 VAL A CA 1
ATOM 2902 C C . VAL A 1 372 ? 23.742 -10.069 -6.384 1.00 81.00 372 VAL A C 1
ATOM 2904 O O . VAL A 1 372 ? 24.621 -9.261 -6.073 1.00 81.00 372 VAL A O 1
ATOM 2907 N N . ARG A 1 373 ? 22.524 -10.078 -5.815 1.00 80.00 373 ARG A N 1
ATOM 2908 C CA . ARG A 1 373 ? 21.993 -8.997 -4.957 1.00 80.00 373 ARG A CA 1
ATOM 2909 C C . ARG A 1 373 ? 22.871 -8.633 -3.757 1.00 80.00 373 ARG A C 1
ATOM 2911 O O . ARG A 1 373 ? 22.874 -7.486 -3.338 1.00 80.00 373 ARG A O 1
ATOM 2918 N N . GLY A 1 374 ? 23.634 -9.586 -3.211 1.00 81.38 374 GLY A N 1
ATOM 2919 C CA . GLY A 1 374 ? 24.503 -9.347 -2.049 1.00 81.38 374 GLY A CA 1
ATOM 2920 C C . GLY A 1 374 ? 25.829 -8.644 -2.368 1.00 81.38 374 GLY A C 1
ATOM 2921 O O . GLY A 1 374 ? 26.451 -8.072 -1.478 1.00 81.38 374 GLY A O 1
ATOM 2922 N N . ASN A 1 375 ? 26.276 -8.681 -3.628 1.00 84.69 375 ASN A N 1
ATOM 2923 C CA . ASN A 1 375 ? 27.599 -8.188 -4.044 1.00 84.69 375 ASN A CA 1
ATOM 2924 C C . ASN A 1 375 ? 27.548 -7.145 -5.173 1.00 84.69 375 ASN A C 1
ATOM 2926 O O . ASN A 1 375 ? 28.591 -6.603 -5.552 1.00 84.69 375 ASN A O 1
ATOM 2930 N N . HIS A 1 376 ? 26.359 -6.878 -5.714 1.00 88.50 376 HIS A N 1
ATOM 2931 C CA . HIS A 1 376 ? 26.127 -5.951 -6.814 1.00 88.50 376 HIS A CA 1
ATOM 2932 C C . HIS A 1 376 ? 25.078 -4.915 -6.427 1.00 88.50 376 HIS A C 1
ATOM 2934 O O . HIS A 1 376 ? 24.192 -5.174 -5.619 1.00 88.50 376 HIS A O 1
ATOM 2940 N N . THR A 1 377 ? 25.152 -3.754 -7.064 1.00 88.81 377 THR A N 1
ATOM 2941 C CA . THR A 1 377 ? 24.132 -2.713 -6.984 1.00 88.81 377 THR A CA 1
ATOM 2942 C C . THR A 1 377 ? 23.237 -2.807 -8.210 1.00 88.81 377 THR A C 1
ATOM 2944 O O . THR A 1 377 ? 23.723 -2.969 -9.334 1.00 88.81 377 THR A O 1
ATOM 2947 N N . LYS A 1 378 ? 21.926 -2.722 -7.997 1.00 89.12 378 LYS A N 1
ATOM 2948 C CA . LYS A 1 378 ? 20.947 -2.650 -9.079 1.00 89.12 378 LYS A CA 1
ATOM 2949 C C . LYS A 1 378 ? 21.069 -1.284 -9.764 1.00 89.12 378 LYS A C 1
ATOM 2951 O O . LYS A 1 378 ? 21.161 -0.271 -9.082 1.00 89.12 378 LYS A O 1
ATOM 2956 N N . VAL A 1 379 ? 21.131 -1.256 -11.093 1.00 89.00 379 VAL A N 1
ATOM 2957 C CA . VAL A 1 379 ? 21.383 -0.024 -11.866 1.00 89.00 379 VAL A CA 1
ATOM 2958 C C . VAL A 1 379 ? 20.139 0.449 -12.603 1.00 89.00 379 VAL A C 1
ATOM 2960 O O . VAL A 1 379 ? 19.826 1.633 -12.568 1.00 89.00 379 VAL A O 1
ATOM 2963 N N . ARG A 1 380 ? 19.466 -0.456 -13.321 1.00 89.31 380 ARG A N 1
ATOM 2964 C CA . ARG A 1 380 ? 18.272 -0.147 -14.125 1.00 89.31 380 ARG A CA 1
ATOM 2965 C C . ARG A 1 380 ? 17.472 -1.403 -14.455 1.00 89.31 380 ARG A C 1
ATOM 2967 O O . ARG A 1 380 ? 18.019 -2.509 -14.467 1.00 89.31 380 ARG A O 1
ATOM 2974 N N . TYR A 1 381 ? 16.198 -1.202 -14.764 1.00 91.19 381 TYR A N 1
ATOM 2975 C CA . TYR A 1 381 ? 15.437 -2.143 -15.571 1.00 91.19 381 TYR A CA 1
ATOM 2976 C C . TYR A 1 381 ? 15.718 -1.845 -17.038 1.00 91.19 381 TYR A C 1
ATOM 2978 O O . TYR A 1 381 ? 15.648 -0.696 -17.449 1.00 91.19 381 TYR A O 1
ATOM 2986 N N . GLU A 1 382 ? 16.064 -2.866 -17.814 1.00 91.88 382 GLU A N 1
ATOM 2987 C CA . GLU A 1 382 ? 16.237 -2.726 -19.261 1.00 91.88 382 GLU A CA 1
ATOM 2988 C C . GLU A 1 382 ? 14.903 -2.885 -19.999 1.00 91.88 382 GLU A C 1
ATOM 2990 O O . GLU A 1 382 ? 14.676 -2.235 -21.015 1.00 91.88 382 GLU A O 1
ATOM 2995 N N . ALA A 1 383 ? 14.042 -3.780 -19.505 1.00 91.19 383 ALA A N 1
ATOM 2996 C CA . ALA A 1 383 ? 12.762 -4.160 -20.102 1.00 91.19 383 ALA A CA 1
ATOM 2997 C C . ALA A 1 383 ? 12.060 -5.225 -19.237 1.00 91.19 383 ALA A C 1
ATOM 2999 O O . ALA A 1 383 ? 12.595 -5.657 -18.213 1.00 91.19 383 ALA A O 1
ATOM 3000 N N . MET A 1 384 ? 10.898 -5.701 -19.687 1.00 89.19 384 MET A N 1
ATOM 3001 C CA . MET A 1 384 ? 10.243 -6.919 -19.201 1.00 89.19 384 MET A CA 1
ATOM 3002 C C . MET A 1 384 ? 10.358 -8.039 -20.254 1.00 89.19 384 MET A C 1
ATOM 3004 O O . MET A 1 384 ? 10.075 -7.826 -21.433 1.00 89.19 384 MET A O 1
ATOM 3008 N N . GLY A 1 385 ? 10.754 -9.248 -19.847 1.00 86.31 385 GLY A N 1
ATOM 3009 C CA . GLY A 1 385 ? 10.993 -10.386 -20.745 1.00 86.31 385 GLY A CA 1
ATOM 3010 C C . GLY A 1 385 ? 10.510 -11.727 -20.182 1.00 86.31 385 GLY A C 1
ATOM 3011 O O . GLY A 1 385 ? 10.417 -11.889 -18.971 1.00 86.31 385 GLY A O 1
ATOM 3012 N N . VAL A 1 386 ? 10.170 -12.698 -21.036 1.00 83.81 386 VAL A N 1
ATOM 3013 C CA . VAL A 1 386 ? 9.586 -13.983 -20.598 1.00 83.81 386 VAL A CA 1
ATOM 3014 C C . VAL A 1 386 ? 10.664 -15.012 -20.262 1.00 83.81 386 VAL A C 1
ATOM 3016 O O . VAL A 1 386 ? 11.391 -15.458 -21.142 1.00 83.81 386 VAL A O 1
ATOM 3019 N N . ALA A 1 387 ? 10.741 -15.432 -19.000 1.00 69.31 387 ALA A N 1
ATOM 3020 C CA . ALA A 1 387 ? 11.817 -16.299 -18.506 1.00 69.31 387 ALA A CA 1
ATOM 3021 C C . ALA A 1 387 ? 11.565 -17.820 -18.661 1.00 69.31 387 ALA A C 1
ATOM 3023 O O . ALA A 1 387 ? 12.425 -18.613 -18.283 1.00 69.31 387 ALA A O 1
ATOM 3024 N N . SER A 1 388 ? 10.407 -18.263 -19.179 1.00 64.56 388 SER A N 1
ATOM 3025 C CA . SER A 1 388 ? 10.058 -19.694 -19.268 1.00 64.56 388 SER A CA 1
ATOM 3026 C C . SER A 1 388 ? 9.447 -20.122 -20.608 1.00 64.56 388 SER A C 1
ATOM 3028 O O . SER A 1 388 ? 8.735 -19.372 -21.278 1.00 64.56 388 SER A O 1
ATOM 3030 N N . VAL A 1 389 ? 9.726 -21.373 -20.988 1.00 51.12 389 VAL A N 1
ATOM 3031 C CA . VAL A 1 389 ? 9.233 -22.015 -22.216 1.00 51.12 389 VAL A CA 1
ATOM 3032 C C . VAL A 1 389 ? 7.786 -22.473 -22.012 1.00 51.12 389 VAL A C 1
ATOM 3034 O O . VAL A 1 389 ? 7.516 -23.269 -21.118 1.00 51.12 389 VAL A O 1
ATOM 3037 N N . GLY A 1 390 ? 6.863 -21.962 -22.835 1.00 51.91 390 GLY A N 1
ATOM 3038 C CA . GLY A 1 390 ? 5.435 -22.326 -22.829 1.00 51.91 390 GLY A CA 1
ATOM 3039 C C . GLY A 1 390 ? 4.458 -21.192 -22.493 1.00 51.91 390 GLY A C 1
ATOM 3040 O O . GLY A 1 390 ? 3.253 -21.402 -22.564 1.00 51.91 390 GLY A O 1
ATOM 3041 N N . ALA A 1 391 ? 4.949 -19.996 -22.150 1.00 53.31 391 ALA A N 1
ATOM 3042 C CA . ALA A 1 391 ? 4.110 -18.877 -21.706 1.00 53.31 391 ALA A CA 1
ATOM 3043 C C . ALA A 1 391 ? 3.722 -17.861 -22.800 1.00 53.31 391 ALA A C 1
ATOM 3045 O O . ALA A 1 391 ? 3.005 -16.902 -22.514 1.00 53.31 391 ALA A O 1
ATOM 3046 N N . LEU A 1 392 ? 4.197 -18.041 -24.034 1.00 59.66 392 LEU A N 1
ATOM 3047 C CA . LEU A 1 392 ? 3.857 -17.186 -25.171 1.00 59.66 392 LEU A CA 1
ATOM 3048 C C . LEU A 1 392 ? 2.982 -17.982 -26.135 1.00 59.66 392 LEU A C 1
ATOM 3050 O O . LEU A 1 392 ? 3.433 -18.976 -26.698 1.00 59.66 392 LEU A O 1
ATOM 3054 N N . THR A 1 393 ? 1.721 -17.574 -26.270 1.00 51.91 393 THR A N 1
ATOM 3055 C CA . THR A 1 393 ? 0.745 -18.231 -27.152 1.00 51.91 393 THR A CA 1
ATOM 3056 C C . THR A 1 393 ? 0.774 -17.682 -28.575 1.00 51.91 393 THR A C 1
ATOM 3058 O O . THR A 1 393 ? 0.321 -18.374 -29.479 1.00 51.91 393 THR A O 1
ATOM 3061 N N . ASP A 1 394 ? 1.359 -16.496 -28.786 1.00 56.31 394 ASP A N 1
ATOM 3062 C CA . ASP A 1 394 ? 1.338 -15.786 -30.065 1.00 56.31 394 ASP A CA 1
ATOM 3063 C C . ASP A 1 394 ? 2.719 -15.200 -30.416 1.00 56.31 394 ASP A C 1
ATOM 3065 O O . ASP A 1 394 ? 3.310 -14.457 -29.629 1.00 56.31 394 ASP A O 1
ATOM 3069 N N . GLY A 1 395 ? 3.214 -15.509 -31.620 1.00 63.56 395 GLY A N 1
ATOM 3070 C CA . GLY A 1 395 ? 4.450 -14.960 -32.196 1.00 63.56 395 GLY A CA 1
ATOM 3071 C C . GLY A 1 395 ? 5.648 -15.918 -32.205 1.00 63.56 395 GLY A C 1
ATOM 3072 O O . GLY A 1 395 ? 5.830 -16.748 -31.316 1.00 63.56 395 GLY A O 1
ATOM 3073 N N . GLU A 1 396 ? 6.494 -15.791 -33.231 1.00 77.50 396 GLU A N 1
ATOM 3074 C CA . GLU A 1 396 ? 7.798 -16.456 -33.263 1.00 77.50 396 GLU A CA 1
ATOM 3075 C C . GLU A 1 396 ? 8.720 -15.863 -32.182 1.00 77.50 396 GLU A C 1
ATOM 3077 O O . GLU A 1 396 ? 8.749 -14.650 -31.951 1.00 77.50 396 GLU A O 1
ATOM 3082 N N . THR A 1 397 ? 9.479 -16.724 -31.500 1.00 85.62 397 THR A N 1
ATOM 3083 C CA . THR A 1 397 ? 10.370 -16.326 -30.401 1.00 85.62 397 THR A CA 1
ATOM 3084 C C . THR A 1 397 ? 11.798 -16.800 -30.633 1.00 85.62 397 THR A C 1
ATOM 3086 O O . THR A 1 397 ? 12.037 -17.867 -31.197 1.00 85.62 397 THR A O 1
ATOM 3089 N N . THR A 1 398 ? 12.755 -16.007 -30.157 1.00 87.88 398 THR A N 1
ATOM 3090 C CA . THR A 1 398 ? 14.169 -16.367 -30.068 1.00 87.88 398 THR A CA 1
ATOM 3091 C C . THR A 1 398 ? 14.483 -16.779 -28.637 1.00 87.88 398 THR A C 1
ATOM 3093 O O . THR A 1 398 ? 14.324 -15.988 -27.704 1.00 87.88 398 THR A O 1
ATOM 3096 N N . ALA A 1 399 ? 14.970 -18.008 -28.464 1.00 89.44 399 ALA A N 1
ATOM 3097 C CA . ALA A 1 399 ? 15.492 -18.476 -27.188 1.00 89.44 399 ALA A CA 1
ATOM 3098 C C . ALA A 1 399 ? 16.893 -17.905 -26.933 1.00 89.44 399 ALA A C 1
ATOM 3100 O O . ALA A 1 399 ? 17.822 -18.122 -27.716 1.00 89.44 399 ALA A O 1
ATOM 3101 N N . LEU A 1 400 ? 17.038 -17.195 -25.818 1.00 91.50 400 LEU A N 1
ATOM 3102 C CA . LEU A 1 400 ? 18.283 -16.593 -25.363 1.00 91.50 400 LEU A CA 1
ATOM 3103 C C . LEU A 1 400 ? 18.764 -17.301 -24.097 1.00 91.50 400 LEU A C 1
ATOM 3105 O O . LEU A 1 400 ? 17.998 -17.562 -23.168 1.00 91.50 400 LEU A O 1
ATOM 3109 N N . TYR A 1 401 ? 20.051 -17.614 -24.071 1.00 89.88 401 TYR A N 1
ATOM 3110 C CA . TYR A 1 401 ? 20.728 -18.340 -23.006 1.00 89.88 401 TYR A CA 1
ATOM 3111 C C . TYR A 1 401 ? 21.701 -17.408 -22.296 1.00 89.88 401 TYR A C 1
ATOM 3113 O O . TYR A 1 401 ? 22.232 -16.479 -22.908 1.00 89.88 401 TYR A O 1
ATOM 3121 N N . ALA A 1 402 ? 21.931 -17.669 -21.011 1.00 87.19 402 ALA A N 1
ATOM 3122 C CA . ALA A 1 402 ? 22.945 -16.965 -20.243 1.00 87.19 402 ALA A CA 1
ATOM 3123 C C . ALA A 1 402 ? 24.343 -17.463 -20.640 1.00 87.19 402 ALA A C 1
ATOM 3125 O O . ALA A 1 402 ? 24.588 -18.672 -20.694 1.00 87.19 402 ALA A O 1
ATOM 3126 N N . TYR A 1 403 ? 25.255 -16.530 -20.900 1.00 86.25 403 TYR A N 1
ATOM 3127 C CA . TYR A 1 403 ? 26.667 -16.801 -21.161 1.00 86.25 403 TYR A CA 1
ATOM 3128 C C . TYR A 1 403 ? 27.524 -16.052 -20.151 1.00 86.25 403 TYR A C 1
ATOM 3130 O O . TYR A 1 403 ? 27.363 -14.844 -20.001 1.00 86.25 403 TYR A O 1
ATOM 3138 N N . GLY A 1 404 ? 28.457 -16.755 -19.511 1.00 83.25 404 GLY A N 1
ATOM 3139 C CA . GLY A 1 404 ? 29.544 -16.135 -18.761 1.00 83.25 404 GLY A CA 1
ATOM 3140 C C . GLY A 1 404 ? 30.684 -15.786 -19.713 1.00 83.25 404 GLY A C 1
ATOM 3141 O O . GLY A 1 404 ? 31.284 -16.685 -20.307 1.00 83.25 404 GLY A O 1
ATOM 3142 N N . CYS A 1 405 ? 30.978 -14.498 -19.869 1.00 74.94 405 CYS A N 1
ATOM 3143 C CA . CYS A 1 405 ? 32.040 -13.981 -20.732 1.00 74.94 405 CYS A CA 1
ATOM 3144 C C . CYS A 1 405 ? 33.223 -13.420 -19.913 1.00 74.94 405 CYS A C 1
ATOM 3146 O O . CYS A 1 405 ? 33.093 -13.092 -18.730 1.00 74.94 405 CYS A O 1
ATOM 3148 N N . GLY A 1 406 ? 34.403 -13.340 -20.541 1.00 66.44 406 GLY A N 1
ATOM 3149 C CA . GLY A 1 406 ? 35.647 -12.841 -19.933 1.00 66.44 406 GLY A CA 1
ATOM 3150 C C . GLY A 1 406 ? 36.525 -13.929 -19.290 1.00 66.44 406 GLY A C 1
ATOM 3151 O O . GLY A 1 406 ? 36.136 -15.090 -19.206 1.00 66.44 406 GLY A O 1
ATOM 3152 N N . LEU A 1 407 ? 37.726 -13.556 -18.816 1.00 51.75 407 LEU A N 1
ATOM 3153 C CA . LEU A 1 407 ? 38.781 -14.496 -18.368 1.00 51.75 407 LEU A CA 1
ATOM 3154 C C . LEU A 1 407 ? 38.360 -15.474 -17.248 1.00 51.75 407 LEU A C 1
ATOM 3156 O O . LEU A 1 407 ? 38.991 -16.515 -17.112 1.00 51.75 407 LEU A O 1
ATOM 3160 N N . ASN A 1 408 ? 37.292 -15.172 -16.497 1.00 53.06 408 ASN A N 1
ATOM 3161 C CA . ASN A 1 408 ? 36.749 -16.019 -15.424 1.00 53.06 408 ASN A CA 1
ATOM 3162 C C . ASN A 1 408 ? 35.218 -16.235 -15.520 1.00 53.06 408 ASN A C 1
ATOM 3164 O O . ASN A 1 408 ? 34.615 -16.665 -14.541 1.00 53.06 408 ASN A O 1
ATOM 3168 N N . GLY A 1 409 ? 34.571 -15.879 -16.641 1.00 56.12 409 GLY A N 1
ATOM 3169 C CA . GLY A 1 409 ? 33.112 -16.012 -16.807 1.00 56.12 409 GLY A CA 1
ATOM 3170 C C . GLY A 1 409 ? 32.260 -15.151 -15.860 1.00 56.12 409 GLY A C 1
ATOM 3171 O O . GLY A 1 409 ? 31.161 -15.558 -15.498 1.00 56.12 409 GLY A O 1
ATOM 3172 N N . SER A 1 410 ? 32.764 -13.995 -15.411 1.00 55.12 410 SER A N 1
ATOM 3173 C CA . SER A 1 410 ? 32.082 -13.167 -14.400 1.00 55.12 410 SER A CA 1
ATOM 3174 C C . SER A 1 410 ? 30.931 -12.326 -14.939 1.00 55.12 410 SER A C 1
ATOM 3176 O O . SER A 1 410 ? 30.086 -11.903 -14.152 1.00 55.12 410 SER A O 1
ATOM 3178 N N . ASP A 1 411 ? 30.933 -12.053 -16.243 1.00 62.59 411 ASP A N 1
ATOM 3179 C CA . ASP A 1 411 ? 30.013 -11.105 -16.861 1.00 62.59 411 ASP A CA 1
ATOM 3180 C C . ASP A 1 411 ? 28.939 -11.914 -17.582 1.00 62.59 411 ASP A C 1
ATOM 3182 O O . ASP A 1 411 ? 29.236 -12.660 -18.520 1.00 62.59 411 ASP A O 1
ATOM 3186 N N . VAL A 1 412 ? 27.701 -11.839 -17.082 1.00 76.19 412 VAL A N 1
ATOM 3187 C CA . VAL A 1 412 ? 26.582 -12.606 -17.640 1.00 76.19 412 VAL A CA 1
ATOM 3188 C C . VAL A 1 412 ? 25.890 -11.780 -18.714 1.00 76.19 412 VAL A C 1
ATOM 3190 O O . VAL A 1 412 ? 25.330 -10.716 -18.434 1.00 76.19 412 VAL A O 1
ATOM 3193 N N . THR 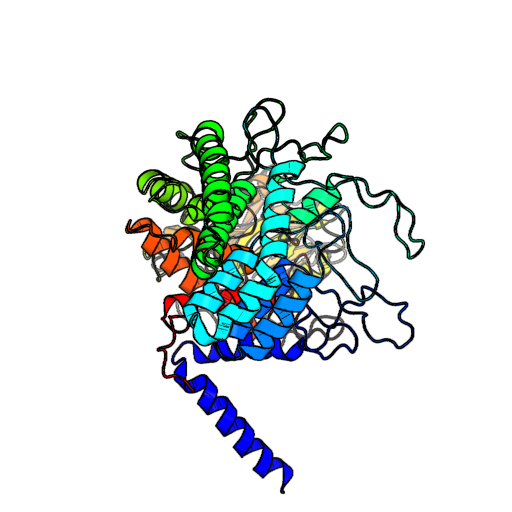A 1 413 ? 25.900 -12.311 -19.934 1.00 84.19 413 THR A N 1
ATOM 3194 C CA . THR A 1 413 ? 25.210 -11.760 -21.104 1.00 84.19 413 THR A CA 1
ATOM 3195 C C . THR A 1 413 ? 24.158 -12.735 -21.640 1.00 84.19 413 THR A C 1
ATOM 3197 O O . THR A 1 413 ? 24.075 -13.884 -21.197 1.00 84.19 413 THR A O 1
ATOM 3200 N N . LEU A 1 414 ? 23.342 -12.283 -22.595 1.00 89.31 414 LEU A N 1
ATOM 3201 C CA . LEU A 1 414 ? 22.327 -13.089 -23.271 1.00 89.31 414 LEU A CA 1
ATOM 3202 C C . LEU A 1 414 ? 22.642 -13.233 -24.757 1.00 89.31 414 LEU A C 1
ATOM 3204 O O . LEU A 1 414 ? 22.909 -12.246 -25.441 1.00 89.31 414 LEU A O 1
ATOM 3208 N N . ALA A 1 415 ? 22.548 -14.460 -25.269 1.00 90.69 415 ALA A N 1
ATOM 3209 C CA . ALA A 1 415 ? 22.714 -14.735 -26.692 1.00 90.69 415 ALA A CA 1
ATOM 3210 C C . ALA A 1 415 ? 21.980 -16.018 -27.136 1.00 90.69 415 ALA A C 1
ATOM 3212 O O . ALA A 1 415 ? 21.596 -16.827 -26.288 1.00 90.69 415 ALA A O 1
ATOM 3213 N N . PRO A 1 416 ? 21.768 -16.236 -28.450 1.00 91.25 416 PRO A N 1
ATOM 3214 C CA . PRO A 1 416 ? 21.175 -17.473 -28.967 1.00 91.25 416 PRO A CA 1
ATOM 3215 C C . PRO A 1 416 ? 22.011 -18.722 -28.647 1.00 91.25 416 PRO A C 1
ATOM 3217 O O . PRO A 1 416 ? 23.224 -18.635 -28.511 1.00 91.25 416 PRO A O 1
ATOM 3220 N N . GLU A 1 417 ? 21.391 -19.906 -28.618 1.00 88.94 417 GLU A N 1
ATOM 3221 C CA . GLU A 1 417 ? 22.029 -21.160 -28.158 1.00 88.94 417 GLU A CA 1
ATOM 3222 C C . GLU A 1 417 ? 23.373 -21.512 -28.822 1.00 88.94 417 GLU A C 1
ATOM 3224 O O . GLU A 1 417 ? 24.269 -22.076 -28.191 1.00 88.94 417 GLU A O 1
ATOM 3229 N N . ARG A 1 418 ? 23.499 -21.237 -30.121 1.00 85.50 418 ARG A N 1
ATOM 3230 C CA . ARG A 1 418 ? 24.697 -21.550 -30.916 1.00 85.50 418 ARG A CA 1
ATOM 3231 C C . ARG A 1 418 ? 25.558 -20.315 -31.163 1.00 85.50 418 ARG A C 1
ATOM 3233 O O . ARG A 1 418 ? 26.286 -20.252 -32.151 1.00 85.50 418 ARG A O 1
ATOM 3240 N N . TRP A 1 419 ? 25.446 -19.313 -30.296 1.00 88.62 419 TRP A N 1
ATOM 3241 C CA . TRP A 1 419 ? 26.239 -18.103 -30.401 1.00 88.62 419 TRP A CA 1
ATOM 3242 C C . TRP A 1 419 ? 27.722 -18.403 -30.180 1.00 88.62 419 TRP A C 1
ATOM 3244 O O . TRP A 1 419 ? 28.110 -19.029 -29.196 1.00 88.62 419 TRP A O 1
ATOM 3254 N N . THR A 1 420 ? 28.541 -17.949 -31.124 1.00 82.69 420 THR A N 1
ATOM 3255 C CA . THR A 1 420 ? 30.000 -17.922 -31.013 1.00 82.69 420 THR A CA 1
ATOM 3256 C C . THR A 1 420 ? 30.417 -16.459 -31.134 1.00 82.69 420 THR A C 1
ATOM 3258 O O . THR A 1 420 ? 30.130 -15.856 -32.174 1.00 82.69 420 THR A O 1
ATOM 3261 N N . PRO A 1 421 ? 31.028 -15.850 -30.102 1.00 78.19 421 PRO A N 1
ATOM 3262 C CA . PRO A 1 421 ? 31.417 -14.449 -30.163 1.00 78.19 421 PRO A CA 1
ATOM 3263 C C . PRO A 1 421 ? 32.457 -14.250 -31.270 1.00 78.19 421 PRO A C 1
ATOM 3265 O O . PRO A 1 421 ? 33.515 -14.872 -31.269 1.00 78.19 421 PRO A O 1
ATOM 3268 N N . ALA A 1 422 ? 32.150 -13.375 -32.231 1.00 68.94 422 ALA A N 1
ATOM 3269 C CA . ALA A 1 422 ? 33.103 -12.986 -33.273 1.00 68.94 422 ALA A CA 1
ATOM 3270 C C . ALA A 1 422 ? 34.235 -12.099 -32.717 1.00 68.94 422 ALA A C 1
ATOM 3272 O O . ALA A 1 422 ? 35.267 -11.932 -33.364 1.00 68.94 422 ALA A O 1
ATOM 3273 N N . GLN A 1 423 ? 34.018 -11.495 -31.543 1.00 68.25 423 GLN A N 1
ATOM 3274 C CA . GLN A 1 423 ? 34.922 -10.571 -30.864 1.00 68.25 423 GLN A CA 1
ATOM 3275 C C . GLN A 1 423 ? 34.857 -10.849 -29.351 1.00 68.25 423 GLN A C 1
ATOM 3277 O O . GLN A 1 423 ? 33.766 -11.021 -28.817 1.00 68.25 423 GLN A O 1
ATOM 3282 N N . GLY A 1 424 ? 36.003 -10.897 -28.665 1.00 61.53 424 GLY A N 1
ATOM 3283 C CA . GLY A 1 424 ? 36.090 -11.141 -27.217 1.00 61.53 424 GLY A CA 1
ATOM 3284 C C . GLY A 1 424 ? 36.453 -12.583 -26.837 1.00 61.53 424 GLY A C 1
ATOM 3285 O O . GLY A 1 424 ? 36.391 -13.487 -27.664 1.00 61.53 424 GLY A O 1
ATOM 3286 N N . GLY A 1 425 ? 36.917 -12.775 -25.594 1.00 64.56 425 GLY A N 1
ATOM 3287 C CA . GLY A 1 425 ? 37.417 -14.057 -25.065 1.00 64.56 425 GLY A CA 1
ATOM 3288 C C . GLY A 1 425 ? 36.366 -15.182 -24.993 1.00 64.56 425 GLY A C 1
ATOM 3289 O O . GLY A 1 425 ? 35.233 -15.000 -25.438 1.00 64.56 425 GLY A O 1
ATOM 3290 N N . PRO A 1 426 ? 36.704 -16.365 -24.436 1.00 72.56 426 PRO A N 1
ATOM 3291 C CA . PRO A 1 426 ? 35.783 -17.499 -24.420 1.00 72.56 426 PRO A CA 1
ATOM 3292 C C . PRO A 1 426 ? 34.531 -17.173 -23.594 1.00 72.56 426 PRO A C 1
ATOM 3294 O O . PRO A 1 426 ? 34.613 -16.975 -22.384 1.00 72.56 426 PRO A O 1
ATOM 3297 N N . CYS A 1 427 ? 33.372 -17.132 -24.252 1.00 80.25 427 CYS A N 1
ATOM 3298 C CA . CYS A 1 427 ? 32.070 -17.097 -23.592 1.00 80.25 427 CYS A CA 1
ATOM 3299 C C . CYS A 1 427 ? 31.544 -18.527 -23.459 1.00 80.25 427 CYS A C 1
ATOM 3301 O O . CYS A 1 427 ? 31.460 -19.258 -24.448 1.00 80.25 427 CYS A O 1
ATOM 3303 N N . ILE A 1 428 ? 31.175 -18.926 -22.244 1.00 83.25 428 ILE A N 1
ATOM 3304 C CA . ILE A 1 428 ? 30.674 -20.272 -21.951 1.00 83.25 428 ILE A CA 1
ATOM 3305 C C . ILE A 1 428 ? 29.194 -20.172 -21.592 1.00 83.25 428 ILE A C 1
ATOM 3307 O O . ILE A 1 428 ? 28.804 -19.358 -20.756 1.00 83.25 428 ILE A O 1
ATOM 3311 N N . LYS A 1 429 ? 28.366 -21.002 -22.233 1.00 86.19 429 LYS A N 1
ATOM 3312 C CA . LYS A 1 429 ? 26.936 -21.108 -21.927 1.00 86.19 429 LYS A CA 1
ATOM 3313 C C . LYS A 1 429 ? 26.756 -21.665 -20.509 1.00 86.19 429 LYS A C 1
ATOM 3315 O O . LYS A 1 429 ? 27.237 -22.761 -20.230 1.00 86.19 429 LYS A O 1
ATOM 3320 N N . ASP A 1 430 ? 26.050 -20.933 -19.651 1.00 78.00 430 ASP A N 1
ATOM 3321 C CA . ASP A 1 430 ? 25.866 -21.248 -18.220 1.00 78.00 430 ASP A CA 1
ATOM 3322 C C . ASP A 1 430 ? 24.593 -22.080 -17.942 1.00 78.00 430 ASP A C 1
ATOM 3324 O O . ASP A 1 430 ? 24.369 -22.582 -16.843 1.00 78.00 430 ASP A O 1
ATOM 3328 N N . SER A 1 431 ? 23.723 -22.268 -18.943 1.00 73.62 431 SER A N 1
ATOM 3329 C CA . SER A 1 431 ? 22.452 -22.978 -18.759 1.00 73.62 431 SER A CA 1
ATOM 3330 C C . SER A 1 431 ? 22.102 -23.946 -19.890 1.00 73.62 431 SER A C 1
ATOM 3332 O O . SER A 1 431 ? 22.421 -23.746 -21.064 1.00 73.62 431 SER A O 1
ATOM 3334 N N . THR A 1 432 ? 21.395 -25.021 -19.533 1.00 78.56 432 THR A N 1
ATOM 3335 C CA . THR A 1 432 ? 20.790 -25.967 -20.488 1.00 78.56 432 THR A CA 1
ATOM 3336 C C . THR A 1 432 ? 19.402 -25.525 -20.949 1.00 78.56 432 THR A C 1
ATOM 3338 O O . THR A 1 432 ? 18.984 -25.889 -22.045 1.00 78.56 432 THR A O 1
ATOM 3341 N N . ALA A 1 433 ? 18.706 -24.716 -20.149 1.00 80.81 433 ALA A N 1
ATOM 3342 C CA . ALA A 1 433 ? 17.425 -24.108 -20.492 1.00 80.81 433 ALA A CA 1
ATOM 3343 C C . ALA A 1 433 ? 17.605 -22.641 -20.932 1.00 80.81 433 ALA A C 1
ATOM 3345 O O . ALA A 1 433 ? 18.531 -21.979 -20.442 1.00 80.81 433 ALA A O 1
ATOM 3346 N N . PRO A 1 434 ? 16.728 -22.118 -21.812 1.00 84.69 434 PRO A N 1
ATOM 3347 C CA . PRO A 1 434 ? 16.679 -20.692 -22.118 1.00 84.69 434 PRO A CA 1
ATOM 3348 C C . PRO A 1 434 ? 16.486 -19.866 -20.844 1.00 84.69 434 PRO A C 1
ATOM 3350 O O . PRO A 1 434 ? 15.697 -20.233 -19.976 1.00 84.69 434 PRO A O 1
ATOM 3353 N N . ALA A 1 435 ? 17.199 -18.748 -20.750 1.00 84.19 435 ALA A N 1
ATOM 3354 C CA . ALA A 1 435 ? 17.034 -17.771 -19.678 1.00 84.19 435 ALA A CA 1
ATOM 3355 C C . ALA A 1 435 ? 15.949 -16.734 -20.018 1.00 84.19 435 ALA A C 1
ATOM 3357 O O . ALA A 1 435 ? 15.306 -16.196 -19.121 1.00 84.19 435 ALA A O 1
ATOM 3358 N N . LEU A 1 436 ? 15.743 -16.469 -21.314 1.00 88.81 436 LEU A N 1
ATOM 3359 C CA . LEU A 1 436 ? 14.778 -15.503 -21.827 1.00 88.81 436 LEU A CA 1
ATOM 3360 C C . LEU A 1 436 ? 14.241 -15.952 -23.194 1.00 88.81 436 LEU A C 1
ATOM 3362 O O . LEU A 1 436 ? 14.994 -16.436 -24.038 1.00 88.81 436 LEU A O 1
ATOM 3366 N N . LEU A 1 437 ? 12.952 -15.733 -23.435 1.00 87.75 437 LEU A N 1
ATOM 3367 C CA . LEU A 1 437 ? 12.334 -15.746 -24.756 1.00 87.75 437 LEU A CA 1
ATOM 3368 C C . LEU A 1 437 ? 12.055 -14.304 -25.189 1.00 87.75 437 LEU A C 1
ATOM 3370 O O . LEU A 1 437 ? 11.289 -13.593 -24.534 1.00 87.75 437 LEU A O 1
ATOM 3374 N N . ALA A 1 438 ? 12.681 -13.878 -26.285 1.00 89.06 438 ALA A N 1
ATOM 3375 C CA . ALA A 1 438 ? 12.423 -12.587 -26.920 1.00 89.06 438 ALA A CA 1
ATOM 3376 C C . ALA A 1 438 ? 11.552 -12.778 -28.168 1.00 89.06 438 ALA A C 1
ATOM 3378 O O . ALA A 1 438 ? 11.676 -13.786 -28.861 1.00 89.06 438 ALA A O 1
ATOM 3379 N N . LEU A 1 439 ? 10.688 -11.816 -28.482 1.00 87.56 439 LEU A N 1
ATOM 3380 C CA . LEU A 1 439 ? 9.871 -11.852 -29.698 1.00 87.56 439 LEU A CA 1
ATOM 3381 C C . LEU A 1 439 ? 10.758 -11.591 -30.926 1.00 87.56 439 LEU A C 1
ATOM 3383 O O . LEU A 1 439 ? 11.618 -10.710 -30.885 1.00 87.56 439 LEU A O 1
ATOM 3387 N N . THR A 1 440 ? 10.572 -12.323 -32.026 1.00 87.62 440 THR A N 1
ATOM 3388 C CA . THR A 1 440 ? 11.378 -12.119 -33.251 1.00 87.62 440 THR A CA 1
ATOM 3389 C C . THR A 1 440 ? 10.964 -10.871 -34.029 1.00 87.62 440 THR A C 1
ATOM 3391 O O . THR A 1 440 ? 11.773 -10.304 -34.761 1.00 87.62 440 THR A O 1
ATOM 3394 N N . SER A 1 441 ? 9.721 -10.412 -33.857 1.00 84.69 441 SER A N 1
ATOM 3395 C CA . SER A 1 441 ? 9.179 -9.241 -34.546 1.00 84.69 441 SER A CA 1
ATOM 3396 C C . SER A 1 441 ? 8.280 -8.398 -33.646 1.00 84.69 441 SER A C 1
ATOM 3398 O O . SER A 1 441 ? 7.719 -8.882 -32.662 1.00 84.69 441 SER A O 1
ATOM 3400 N N . ARG A 1 442 ? 8.100 -7.132 -34.032 1.00 82.06 442 ARG A N 1
ATOM 3401 C CA . ARG A 1 442 ? 7.053 -6.260 -33.497 1.00 82.06 442 ARG A CA 1
ATOM 3402 C C . ARG A 1 442 ? 5.714 -6.615 -34.147 1.00 82.06 442 ARG A C 1
ATOM 3404 O O . ARG A 1 442 ? 5.347 -6.028 -35.160 1.00 82.06 442 ARG A O 1
ATOM 3411 N N . SER A 1 443 ? 4.999 -7.586 -33.588 1.00 68.06 443 SER A N 1
ATOM 3412 C CA . SER A 1 443 ? 3.678 -8.011 -34.073 1.00 68.06 443 SER A CA 1
ATOM 3413 C C . SER A 1 443 ? 2.628 -7.978 -32.963 1.00 68.06 443 SER A C 1
ATOM 3415 O O . SER A 1 443 ? 2.942 -8.231 -31.803 1.00 68.06 443 SER A O 1
ATOM 3417 N N . GLY A 1 444 ? 1.372 -7.704 -33.327 1.00 67.38 444 GLY A N 1
ATOM 3418 C CA . GLY A 1 444 ? 0.239 -7.667 -32.397 1.00 67.38 444 GLY A CA 1
ATOM 3419 C C . GLY A 1 444 ? -0.056 -6.279 -31.805 1.00 67.38 444 GLY A C 1
ATOM 3420 O O . GLY A 1 444 ? 0.579 -5.296 -32.187 1.00 67.38 444 GLY A O 1
ATOM 3421 N N . PRO A 1 445 ? -1.030 -6.178 -30.880 1.00 57.94 445 PRO A N 1
ATOM 3422 C CA . PRO A 1 445 ? -1.535 -4.898 -30.368 1.00 57.94 445 PRO A CA 1
ATOM 3423 C C . PRO A 1 445 ? -0.479 -4.039 -29.657 1.00 57.94 445 PRO A C 1
ATOM 3425 O O . PRO A 1 445 ? -0.539 -2.823 -29.740 1.00 57.94 445 PRO A O 1
ATOM 3428 N N . ALA A 1 446 ? 0.518 -4.667 -29.024 1.00 65.88 446 ALA A N 1
ATOM 3429 C CA . ALA A 1 446 ? 1.606 -3.986 -28.315 1.00 65.88 446 ALA A CA 1
ATOM 3430 C C . ALA A 1 446 ? 2.855 -3.730 -29.184 1.00 65.88 446 ALA A C 1
ATOM 3432 O O . ALA A 1 446 ? 3.893 -3.331 -28.665 1.00 65.88 446 ALA A O 1
ATOM 3433 N N . ALA A 1 447 ? 2.805 -3.999 -30.496 1.00 69.56 447 ALA A N 1
ATOM 3434 C CA . ALA A 1 447 ? 3.980 -3.984 -31.373 1.00 69.56 447 ALA A CA 1
ATOM 3435 C C . ALA A 1 447 ? 4.761 -2.659 -31.352 1.00 69.56 447 ALA A C 1
ATOM 3437 O O . ALA A 1 447 ? 5.991 -2.671 -31.444 1.00 69.56 447 ALA A O 1
ATOM 3438 N N . ALA A 1 448 ? 4.056 -1.530 -31.236 1.00 70.12 448 ALA A N 1
ATOM 3439 C CA . ALA A 1 448 ? 4.661 -0.202 -31.195 1.00 70.12 448 ALA A CA 1
ATOM 3440 C C . ALA A 1 448 ? 5.462 0.047 -29.906 1.00 70.12 448 ALA A C 1
ATOM 3442 O O . ALA A 1 448 ? 6.467 0.754 -29.953 1.00 70.12 448 ALA A O 1
ATOM 3443 N N . ASP A 1 449 ? 5.068 -0.584 -28.800 1.00 79.94 449 ASP A N 1
ATOM 3444 C CA . ASP A 1 449 ? 5.656 -0.367 -27.475 1.00 79.94 449 ASP A CA 1
ATOM 3445 C C . ASP A 1 449 ? 6.776 -1.364 -27.152 1.00 79.94 449 ASP A C 1
ATOM 3447 O O . ASP A 1 449 ? 7.387 -1.291 -26.091 1.00 79.94 449 ASP A O 1
ATOM 3451 N N . LEU A 1 450 ? 7.071 -2.314 -28.046 1.00 87.19 450 LEU A N 1
ATOM 3452 C CA . LEU A 1 450 ? 8.143 -3.283 -27.829 1.00 87.19 450 LEU A CA 1
ATOM 3453 C C . LEU A 1 450 ? 9.533 -2.673 -28.073 1.00 87.19 450 LEU A C 1
ATOM 3455 O O . LEU A 1 450 ? 9.849 -2.132 -29.142 1.00 87.19 450 LEU A O 1
ATOM 3459 N N . HIS A 1 451 ? 10.425 -2.870 -27.108 1.00 90.19 451 HIS A N 1
ATOM 3460 C CA . HIS A 1 451 ? 11.807 -2.409 -27.137 1.00 90.19 451 HIS A CA 1
ATOM 3461 C C . HIS A 1 451 ? 12.713 -3.428 -27.827 1.00 90.19 451 HIS A C 1
ATOM 3463 O O . HIS A 1 451 ? 12.575 -4.635 -27.641 1.00 90.19 451 HIS A O 1
ATOM 3469 N N . ALA A 1 452 ? 13.656 -2.941 -28.632 1.00 93.44 452 ALA A N 1
ATOM 3470 C CA . ALA A 1 452 ? 14.687 -3.783 -29.230 1.00 93.44 452 ALA A CA 1
ATOM 3471 C C . ALA A 1 452 ? 15.724 -4.168 -28.168 1.00 93.44 452 ALA A C 1
ATOM 3473 O O . ALA A 1 452 ? 16.358 -3.282 -27.594 1.00 93.44 452 ALA A O 1
ATOM 3474 N N . LEU A 1 453 ? 15.904 -5.473 -27.956 1.00 94.69 453 LEU A N 1
ATOM 3475 C CA . LEU A 1 453 ? 16.956 -6.041 -27.121 1.00 94.69 453 LEU A CA 1
ATOM 3476 C C . LEU A 1 453 ? 18.215 -6.221 -27.970 1.00 94.69 453 LEU A C 1
ATOM 3478 O O . LEU A 1 453 ? 18.213 -6.961 -28.956 1.00 94.69 453 LEU A O 1
ATOM 3482 N N . GLU A 1 454 ? 19.290 -5.538 -27.607 1.00 95.31 454 GLU A N 1
ATOM 3483 C CA . GLU A 1 454 ? 20.495 -5.432 -28.423 1.00 95.31 454 GLU A CA 1
ATOM 3484 C C . GLU A 1 454 ? 21.712 -5.967 -27.675 1.00 95.31 454 GLU A C 1
ATOM 3486 O O . GLU A 1 454 ? 21.891 -5.695 -26.492 1.00 95.31 454 GLU A O 1
ATOM 3491 N N . LEU A 1 455 ? 22.574 -6.687 -28.393 1.00 92.56 455 LEU A N 1
ATOM 3492 C CA . LEU A 1 455 ? 23.901 -7.072 -27.926 1.00 92.56 455 LEU A CA 1
ATOM 3493 C C . LEU A 1 455 ? 24.915 -6.042 -28.419 1.00 92.56 455 LEU A C 1
ATOM 3495 O O . LEU A 1 455 ? 24.983 -5.752 -29.618 1.00 92.56 455 LEU A O 1
ATOM 3499 N N . TRP A 1 456 ? 25.710 -5.522 -27.497 1.00 91.88 456 TRP A N 1
ATOM 3500 C CA . TRP A 1 456 ? 26.784 -4.568 -27.723 1.00 91.88 456 TRP A CA 1
ATOM 3501 C C . TRP A 1 456 ? 28.123 -5.165 -27.271 1.00 91.88 456 TRP A C 1
ATOM 3503 O O . TRP A 1 456 ? 28.151 -6.082 -26.452 1.00 91.88 456 TRP A O 1
ATOM 3513 N N . TYR A 1 457 ? 29.236 -4.669 -27.808 1.00 89.19 457 TYR A N 1
ATOM 3514 C CA . TYR A 1 457 ? 30.582 -5.164 -27.508 1.00 89.19 457 TYR A CA 1
ATOM 3515 C C . TYR A 1 457 ? 31.581 -4.017 -27.349 1.00 89.19 457 TYR A C 1
ATOM 3517 O O . TYR A 1 457 ? 31.493 -3.029 -28.074 1.00 89.19 457 TYR A O 1
ATOM 3525 N N . HIS A 1 458 ? 32.554 -4.164 -26.446 1.00 86.69 458 HIS A N 1
ATOM 3526 C CA . HIS A 1 458 ? 33.682 -3.243 -26.307 1.00 86.69 458 HIS A CA 1
ATOM 3527 C C . HIS A 1 458 ? 35.023 -3.987 -26.480 1.00 86.69 458 HIS A C 1
ATOM 3529 O O . HIS A 1 458 ? 35.323 -4.906 -25.716 1.00 86.69 458 HIS A O 1
ATOM 3535 N N . PRO A 1 459 ? 35.897 -3.566 -27.424 1.00 81.94 459 PRO A N 1
ATOM 3536 C CA . PRO A 1 459 ? 37.127 -4.296 -27.747 1.00 81.94 459 PRO A CA 1
ATOM 3537 C C . PRO A 1 459 ? 38.204 -4.278 -26.656 1.00 81.94 459 PRO A C 1
ATOM 3539 O O . PRO A 1 459 ? 38.905 -5.272 -26.495 1.00 81.94 459 PRO A O 1
ATOM 3542 N N . ALA A 1 460 ? 38.343 -3.181 -25.903 1.00 77.94 460 ALA A N 1
ATOM 3543 C CA . ALA A 1 460 ? 39.406 -3.035 -24.908 1.00 77.94 460 ALA A CA 1
ATOM 3544 C C . ALA A 1 460 ? 39.207 -3.927 -23.665 1.00 77.94 460 ALA A C 1
ATOM 3546 O O . ALA A 1 460 ? 40.141 -4.654 -23.330 1.00 77.94 460 ALA A O 1
ATOM 3547 N N . PRO A 1 461 ? 38.027 -3.959 -23.005 1.00 77.56 461 PRO A N 1
ATOM 3548 C CA . PRO A 1 461 ? 37.758 -4.958 -21.977 1.00 77.56 461 PRO A CA 1
ATOM 3549 C C . PRO A 1 461 ? 37.379 -6.326 -22.570 1.00 77.56 461 PRO A C 1
ATOM 3551 O O . PRO A 1 461 ? 37.316 -7.295 -21.821 1.00 77.56 461 PRO A O 1
ATOM 3554 N N . SER A 1 462 ? 37.153 -6.427 -23.891 1.00 79.31 462 SER A N 1
ATOM 3555 C CA . SER A 1 462 ? 36.635 -7.637 -24.550 1.00 79.31 462 SER A CA 1
ATOM 3556 C C . SER A 1 462 ? 35.323 -8.124 -23.923 1.00 79.31 462 SER A C 1
ATOM 3558 O O . SER A 1 462 ? 35.149 -9.315 -23.658 1.00 79.31 462 SER A O 1
ATOM 3560 N N . ASP A 1 463 ? 34.417 -7.177 -23.678 1.00 80.62 463 ASP A N 1
ATOM 3561 C CA . ASP A 1 463 ? 33.196 -7.368 -22.895 1.00 80.62 463 ASP A CA 1
ATOM 3562 C C . ASP A 1 463 ? 31.930 -7.197 -23.744 1.00 80.62 463 ASP A C 1
ATOM 3564 O O . ASP A 1 463 ? 31.911 -6.437 -24.716 1.00 80.62 463 ASP A O 1
ATOM 3568 N N . HIS A 1 464 ? 30.872 -7.905 -23.353 1.00 85.75 464 HIS A N 1
ATOM 3569 C CA . HIS A 1 464 ? 29.571 -7.916 -24.003 1.00 85.75 464 HIS A CA 1
ATOM 3570 C C . HIS A 1 464 ? 28.512 -7.296 -23.108 1.00 85.75 464 HIS A C 1
ATOM 3572 O O . HIS A 1 464 ? 28.384 -7.644 -21.938 1.00 85.75 464 HIS A O 1
ATOM 3578 N N . TYR A 1 465 ? 27.682 -6.441 -23.696 1.00 86.56 465 TYR A N 1
ATOM 3579 C CA . TYR A 1 465 ? 26.693 -5.685 -22.957 1.00 86.56 465 TYR A CA 1
ATOM 3580 C C . TYR A 1 465 ? 25.324 -5.744 -23.632 1.00 86.56 465 TYR A C 1
ATOM 3582 O O . TYR A 1 465 ? 25.180 -5.356 -24.787 1.00 86.56 465 TYR A O 1
ATOM 3590 N N . VAL A 1 466 ? 24.323 -6.290 -22.938 1.00 91.44 466 VAL A N 1
ATOM 3591 C CA . VAL A 1 466 ? 22.960 -6.421 -23.468 1.00 91.44 466 VAL A CA 1
ATOM 3592 C C . VAL A 1 466 ? 22.079 -5.343 -22.868 1.00 91.44 466 VAL A C 1
ATOM 3594 O O . VAL A 1 466 ? 21.973 -5.236 -21.650 1.00 91.44 466 VAL A O 1
ATOM 3597 N N . VAL A 1 467 ? 21.441 -4.563 -23.735 1.00 93.56 467 VAL A N 1
ATOM 3598 C CA . VAL A 1 467 ? 20.629 -3.400 -23.359 1.00 93.56 467 VAL A CA 1
ATOM 3599 C C . VAL A 1 467 ? 19.344 -3.351 -24.178 1.00 93.56 467 VAL A C 1
ATOM 3601 O O . VAL A 1 467 ? 19.305 -3.800 -25.326 1.00 93.56 467 VAL A O 1
ATOM 3604 N N . ALA A 1 468 ? 18.283 -2.802 -23.591 1.00 93.75 468 ALA A N 1
ATOM 3605 C CA . ALA A 1 468 ? 17.003 -2.580 -24.270 1.00 93.75 468 ALA A CA 1
ATOM 3606 C C . ALA A 1 468 ? 16.436 -1.180 -24.012 1.00 93.75 468 ALA A C 1
ATOM 3608 O O . ALA A 1 468 ? 15.805 -0.604 -24.903 1.00 93.75 468 ALA A O 1
ATOM 3609 N N . SER A 1 469 ? 16.695 -0.619 -22.833 1.00 91.62 469 SER A N 1
ATOM 3610 C CA . SER A 1 469 ? 16.272 0.729 -22.469 1.00 91.62 469 SER A CA 1
ATOM 3611 C C . SER A 1 469 ? 17.070 1.792 -23.227 1.00 91.62 469 SER A C 1
ATOM 3613 O O . SER A 1 469 ? 18.242 1.593 -23.561 1.00 91.62 469 SER A O 1
ATOM 3615 N N . ASP A 1 470 ? 16.463 2.956 -23.467 1.00 90.56 470 ASP A N 1
ATOM 3616 C CA . ASP A 1 470 ? 17.166 4.082 -24.096 1.00 90.56 470 ASP A CA 1
ATOM 3617 C C . ASP A 1 470 ? 18.343 4.560 -23.233 1.00 90.56 470 ASP A C 1
ATOM 3619 O O . ASP A 1 470 ? 19.422 4.857 -23.749 1.00 90.56 470 ASP A O 1
ATOM 3623 N N . SER A 1 471 ? 18.177 4.552 -21.906 1.00 89.69 471 SER A N 1
ATOM 3624 C CA . SER A 1 471 ? 19.246 4.879 -20.959 1.00 89.69 471 SER A CA 1
ATOM 3625 C C . SER A 1 471 ? 20.368 3.836 -20.962 1.00 89.69 471 SER A C 1
ATOM 3627 O O . SER A 1 471 ? 21.538 4.207 -20.883 1.00 89.69 471 SER A O 1
ATOM 3629 N N . GLY A 1 472 ? 20.047 2.549 -21.115 1.00 91.50 472 GLY A N 1
ATOM 3630 C CA . GLY A 1 472 ? 21.025 1.473 -21.265 1.00 91.50 472 GLY A CA 1
ATOM 3631 C C . GLY A 1 472 ? 21.835 1.605 -22.552 1.00 91.50 472 GLY A C 1
ATOM 3632 O O . GLY A 1 472 ? 23.061 1.519 -22.511 1.00 91.50 472 GLY A O 1
ATOM 3633 N N . LYS A 1 473 ? 21.182 1.909 -23.681 1.00 94.12 473 LYS A N 1
ATOM 3634 C CA . LYS A 1 473 ? 21.860 2.167 -24.966 1.00 94.12 473 LYS A CA 1
ATOM 3635 C C . LYS A 1 473 ? 22.770 3.390 -24.896 1.00 94.12 473 LYS A C 1
ATOM 3637 O O . LYS A 1 473 ? 23.902 3.338 -25.377 1.00 94.12 473 LYS A O 1
ATOM 3642 N N . ALA A 1 474 ? 22.309 4.469 -24.263 1.00 93.81 474 ALA A N 1
ATOM 3643 C CA . ALA A 1 474 ? 23.117 5.663 -24.048 1.00 93.81 474 ALA A CA 1
ATOM 3644 C C . ALA A 1 474 ? 24.332 5.384 -23.141 1.00 93.81 474 ALA A C 1
ATOM 3646 O O . ALA A 1 474 ? 25.442 5.795 -23.476 1.00 93.81 474 ALA A O 1
ATOM 3647 N N . ASP A 1 475 ? 24.155 4.645 -22.038 1.00 90.81 475 ASP A N 1
ATOM 3648 C CA . ASP A 1 475 ? 25.251 4.257 -21.135 1.00 90.81 475 ASP A CA 1
ATOM 3649 C C . ASP A 1 475 ? 26.260 3.324 -21.824 1.00 90.81 475 ASP A C 1
ATOM 3651 O O . ASP A 1 475 ? 27.466 3.512 -21.672 1.00 90.81 475 ASP A O 1
ATOM 3655 N N . ALA A 1 476 ? 25.792 2.371 -22.639 1.00 90.31 476 ALA A N 1
ATOM 3656 C CA . ALA A 1 476 ? 26.647 1.498 -23.441 1.00 90.31 476 ALA A CA 1
ATOM 3657 C C . ALA A 1 476 ? 27.522 2.308 -24.413 1.00 90.31 476 ALA A C 1
ATOM 3659 O O . ALA A 1 476 ? 28.749 2.173 -24.419 1.00 90.31 476 ALA A O 1
ATOM 3660 N N . ALA A 1 477 ? 26.899 3.195 -25.195 1.00 93.69 477 ALA A N 1
ATOM 3661 C CA . ALA A 1 477 ? 27.590 4.037 -26.166 1.00 93.69 477 ALA A CA 1
ATOM 3662 C C . ALA A 1 477 ? 28.597 4.988 -25.497 1.00 93.69 477 ALA A C 1
ATOM 3664 O O . ALA A 1 477 ? 29.740 5.092 -25.943 1.00 93.69 477 ALA A O 1
ATOM 3665 N N . ALA A 1 478 ? 28.210 5.634 -24.390 1.00 92.06 478 ALA A N 1
ATOM 3666 C CA . ALA A 1 478 ? 29.079 6.536 -23.632 1.00 92.06 478 ALA A CA 1
ATOM 3667 C C . ALA A 1 478 ? 30.331 5.835 -23.075 1.00 92.06 478 ALA A C 1
ATOM 3669 O O . ALA A 1 478 ? 31.353 6.477 -22.838 1.00 92.06 478 ALA A O 1
ATOM 3670 N N . ARG A 1 479 ? 30.267 4.512 -22.894 1.00 87.81 479 ARG A N 1
ATOM 3671 C CA . ARG A 1 479 ? 31.373 3.672 -22.420 1.00 87.81 479 ARG A CA 1
ATOM 3672 C C . ARG A 1 479 ? 32.173 3.017 -23.542 1.00 87.81 479 ARG A C 1
ATOM 3674 O O . ARG A 1 479 ? 33.022 2.187 -23.249 1.00 87.81 479 ARG A O 1
ATOM 3681 N N . GLY A 1 480 ? 31.921 3.366 -24.803 1.00 90.69 480 GLY A N 1
ATOM 3682 C CA . GLY A 1 480 ? 32.670 2.837 -25.944 1.00 90.69 480 GLY A CA 1
ATOM 3683 C C . GLY A 1 480 ? 32.248 1.438 -26.395 1.00 90.69 480 GLY A C 1
ATOM 3684 O O . GLY A 1 480 ? 32.989 0.804 -27.148 1.00 90.69 480 GLY A O 1
ATOM 3685 N N . TYR A 1 481 ? 31.076 0.953 -25.969 1.00 91.25 481 TYR A N 1
ATOM 3686 C CA . TYR A 1 481 ? 30.477 -0.235 -26.571 1.00 91.25 481 TYR A CA 1
ATOM 3687 C C . TYR A 1 481 ? 29.833 0.135 -27.910 1.00 91.25 481 TYR A C 1
ATOM 3689 O O . TYR A 1 481 ? 29.251 1.210 -28.065 1.00 91.25 481 TYR A O 1
ATOM 3697 N N . HIS A 1 482 ? 29.863 -0.791 -28.865 1.00 92.88 482 HIS A N 1
ATOM 3698 C CA . HIS A 1 482 ? 29.163 -0.678 -30.142 1.00 92.88 482 HIS A CA 1
ATOM 3699 C C . HIS A 1 482 ? 28.175 -1.827 -30.330 1.00 92.88 482 HIS A C 1
ATOM 3701 O O . HIS A 1 482 ? 28.447 -2.968 -29.958 1.00 92.88 482 HIS A O 1
ATOM 3707 N N . ARG A 1 483 ? 27.019 -1.539 -30.934 1.00 94.44 483 ARG A N 1
ATOM 3708 C CA . ARG A 1 483 ? 25.998 -2.549 -31.236 1.00 94.44 483 ARG A CA 1
ATOM 3709 C C . ARG A 1 483 ? 26.538 -3.589 -32.222 1.00 94.44 483 ARG A C 1
ATOM 3711 O O . ARG A 1 483 ? 27.034 -3.228 -33.288 1.00 94.44 483 ARG A O 1
ATOM 3718 N N . VAL A 1 484 ? 26.371 -4.871 -31.899 1.00 92.38 484 VAL A N 1
ATOM 3719 C CA . VAL A 1 484 ? 26.800 -6.006 -32.738 1.00 92.38 484 VAL A CA 1
ATOM 3720 C C . VAL A 1 484 ? 25.653 -6.912 -33.187 1.00 92.38 484 VAL A C 1
ATOM 3722 O O . VAL A 1 484 ? 25.772 -7.537 -34.237 1.00 92.38 484 VAL A O 1
ATOM 3725 N N . ALA A 1 485 ? 24.534 -6.976 -32.455 1.00 92.25 485 ALA A N 1
ATOM 3726 C CA . ALA A 1 485 ? 23.371 -7.764 -32.877 1.00 92.25 485 ALA A CA 1
ATOM 3727 C C . ALA A 1 485 ? 22.037 -7.244 -32.316 1.00 92.25 485 ALA A C 1
ATOM 3729 O O . ALA A 1 485 ? 21.983 -6.637 -31.247 1.00 92.25 485 ALA A O 1
ATOM 3730 N N . LEU A 1 486 ? 20.947 -7.531 -33.037 1.00 94.38 486 LEU A N 1
ATOM 3731 C CA . LEU A 1 486 ? 19.583 -7.523 -32.499 1.00 94.38 486 LEU A CA 1
ATOM 3732 C C . LEU A 1 486 ? 19.269 -8.930 -31.986 1.00 94.38 486 LEU A C 1
ATOM 3734 O O . LEU A 1 486 ? 19.388 -9.889 -32.745 1.00 94.38 486 LEU A O 1
ATOM 3738 N N . LEU A 1 487 ? 18.867 -9.048 -30.724 1.00 93.00 487 LEU A N 1
ATOM 3739 C CA . LEU A 1 487 ? 18.509 -10.325 -30.101 1.00 93.00 487 LEU A CA 1
ATOM 3740 C C . LEU A 1 487 ? 17.004 -10.619 -30.177 1.00 93.00 487 LEU A C 1
ATOM 3742 O O . LEU A 1 487 ? 16.598 -11.776 -30.099 1.00 93.00 487 LEU A O 1
ATOM 3746 N N . GLY A 1 488 ? 16.188 -9.579 -30.345 1.00 92.25 488 GLY A N 1
ATOM 3747 C CA . GLY A 1 488 ? 14.737 -9.663 -30.471 1.00 92.25 488 GLY A CA 1
ATOM 3748 C C . GLY A 1 488 ? 14.057 -8.440 -29.866 1.00 92.25 488 GLY A C 1
ATOM 3749 O O . GLY A 1 488 ? 14.675 -7.382 -29.717 1.00 92.25 488 GLY A O 1
ATOM 3750 N N . TYR A 1 489 ? 12.791 -8.602 -29.502 1.00 91.06 489 TYR A N 1
ATOM 3751 C CA . TYR A 1 489 ? 11.950 -7.562 -28.926 1.00 91.06 489 TYR A CA 1
ATOM 3752 C C . TYR A 1 489 ? 11.369 -7.990 -27.574 1.00 91.06 489 TYR A C 1
ATOM 3754 O O . TYR A 1 489 ? 11.021 -9.155 -27.369 1.00 91.06 489 TYR A O 1
ATOM 3762 N N . VAL A 1 490 ? 11.284 -7.036 -26.651 1.00 90.31 490 VAL A N 1
ATOM 3763 C CA . VAL A 1 490 ? 10.866 -7.209 -25.251 1.00 90.31 490 VAL A CA 1
ATOM 3764 C C . VAL A 1 490 ? 9.890 -6.102 -24.846 1.00 90.31 490 VAL A C 1
ATOM 3766 O O . VAL A 1 490 ? 9.807 -5.074 -25.515 1.00 90.31 490 VAL A O 1
ATOM 3769 N N . TRP A 1 491 ? 9.129 -6.307 -23.771 1.00 89.06 491 TRP A N 1
ATOM 3770 C CA . TRP A 1 491 ? 8.174 -5.312 -23.270 1.00 89.06 491 TRP A CA 1
ATOM 3771 C C . TRP A 1 491 ? 8.899 -4.133 -22.615 1.00 89.06 491 TRP A C 1
ATOM 3773 O O . TRP A 1 491 ? 10.002 -4.319 -22.091 1.00 89.06 491 TRP A O 1
ATOM 3783 N N . PRO A 1 492 ? 8.297 -2.932 -22.619 1.00 87.88 492 PRO A N 1
ATOM 3784 C CA . PRO A 1 492 ? 8.915 -1.750 -22.037 1.00 87.88 492 PRO A CA 1
ATOM 3785 C C . PRO A 1 492 ? 9.163 -1.943 -20.537 1.00 87.88 492 PRO A C 1
ATOM 3787 O O . PRO A 1 492 ? 8.506 -2.744 -19.864 1.00 87.88 492 PRO A O 1
ATOM 3790 N N . GLN A 1 493 ? 10.150 -1.220 -20.013 1.00 88.31 493 GLN A N 1
ATOM 3791 C CA . GLN A 1 493 ? 10.465 -1.257 -18.588 1.00 88.31 493 GLN A CA 1
ATOM 3792 C C . GLN A 1 493 ? 9.329 -0.617 -17.758 1.00 88.31 493 GLN A C 1
ATOM 3794 O O . GLN A 1 493 ? 8.679 0.323 -18.231 1.00 88.31 493 GLN A O 1
ATOM 3799 N N . PRO A 1 494 ? 9.109 -1.061 -16.509 1.00 87.94 494 PRO A N 1
ATOM 3800 C CA . PRO A 1 494 ? 8.157 -0.420 -15.604 1.00 87.94 494 PRO A CA 1
ATOM 3801 C C . PRO A 1 494 ? 8.427 1.083 -15.438 1.00 87.94 494 PRO A C 1
ATOM 3803 O O . PRO A 1 494 ? 9.581 1.512 -15.460 1.00 87.94 494 PRO A O 1
ATOM 3806 N N . GLY A 1 495 ? 7.366 1.879 -15.270 1.00 87.25 495 GLY A N 1
ATOM 3807 C CA . GLY A 1 495 ? 7.484 3.331 -15.070 1.00 87.25 495 GLY A CA 1
ATOM 3808 C C . GLY A 1 495 ? 7.750 4.134 -16.343 1.00 87.25 495 GLY A C 1
ATOM 3809 O O . GLY A 1 495 ? 8.138 5.294 -16.265 1.00 87.25 495 GLY A O 1
ATOM 3810 N N . THR A 1 496 ? 7.550 3.548 -17.525 1.00 86.88 496 THR A N 1
ATOM 3811 C CA . THR A 1 496 ? 7.617 4.279 -18.801 1.00 86.88 496 THR A CA 1
ATOM 3812 C C . THR A 1 496 ? 6.228 4.496 -19.397 1.00 86.88 496 THR A C 1
ATOM 3814 O O . THR A 1 496 ? 5.286 3.774 -19.050 1.00 86.88 496 THR A O 1
ATOM 3817 N N . PRO A 1 497 ? 6.055 5.507 -20.273 1.00 84.31 497 PRO A N 1
ATOM 3818 C CA . PRO A 1 497 ? 4.811 5.666 -21.015 1.00 84.31 497 PRO A CA 1
ATOM 3819 C C . PRO A 1 497 ? 4.438 4.351 -21.706 1.00 84.31 497 PRO A C 1
ATOM 3821 O O . PRO A 1 497 ? 5.315 3.638 -22.187 1.00 84.31 497 PRO A O 1
ATOM 3824 N N . ASN A 1 498 ? 3.148 4.021 -21.727 1.00 76.88 498 ASN A N 1
ATOM 3825 C CA . ASN A 1 498 ? 2.601 2.806 -22.347 1.00 76.88 498 ASN A CA 1
ATOM 3826 C C . ASN A 1 498 ? 3.030 1.468 -21.702 1.00 76.88 498 ASN A C 1
ATOM 3828 O O . ASN A 1 498 ? 2.594 0.405 -22.145 1.00 76.88 498 ASN A O 1
ATOM 3832 N N . ALA A 1 499 ? 3.819 1.481 -20.619 1.00 79.88 499 ALA A N 1
ATOM 3833 C CA . ALA A 1 499 ? 4.130 0.283 -19.842 1.00 79.88 499 ALA A CA 1
ATOM 3834 C C . ALA A 1 499 ? 2.975 -0.072 -18.894 1.00 79.88 499 ALA A C 1
ATOM 3836 O O . ALA A 1 499 ? 3.013 0.186 -17.687 1.00 79.88 499 ALA A O 1
ATOM 3837 N N . THR A 1 500 ? 1.924 -0.686 -19.436 1.00 80.69 500 THR A N 1
ATOM 3838 C CA . THR A 1 500 ? 0.810 -1.163 -18.613 1.00 80.69 500 THR A CA 1
ATOM 3839 C C . THR A 1 500 ? 1.301 -2.225 -17.642 1.00 80.69 500 THR A C 1
ATOM 3841 O O . THR A 1 500 ? 1.760 -3.295 -18.034 1.00 80.69 500 THR A O 1
ATOM 3844 N N . SER A 1 501 ? 1.181 -1.944 -16.348 1.00 86.88 501 SER A N 1
ATOM 3845 C CA . SER A 1 501 ? 1.585 -2.884 -15.304 1.00 86.88 501 SER A CA 1
ATOM 3846 C C . SER A 1 501 ? 0.461 -3.875 -15.006 1.00 86.88 501 SER A C 1
ATOM 3848 O O . SER A 1 501 ? -0.720 -3.520 -14.963 1.00 86.88 501 SER A O 1
ATOM 3850 N N . ARG A 1 502 ? 0.822 -5.148 -14.805 1.00 88.81 502 ARG A N 1
ATOM 3851 C CA . ARG A 1 502 ? -0.136 -6.185 -14.389 1.00 88.81 502 ARG A CA 1
ATOM 3852 C C . ARG A 1 502 ? -0.599 -5.973 -12.950 1.00 88.81 502 ARG A C 1
ATOM 3854 O O . ARG A 1 502 ? -1.757 -6.225 -12.645 1.00 88.81 502 ARG A O 1
ATOM 3861 N N . TYR A 1 503 ? 0.297 -5.477 -12.109 1.00 92.25 503 TYR A N 1
ATOM 3862 C CA . TYR A 1 503 ? 0.030 -5.124 -10.725 1.00 92.25 503 TYR A CA 1
ATOM 3863 C C . TYR A 1 503 ? 0.233 -3.613 -10.580 1.00 92.25 503 TYR A C 1
ATOM 3865 O O . TYR A 1 503 ? 1.193 -3.059 -11.121 1.00 92.25 503 TYR A O 1
ATOM 3873 N N . GLY A 1 504 ? -0.707 -2.946 -9.919 1.00 93.81 504 GLY A N 1
ATOM 3874 C CA . GLY A 1 504 ? -0.678 -1.504 -9.685 1.00 93.81 504 GLY A CA 1
ATOM 3875 C C . GLY A 1 504 ? -0.509 -1.182 -8.205 1.00 93.81 504 GLY A C 1
ATOM 3876 O O . GLY A 1 504 ? -0.614 -2.066 -7.361 1.00 93.81 504 GLY A O 1
ATOM 3877 N N . LEU A 1 505 ? -0.309 0.100 -7.911 1.00 97.00 505 LEU A N 1
ATOM 3878 C CA . LEU A 1 505 ? -0.174 0.686 -6.574 1.00 97.00 505 LEU A CA 1
ATOM 3879 C C . LEU A 1 505 ? 1.076 0.261 -5.763 1.00 97.00 505 LEU A C 1
ATOM 3881 O O . LEU A 1 505 ? 0.941 -0.138 -4.604 1.00 97.00 505 LEU A O 1
ATOM 3885 N N . PRO A 1 506 ? 2.302 0.355 -6.317 1.00 96.19 506 PRO A N 1
ATOM 3886 C CA . PRO A 1 506 ? 3.523 0.224 -5.514 1.00 96.19 506 PRO A CA 1
ATOM 3887 C C . PRO A 1 506 ? 3.584 1.262 -4.384 1.00 96.19 506 PRO A C 1
ATOM 3889 O O . PRO A 1 506 ? 2.981 2.332 -4.475 1.00 96.19 506 PRO A O 1
ATOM 3892 N N . SER A 1 507 ? 4.350 0.973 -3.329 1.00 95.69 507 SER A N 1
ATOM 3893 C CA . SER A 1 507 ? 4.525 1.868 -2.172 1.00 95.69 507 SER A CA 1
ATOM 3894 C C . SER A 1 507 ? 5.212 3.199 -2.496 1.00 95.69 507 SER A C 1
ATOM 3896 O O . SER A 1 507 ? 5.175 4.116 -1.680 1.00 95.69 507 SER A O 1
ATOM 3898 N N . ILE A 1 508 ? 5.803 3.318 -3.686 1.00 95.69 508 ILE A N 1
ATOM 3899 C CA . ILE A 1 508 ? 6.336 4.550 -4.269 1.00 95.69 508 ILE A CA 1
ATOM 3900 C C . ILE A 1 508 ? 5.975 4.593 -5.755 1.00 95.69 508 ILE A C 1
ATOM 3902 O O . ILE A 1 508 ? 5.867 3.544 -6.390 1.00 95.69 508 ILE A O 1
ATOM 3906 N N . SER A 1 509 ? 5.795 5.786 -6.313 1.00 95.50 509 SER A N 1
ATOM 3907 C CA . SER A 1 509 ? 5.544 5.970 -7.747 1.00 95.50 509 SER A CA 1
ATOM 3908 C C . SER A 1 509 ? 6.638 5.328 -8.619 1.00 95.50 509 SER A C 1
ATOM 3910 O O . SER A 1 509 ? 7.819 5.414 -8.288 1.00 95.50 509 SER A O 1
ATOM 3912 N N . LYS A 1 510 ? 6.268 4.690 -9.742 1.00 94.12 510 LYS A N 1
ATOM 3913 C CA . LYS A 1 510 ? 7.211 3.980 -10.633 1.00 94.12 510 LYS A CA 1
ATOM 3914 C C . LYS A 1 510 ? 8.248 4.885 -11.310 1.00 94.12 510 LYS A C 1
ATOM 3916 O O . LYS A 1 510 ? 9.287 4.385 -11.734 1.00 94.12 510 LYS A O 1
ATOM 3921 N N . ASP A 1 511 ? 7.976 6.182 -11.418 1.00 93.19 511 ASP A N 1
ATOM 3922 C CA . ASP A 1 511 ? 8.897 7.199 -11.940 1.00 93.19 511 ASP A CA 1
ATOM 3923 C C . ASP A 1 511 ? 9.893 7.727 -10.897 1.00 93.19 511 ASP A C 1
ATOM 3925 O O . ASP A 1 511 ? 10.783 8.506 -11.240 1.00 93.19 511 ASP A O 1
ATOM 3929 N N . ASP A 1 512 ? 9.790 7.287 -9.642 1.00 93.88 512 ASP A N 1
ATOM 3930 C CA . ASP A 1 512 ? 10.764 7.616 -8.610 1.00 93.88 512 ASP A CA 1
ATOM 3931 C C . ASP A 1 512 ? 12.032 6.757 -8.740 1.00 93.88 512 ASP A C 1
ATOM 3933 O O . ASP A 1 512 ? 11.979 5.549 -8.988 1.00 93.88 512 ASP A O 1
ATOM 3937 N N . ALA A 1 513 ? 13.197 7.368 -8.521 1.00 90.62 513 ALA A N 1
ATOM 3938 C CA . ALA A 1 513 ? 14.487 6.688 -8.589 1.00 90.62 513 ALA A CA 1
ATOM 3939 C C . ALA A 1 513 ? 14.614 5.523 -7.589 1.00 90.62 513 ALA A C 1
ATOM 3941 O O . ALA A 1 513 ? 15.311 4.557 -7.889 1.00 90.62 513 ALA A O 1
ATOM 3942 N N . ALA A 1 514 ? 13.935 5.581 -6.438 1.00 91.12 514 ALA A N 1
ATOM 3943 C CA . ALA A 1 514 ? 13.937 4.514 -5.437 1.00 91.12 514 ALA A CA 1
ATOM 3944 C C . ALA A 1 514 ? 13.003 3.341 -5.796 1.00 91.12 514 ALA A C 1
ATOM 3946 O O . ALA A 1 514 ? 13.114 2.269 -5.200 1.00 91.12 514 ALA A O 1
ATOM 3947 N N . TYR A 1 515 ? 12.114 3.478 -6.793 1.00 91.88 515 TYR A N 1
ATOM 3948 C CA . TYR A 1 515 ? 11.215 2.392 -7.213 1.00 91.88 515 TYR A CA 1
ATOM 3949 C C . TYR A 1 515 ? 11.975 1.119 -7.596 1.00 91.88 515 TYR A C 1
ATOM 3951 O O . TYR A 1 515 ? 11.535 -0.001 -7.315 1.00 91.88 515 TYR A O 1
ATOM 3959 N N . ILE A 1 516 ? 13.130 1.287 -8.242 1.00 88.56 516 ILE A N 1
ATOM 3960 C CA . ILE A 1 516 ? 13.919 0.168 -8.742 1.00 88.56 516 ILE A CA 1
ATOM 3961 C C . ILE A 1 516 ? 14.467 -0.720 -7.625 1.00 88.56 516 ILE A C 1
ATOM 3963 O O . ILE A 1 516 ? 14.688 -1.913 -7.856 1.00 88.56 516 ILE A O 1
ATOM 3967 N N . ASP A 1 517 ? 14.651 -0.186 -6.416 1.00 87.81 517 ASP A N 1
ATOM 3968 C CA . ASP A 1 517 ? 15.184 -0.945 -5.288 1.00 87.81 517 ASP A CA 1
ATOM 3969 C C . ASP A 1 517 ? 14.340 -2.196 -5.044 1.00 87.81 517 ASP A C 1
ATOM 3971 O O . ASP A 1 517 ? 14.904 -3.274 -4.843 1.00 87.81 517 ASP A O 1
ATOM 3975 N N . GLN A 1 518 ? 13.008 -2.080 -5.153 1.00 87.00 518 GLN A N 1
ATOM 3976 C CA . GLN A 1 518 ? 12.042 -3.129 -4.802 1.00 87.00 518 GLN A CA 1
ATOM 3977 C C . GLN A 1 518 ? 12.383 -3.751 -3.440 1.00 87.00 518 GLN A C 1
ATOM 3979 O O . GLN A 1 518 ? 12.347 -4.972 -3.261 1.00 87.00 518 GLN A O 1
ATOM 3984 N N . ASN A 1 519 ? 12.797 -2.910 -2.493 1.00 86.56 519 ASN A N 1
ATOM 3985 C CA . ASN A 1 519 ? 13.321 -3.304 -1.193 1.00 86.56 519 ASN A CA 1
ATOM 3986 C C . ASN A 1 519 ? 12.396 -2.780 -0.095 1.00 86.56 519 ASN A C 1
ATOM 3988 O O . ASN A 1 519 ? 12.423 -1.594 0.245 1.00 86.56 519 ASN A O 1
ATOM 3992 N N . TYR A 1 520 ? 11.580 -3.676 0.457 1.00 88.25 520 TYR A N 1
ATOM 3993 C CA . TYR A 1 520 ? 10.606 -3.334 1.495 1.00 88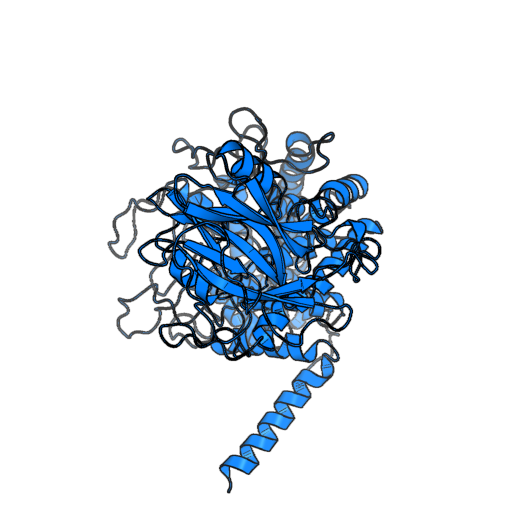.25 520 TYR A CA 1
ATOM 3994 C C . TYR A 1 520 ? 9.674 -2.177 1.045 1.00 88.25 520 TYR A C 1
ATOM 3996 O O . TYR A 1 520 ? 9.025 -2.328 0.009 1.00 88.25 520 TYR A O 1
ATOM 4004 N N . TRP A 1 521 ? 9.590 -1.023 1.724 1.00 90.94 521 TRP A N 1
ATOM 4005 C CA . TRP A 1 521 ? 8.744 0.109 1.286 1.00 90.94 521 TRP A CA 1
ATOM 4006 C C . TRP A 1 521 ? 9.313 0.917 0.107 1.00 90.94 521 TRP A C 1
ATOM 4008 O O . TRP A 1 521 ? 8.611 1.779 -0.427 1.00 90.94 521 TRP A O 1
ATOM 4018 N N . HIS A 1 522 ? 10.523 0.620 -0.375 1.00 90.50 522 HIS A N 1
ATOM 4019 C CA . HIS A 1 522 ? 11.038 1.172 -1.633 1.00 90.50 522 HIS A CA 1
ATOM 4020 C C . HIS A 1 522 ? 10.528 0.342 -2.818 1.00 90.50 522 HIS A C 1
ATOM 4022 O O . HIS A 1 522 ? 11.234 -0.506 -3.365 1.00 90.50 522 HIS A O 1
ATOM 4028 N N . GLY A 1 523 ? 9.264 0.558 -3.188 1.00 91.19 523 GLY A N 1
ATOM 4029 C CA . GLY A 1 523 ? 8.672 0.079 -4.436 1.00 91.19 523 GLY A CA 1
ATOM 4030 C C . GLY A 1 523 ? 7.872 -1.218 -4.393 1.00 91.19 523 GLY A C 1
ATOM 4031 O O . GLY A 1 523 ? 7.187 -1.482 -5.379 1.00 91.19 523 GLY A O 1
ATOM 4032 N N . ARG A 1 524 ? 7.886 -2.004 -3.308 1.00 93.38 524 ARG A N 1
ATOM 4033 C CA . ARG A 1 524 ? 7.056 -3.222 -3.226 1.00 93.38 524 ARG A CA 1
ATOM 4034 C C . ARG A 1 524 ? 5.573 -2.882 -3.037 1.00 93.38 524 ARG A C 1
ATOM 4036 O O . ARG A 1 524 ? 5.197 -1.768 -2.680 1.00 93.38 524 ARG A O 1
ATOM 4043 N N . LEU A 1 525 ? 4.714 -3.858 -3.294 1.00 94.62 525 LEU A N 1
ATOM 4044 C CA . LEU A 1 525 ? 3.271 -3.791 -3.096 1.00 94.62 525 LEU A CA 1
ATOM 4045 C C . LEU A 1 525 ? 2.907 -4.249 -1.689 1.00 94.62 525 LEU A C 1
ATOM 4047 O O . LEU A 1 525 ? 3.330 -5.320 -1.250 1.00 94.62 525 LEU A O 1
ATOM 4051 N N . TRP A 1 526 ? 2.057 -3.465 -1.035 1.00 94.75 526 TRP A N 1
ATOM 4052 C CA . TRP A 1 526 ? 1.638 -3.686 0.341 1.00 94.75 526 TRP A CA 1
ATOM 4053 C C . TRP A 1 526 ? 0.121 -3.686 0.435 1.00 94.75 526 TRP A C 1
ATOM 4055 O O . TRP A 1 526 ? -0.547 -2.677 0.197 1.00 94.75 526 TRP A O 1
ATOM 4065 N N . SER A 1 527 ? -0.434 -4.834 0.802 1.00 95.44 527 SER A N 1
ATOM 4066 C CA . SER A 1 527 ? -1.877 -5.029 0.869 1.00 95.44 527 SER A CA 1
ATOM 4067 C C . SER A 1 527 ? -2.619 -4.083 1.834 1.00 95.44 527 SER A C 1
ATOM 4069 O O . SER A 1 527 ? -3.741 -3.701 1.499 1.00 95.44 527 SER A O 1
ATOM 4071 N N . PRO A 1 528 ? -2.044 -3.615 2.966 1.00 96.00 528 PRO A N 1
ATOM 4072 C CA . PRO A 1 528 ? -2.666 -2.559 3.772 1.00 96.00 528 PRO A CA 1
ATOM 4073 C C . PRO A 1 528 ? -2.886 -1.259 2.991 1.00 96.00 528 PRO A C 1
ATOM 4075 O O . PRO A 1 528 ? -3.947 -0.648 3.103 1.00 96.00 528 PRO A O 1
ATOM 4078 N N . MET A 1 529 ? -1.933 -0.858 2.141 1.00 96.94 529 MET A N 1
ATOM 4079 C CA . MET A 1 529 ? -2.089 0.337 1.305 1.00 96.94 529 MET A CA 1
ATOM 4080 C C . MET A 1 529 ? -3.182 0.138 0.256 1.00 96.94 529 MET A C 1
ATOM 4082 O O . MET A 1 529 ? -4.010 1.022 0.057 1.00 96.94 529 MET A O 1
ATOM 4086 N N . ILE A 1 530 ? -3.232 -1.047 -0.362 1.00 97.94 530 ILE A N 1
ATOM 4087 C CA . ILE A 1 530 ? -4.305 -1.437 -1.288 1.00 97.94 530 ILE A CA 1
ATOM 4088 C C . ILE A 1 530 ? -5.673 -1.313 -0.606 1.00 97.94 530 ILE A C 1
ATOM 4090 O O . ILE A 1 530 ? -6.584 -0.706 -1.169 1.00 97.94 530 ILE A O 1
ATOM 4094 N N . GLN A 1 531 ? -5.812 -1.831 0.617 1.00 98.25 531 GLN A N 1
ATOM 4095 C CA . GLN A 1 531 ? -7.057 -1.766 1.381 1.00 98.25 531 GLN A CA 1
ATOM 4096 C C . GLN A 1 531 ? -7.485 -0.323 1.678 1.00 98.25 531 GLN A C 1
ATOM 4098 O O . GLN A 1 531 ? -8.659 0.014 1.515 1.00 98.25 531 GLN A O 1
ATOM 4103 N N . ILE A 1 532 ? -6.551 0.532 2.104 1.00 98.62 532 ILE A N 1
ATOM 4104 C CA . ILE A 1 532 ? -6.860 1.921 2.465 1.00 98.62 532 ILE A CA 1
ATOM 4105 C C . ILE A 1 532 ? -7.185 2.748 1.217 1.00 98.62 532 ILE A C 1
ATOM 4107 O O . ILE A 1 532 ? -8.159 3.498 1.231 1.00 98.62 532 ILE A O 1
ATOM 4111 N N . VAL A 1 533 ? -6.450 2.580 0.110 1.00 98.81 533 VAL A N 1
ATOM 4112 C CA . VAL A 1 533 ? -6.800 3.232 -1.165 1.00 98.81 533 VAL A CA 1
ATOM 4113 C C . VAL A 1 533 ? -8.159 2.749 -1.665 1.00 98.81 533 VAL A C 1
ATOM 4115 O O . VAL A 1 533 ? -8.963 3.572 -2.089 1.00 98.81 533 VAL A O 1
ATOM 4118 N N . TYR A 1 534 ? -8.471 1.453 -1.557 1.00 98.69 534 TYR A N 1
ATOM 4119 C CA . TYR A 1 534 ? -9.802 0.942 -1.888 1.00 98.69 534 TYR A CA 1
ATOM 4120 C C . TYR A 1 534 ? -10.898 1.642 -1.070 1.00 98.69 534 TYR A C 1
ATOM 4122 O O . TYR A 1 534 ? -11.869 2.123 -1.653 1.00 98.69 534 TYR A O 1
ATOM 4130 N N . TRP A 1 535 ? -10.727 1.779 0.251 1.00 98.62 535 TRP A N 1
ATOM 4131 C CA . TRP A 1 535 ? -11.659 2.548 1.086 1.00 98.62 535 TRP A CA 1
ATOM 4132 C C . TRP A 1 535 ? -11.757 4.019 0.666 1.00 98.62 535 TRP A C 1
ATOM 4134 O O . TRP A 1 535 ? -12.847 4.581 0.703 1.00 98.62 535 TRP A O 1
ATOM 4144 N N . ALA A 1 536 ? -10.649 4.639 0.250 1.00 98.75 536 ALA A N 1
ATOM 4145 C CA . ALA A 1 536 ? -10.629 6.028 -0.205 1.00 98.75 536 ALA A CA 1
ATOM 4146 C C . ALA A 1 536 ? -11.418 6.222 -1.510 1.00 98.75 536 ALA A C 1
ATOM 4148 O O . ALA A 1 536 ? -12.101 7.227 -1.672 1.00 98.75 536 ALA A O 1
ATOM 4149 N N . LEU A 1 537 ? -11.361 5.254 -2.429 1.00 98.69 537 LEU A N 1
ATOM 4150 C CA . LEU A 1 537 ? -12.140 5.273 -3.673 1.00 98.69 537 LEU A CA 1
ATOM 4151 C C . LEU A 1 537 ? -13.619 4.920 -3.439 1.00 98.69 537 LEU A C 1
ATOM 4153 O O . LEU A 1 537 ? -14.485 5.349 -4.200 1.00 98.69 537 LEU A O 1
ATOM 4157 N N . ASP A 1 538 ? -13.914 4.139 -2.397 1.00 97.56 538 ASP A N 1
ATOM 4158 C CA . ASP A 1 538 ? -15.266 3.698 -2.029 1.00 97.56 538 ASP A CA 1
ATOM 4159 C C . ASP A 1 538 ? -15.984 4.653 -1.050 1.00 97.56 538 ASP A C 1
ATOM 4161 O O . ASP A 1 538 ? -17.140 4.434 -0.694 1.00 97.56 538 ASP A O 1
ATOM 4165 N N . SER A 1 539 ? -15.351 5.761 -0.644 1.00 97.12 539 SER A N 1
ATOM 4166 C CA . SER A 1 539 ? -15.854 6.707 0.374 1.00 97.12 539 SER A CA 1
ATOM 4167 C C . SER A 1 539 ? -17.001 7.624 -0.093 1.00 97.12 539 SER A C 1
ATOM 4169 O O . SER A 1 539 ? -17.295 8.643 0.534 1.00 97.12 539 SER A O 1
ATOM 4171 N N . GLY A 1 540 ? -17.689 7.265 -1.181 1.00 97.00 540 GLY A N 1
ATOM 4172 C CA . GLY A 1 540 ? -18.877 7.971 -1.668 1.00 97.00 540 GLY A CA 1
ATOM 4173 C C . GLY A 1 540 ? -18.730 8.654 -3.026 1.00 97.00 540 GLY A C 1
ATOM 4174 O O . GLY A 1 540 ? -19.736 9.145 -3.533 1.00 97.00 540 GLY A O 1
ATOM 4175 N N . TYR A 1 541 ? -17.547 8.633 -3.642 1.00 98.19 541 TYR A N 1
ATOM 4176 C CA . TYR A 1 541 ? -17.347 9.181 -4.987 1.00 98.19 541 TYR A CA 1
ATOM 4177 C C . TYR A 1 541 ? -18.167 8.433 -6.045 1.00 98.19 541 TYR A C 1
ATOM 4179 O O . TYR A 1 541 ? -18.377 7.212 -5.974 1.00 98.19 541 TYR A O 1
ATOM 4187 N N . ARG A 1 542 ? -18.670 9.181 -7.028 1.00 97.75 542 ARG A N 1
ATOM 4188 C CA . ARG A 1 542 ? -19.552 8.681 -8.094 1.00 97.75 542 ARG A CA 1
ATOM 4189 C C . ARG A 1 542 ? -18.994 8.902 -9.497 1.00 97.75 542 ARG A C 1
ATOM 4191 O O . ARG A 1 542 ? -19.548 8.338 -10.438 1.00 97.75 542 ARG A O 1
ATOM 4198 N N . GLY A 1 543 ? -17.909 9.666 -9.645 1.00 97.88 543 GLY A N 1
ATOM 4199 C CA . GLY A 1 543 ? -17.225 9.848 -10.926 1.00 97.88 543 GLY A CA 1
ATOM 4200 C C . GLY A 1 543 ? -16.773 8.525 -11.561 1.00 97.88 543 GLY A C 1
ATOM 4201 O O . GLY A 1 543 ? -16.244 7.640 -10.882 1.00 97.88 543 GLY A O 1
ATOM 4202 N N . ALA A 1 544 ? -16.961 8.398 -12.879 1.00 98.19 544 ALA A N 1
ATOM 4203 C CA . ALA A 1 544 ? -16.667 7.175 -13.626 1.00 98.19 544 ALA A CA 1
ATOM 4204 C C . ALA A 1 544 ? -15.185 6.778 -13.545 1.00 98.19 544 ALA A C 1
ATOM 4206 O O . ALA A 1 544 ? -14.871 5.595 -13.452 1.00 98.19 544 ALA A O 1
ATOM 4207 N N . GLU A 1 545 ? -14.271 7.751 -13.525 1.00 98.31 545 GLU A N 1
ATOM 4208 C CA . GLU A 1 545 ? -12.832 7.505 -13.416 1.00 98.31 545 GLU A CA 1
ATOM 4209 C C . GLU A 1 545 ? -12.447 6.922 -12.050 1.00 98.31 545 GLU A C 1
ATOM 4211 O O . GLU A 1 545 ? -11.631 6.005 -11.979 1.00 98.31 545 GLU A O 1
ATOM 4216 N N . VAL A 1 546 ? -13.073 7.396 -10.967 1.00 98.69 546 VAL A N 1
ATOM 4217 C CA . VAL A 1 546 ? -12.834 6.882 -9.607 1.00 98.69 546 VAL A CA 1
ATOM 4218 C C . VAL A 1 546 ? -13.388 5.462 -9.470 1.00 98.69 546 VAL A C 1
ATOM 4220 O O . VAL A 1 546 ? -12.697 4.567 -8.981 1.00 98.69 546 VAL A O 1
ATOM 4223 N N . GLN A 1 547 ? -14.607 5.220 -9.963 1.00 98.38 547 GLN A N 1
ATOM 4224 C CA . GLN A 1 547 ? -15.217 3.885 -9.968 1.00 98.38 547 GLN A CA 1
ATOM 4225 C C . GLN A 1 547 ? -14.436 2.896 -10.840 1.00 98.38 547 GLN A C 1
ATOM 4227 O O . GLN A 1 547 ? -14.230 1.744 -10.452 1.00 98.38 547 GLN A O 1
ATOM 4232 N N . GLY A 1 548 ? -13.964 3.354 -11.999 1.00 98.31 548 GLY A N 1
ATOM 4233 C CA . GLY A 1 548 ? -13.119 2.582 -12.897 1.00 98.31 548 GLY A CA 1
ATOM 4234 C C . GLY A 1 548 ? -11.798 2.182 -12.242 1.00 98.31 548 GLY A C 1
ATOM 4235 O O . GLY A 1 548 ? -11.457 0.998 -12.244 1.00 98.31 548 GLY A O 1
ATOM 4236 N N . ALA A 1 549 ? -11.110 3.128 -11.596 1.00 98.38 549 ALA A N 1
ATOM 4237 C CA . ALA A 1 549 ? -9.885 2.859 -10.844 1.00 98.38 549 ALA A CA 1
ATOM 4238 C C . ALA A 1 549 ? -10.109 1.889 -9.676 1.00 98.38 549 ALA A C 1
ATOM 4240 O O . ALA A 1 549 ? -9.298 0.991 -9.455 1.00 98.38 549 ALA A O 1
ATOM 4241 N N . ARG A 1 550 ? -11.234 2.009 -8.957 1.00 98.56 550 ARG A N 1
ATOM 4242 C CA . ARG A 1 550 ? -11.615 1.061 -7.898 1.00 98.56 550 ARG A CA 1
ATOM 4243 C C . ARG A 1 550 ? -11.777 -0.357 -8.450 1.00 98.56 550 ARG A C 1
ATOM 4245 O O . ARG A 1 550 ? -11.249 -1.300 -7.865 1.00 98.56 550 ARG A O 1
ATOM 4252 N N . ALA A 1 551 ? -12.465 -0.512 -9.582 1.00 98.25 551 ALA A N 1
ATOM 4253 C CA . ALA A 1 551 ? -12.618 -1.807 -10.243 1.00 98.25 551 ALA A CA 1
ATOM 4254 C C . ALA A 1 551 ? -11.273 -2.367 -10.740 1.00 98.25 551 ALA A C 1
ATOM 4256 O O . ALA A 1 551 ? -11.016 -3.564 -10.605 1.00 98.25 551 ALA A O 1
ATOM 4257 N N . GLY A 1 552 ? -10.399 -1.508 -11.273 1.00 97.50 552 GLY A N 1
ATOM 4258 C CA . GLY A 1 552 ? -9.053 -1.887 -11.699 1.00 97.50 552 GLY A CA 1
ATOM 4259 C C . GLY A 1 552 ? -8.178 -2.365 -10.549 1.00 97.50 552 GLY A C 1
ATOM 4260 O O . GLY A 1 552 ? -7.554 -3.420 -10.660 1.00 97.50 552 GLY A O 1
ATOM 4261 N N . LEU A 1 553 ? -8.212 -1.658 -9.416 1.00 98.12 553 LEU A N 1
ATOM 4262 C CA . LEU A 1 553 ? -7.509 -2.058 -8.200 1.00 98.12 553 LEU A CA 1
ATOM 4263 C C . LEU A 1 553 ? -7.971 -3.445 -7.735 1.00 98.12 553 LEU A C 1
ATOM 4265 O O . LEU A 1 553 ? -7.139 -4.319 -7.527 1.00 98.12 553 LEU A O 1
ATOM 4269 N N . VAL A 1 554 ? -9.285 -3.697 -7.679 1.00 97.81 554 VAL A N 1
ATOM 4270 C CA . VAL A 1 554 ? -9.846 -5.018 -7.328 1.00 97.81 554 VAL A CA 1
ATOM 4271 C C . VAL A 1 554 ? -9.338 -6.126 -8.259 1.00 97.81 554 VAL A C 1
ATOM 4273 O O . VAL A 1 554 ? -8.919 -7.187 -7.788 1.00 97.81 554 VAL A O 1
ATOM 4276 N N . ALA A 1 555 ? -9.344 -5.892 -9.574 1.00 96.06 555 ALA A N 1
ATOM 4277 C CA . ALA A 1 555 ? -8.886 -6.875 -10.553 1.00 96.06 555 ALA A CA 1
ATOM 4278 C C . ALA A 1 555 ? -7.383 -7.179 -10.409 1.00 96.06 555 ALA A C 1
ATOM 4280 O O . ALA A 1 555 ? -6.981 -8.347 -10.371 1.00 96.06 555 ALA A O 1
ATOM 4281 N N . GLN A 1 556 ? -6.552 -6.142 -10.279 1.00 95.88 556 GLN A N 1
ATOM 4282 C CA . GLN A 1 556 ? -5.104 -6.292 -10.127 1.00 95.88 556 GLN A CA 1
ATOM 4283 C C . GLN A 1 556 ? -4.731 -6.933 -8.785 1.00 95.88 556 GLN A C 1
ATOM 4285 O O . GLN A 1 556 ? -3.845 -7.786 -8.750 1.00 95.88 556 GLN A O 1
ATOM 4290 N N . SER A 1 557 ? -5.419 -6.598 -7.690 1.00 96.06 557 SER A N 1
ATOM 4291 C CA . SER A 1 557 ? -5.147 -7.185 -6.372 1.00 96.06 557 SER A CA 1
ATOM 4292 C C . SER A 1 557 ? -5.598 -8.650 -6.266 1.00 96.06 557 SER A C 1
ATOM 4294 O O . SER A 1 557 ? -4.907 -9.450 -5.631 1.00 96.06 557 SER A O 1
ATOM 4296 N N . LYS A 1 558 ? -6.670 -9.057 -6.972 1.00 95.50 558 LYS A N 1
ATOM 4297 C CA . LYS A 1 558 ? -7.016 -10.483 -7.157 1.00 95.50 558 LYS A CA 1
ATOM 4298 C C . LYS A 1 558 ? -5.874 -11.236 -7.842 1.00 95.50 558 LYS A C 1
ATOM 4300 O O . LYS A 1 558 ? -5.475 -12.303 -7.378 1.00 95.50 558 LYS A O 1
ATOM 4305 N N . ALA A 1 559 ? -5.339 -10.681 -8.932 1.00 93.19 559 ALA A N 1
ATOM 4306 C CA . ALA A 1 559 ? -4.225 -11.284 -9.661 1.00 93.19 559 ALA A CA 1
ATOM 4307 C C . ALA A 1 559 ? -2.941 -11.352 -8.814 1.00 93.19 559 ALA A C 1
ATOM 4309 O O . ALA A 1 559 ? -2.255 -12.371 -8.841 1.00 93.19 559 ALA A O 1
ATOM 4310 N N . LEU A 1 560 ? -2.657 -10.300 -8.039 1.00 93.50 560 LEU A N 1
ATOM 4311 C CA . LEU A 1 560 ? -1.533 -10.214 -7.104 1.00 93.50 560 LEU A CA 1
ATOM 4312 C C . LEU A 1 560 ? -1.557 -11.358 -6.083 1.00 93.50 560 LEU A C 1
ATOM 4314 O O . LEU A 1 560 ? -0.613 -12.140 -6.017 1.00 93.50 560 LEU A O 1
ATOM 4318 N N . LEU A 1 561 ? -2.656 -11.496 -5.329 1.00 93.06 561 LEU A N 1
ATOM 4319 C CA . LEU A 1 561 ? -2.779 -12.527 -4.294 1.00 93.06 561 LEU A CA 1
ATOM 4320 C C . LEU A 1 561 ? -2.700 -13.939 -4.889 1.00 93.06 561 LEU A C 1
ATOM 4322 O O . LEU A 1 561 ? -2.021 -14.816 -4.350 1.00 93.06 561 LEU A O 1
ATOM 4326 N N . LEU A 1 562 ? -3.400 -14.173 -6.004 1.00 92.75 562 LEU A N 1
ATOM 4327 C CA . LEU A 1 562 ? -3.504 -15.514 -6.576 1.00 92.75 562 LEU A CA 1
ATOM 4328 C C . LEU A 1 562 ? -2.214 -15.992 -7.254 1.00 92.75 562 LEU A C 1
ATOM 4330 O O . LEU A 1 562 ? -2.082 -17.194 -7.480 1.00 92.75 562 LEU A O 1
ATOM 4334 N N . LYS A 1 563 ? -1.257 -15.100 -7.544 1.00 88.75 563 LYS A N 1
ATOM 4335 C CA . LYS A 1 563 ? 0.021 -15.463 -8.169 1.00 88.75 563 LYS A CA 1
ATOM 4336 C C . LYS A 1 563 ? 0.834 -16.433 -7.309 1.00 88.75 563 LYS A C 1
ATOM 4338 O O . LYS A 1 563 ? 1.178 -17.521 -7.767 1.00 88.75 563 LYS A O 1
ATOM 4343 N N . GLU A 1 564 ? 1.123 -16.053 -6.067 1.00 85.88 564 GLU A N 1
ATOM 4344 C CA . GLU A 1 564 ? 1.854 -16.902 -5.112 1.00 85.88 564 GLU A CA 1
ATOM 4345 C C . GLU A 1 564 ? 0.968 -18.029 -4.571 1.00 85.88 564 GLU A C 1
ATOM 4347 O O . GLU A 1 564 ? 1.442 -19.141 -4.346 1.00 85.88 564 GLU A O 1
ATOM 4352 N N . TRP A 1 565 ? -0.341 -17.793 -4.441 1.00 90.88 565 TRP A N 1
ATOM 4353 C CA . TRP A 1 565 ? -1.273 -18.822 -3.984 1.00 90.88 565 TRP A CA 1
ATOM 4354 C C . TRP A 1 565 ? -1.359 -20.022 -4.936 1.00 90.88 565 TRP A C 1
ATOM 4356 O O . TRP A 1 565 ? -1.354 -21.171 -4.493 1.00 90.88 565 TRP A O 1
ATOM 4366 N N . ARG A 1 566 ? -1.416 -19.777 -6.249 1.00 90.44 566 ARG A N 1
ATOM 4367 C CA . ARG A 1 566 ? -1.463 -20.838 -7.270 1.00 90.44 566 ARG A CA 1
ATOM 4368 C C . ARG A 1 566 ? -0.090 -21.444 -7.551 1.00 90.44 566 ARG A C 1
ATOM 4370 O O . ARG A 1 566 ? -0.014 -22.570 -8.036 1.00 90.44 566 ARG A O 1
ATOM 4377 N N . GLY A 1 567 ? 0.973 -20.720 -7.208 1.00 82.12 567 GLY A N 1
ATOM 4378 C CA . GLY A 1 567 ? 2.342 -21.083 -7.534 1.00 82.12 567 GLY A CA 1
ATOM 4379 C C . GLY A 1 567 ? 2.679 -20.790 -8.996 1.00 82.12 567 GLY A C 1
ATOM 4380 O O . GLY A 1 567 ? 1.815 -20.628 -9.858 1.00 82.12 567 GLY A O 1
ATOM 4381 N N . TYR A 1 568 ? 3.973 -20.708 -9.283 1.00 71.56 568 TYR A N 1
ATOM 4382 C CA . TYR A 1 568 ? 4.498 -20.421 -10.622 1.00 71.56 568 TYR A CA 1
ATOM 4383 C C . TYR A 1 568 ? 5.691 -21.304 -10.997 1.00 71.56 568 TYR A C 1
ATOM 4385 O O . TYR A 1 568 ? 6.382 -21.022 -11.976 1.00 71.56 568 TYR A O 1
ATOM 4393 N N . GLY A 1 569 ? 5.904 -22.406 -10.272 1.00 60.72 569 GLY A N 1
ATOM 4394 C CA . GLY A 1 569 ? 6.790 -23.484 -10.697 1.00 60.72 569 GLY A CA 1
ATOM 4395 C C . GLY A 1 569 ? 7.749 -23.982 -9.621 1.00 60.72 569 GLY A C 1
ATOM 4396 O O . GLY A 1 569 ? 7.843 -23.453 -8.521 1.00 60.72 569 GLY A O 1
ATOM 4397 N N . ASN A 1 570 ? 8.478 -25.039 -9.980 1.00 51.28 570 ASN A N 1
ATOM 4398 C CA . ASN A 1 570 ? 9.341 -25.837 -9.107 1.00 51.28 570 ASN A CA 1
ATOM 4399 C C . ASN A 1 570 ? 10.707 -25.155 -8.866 1.00 51.28 570 ASN A C 1
ATOM 4401 O O . ASN A 1 570 ? 11.760 -25.701 -9.202 1.00 51.28 570 ASN A O 1
ATOM 4405 N N . MET A 1 571 ? 10.703 -23.918 -8.366 1.00 54.59 571 MET A N 1
ATOM 4406 C CA . MET A 1 571 ? 11.928 -23.162 -8.100 1.00 54.59 571 MET A CA 1
ATOM 4407 C C . MET A 1 571 ? 12.438 -23.458 -6.688 1.00 54.59 571 MET A C 1
ATOM 4409 O O . MET A 1 571 ? 12.168 -22.724 -5.745 1.00 54.59 571 MET A O 1
ATOM 4413 N N . SER A 1 572 ? 13.216 -24.533 -6.533 1.00 50.28 572 SER A N 1
ATOM 4414 C CA . SER A 1 572 ? 13.987 -24.742 -5.303 1.00 50.28 572 SER A CA 1
ATOM 4415 C C . SER A 1 572 ? 15.087 -23.685 -5.205 1.00 50.28 572 SER A C 1
ATOM 4417 O O . SER A 1 572 ? 16.087 -23.734 -5.925 1.00 50.28 572 SER A O 1
ATOM 4419 N N . MET A 1 573 ? 14.897 -22.714 -4.317 1.00 56.03 573 MET A N 1
ATOM 4420 C CA . MET A 1 573 ? 15.917 -21.720 -3.993 1.00 56.03 573 MET A CA 1
ATOM 4421 C C . MET A 1 573 ? 16.996 -22.336 -3.080 1.00 56.03 573 MET A C 1
ATOM 4423 O O . MET A 1 573 ? 16.706 -23.277 -2.328 1.00 56.03 573 MET A O 1
ATOM 4427 N N . PRO A 1 574 ? 18.245 -21.830 -3.109 1.00 51.19 574 PRO A N 1
ATOM 4428 C CA . PRO A 1 574 ? 19.275 -22.245 -2.159 1.00 51.19 574 PRO A CA 1
ATOM 4429 C C . PRO A 1 574 ? 18.772 -22.083 -0.716 1.00 51.19 574 PRO A C 1
ATOM 4431 O O . PRO A 1 574 ? 18.222 -21.042 -0.375 1.00 51.19 574 PRO A O 1
ATOM 4434 N N . GLY A 1 575 ? 18.938 -23.111 0.122 1.00 53.50 575 GLY A N 1
ATOM 4435 C CA . GLY A 1 575 ? 18.485 -23.087 1.522 1.00 53.50 575 GLY A CA 1
ATOM 4436 C C . GLY A 1 575 ? 17.095 -23.680 1.793 1.00 53.50 575 GLY A C 1
ATOM 4437 O O . GLY A 1 575 ? 16.639 -23.617 2.928 1.00 53.50 575 GLY A O 1
ATOM 4438 N N . GLY A 1 576 ? 16.435 -24.294 0.801 1.00 51.66 576 GLY A N 1
ATOM 4439 C CA . GLY A 1 576 ? 15.174 -25.024 1.012 1.00 51.66 576 GLY A CA 1
ATOM 4440 C C . GLY A 1 576 ? 13.912 -24.154 0.989 1.00 51.66 576 GLY A C 1
ATOM 4441 O O . GLY A 1 576 ? 12.905 -24.531 1.582 1.00 51.66 576 GLY A O 1
ATOM 4442 N N . SER A 1 577 ? 13.955 -22.995 0.322 1.00 59.47 577 SER A N 1
ATOM 4443 C CA . SER A 1 577 ? 12.790 -22.109 0.200 1.00 59.47 577 SER A CA 1
ATOM 4444 C C . SER A 1 577 ? 11.712 -22.697 -0.727 1.00 59.47 577 SER A C 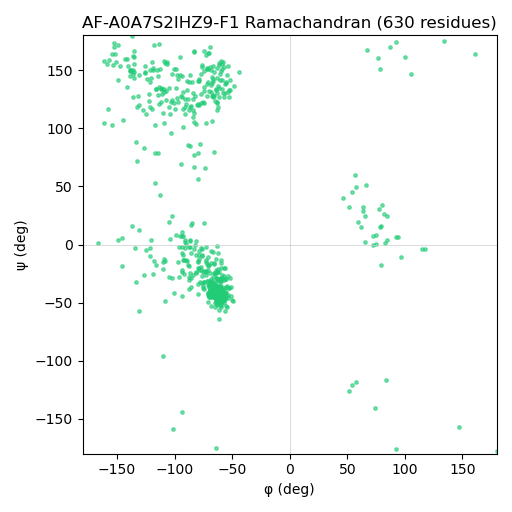1
ATOM 4446 O O . SER A 1 577 ? 12.010 -23.296 -1.763 1.00 59.47 577 SER A O 1
ATOM 4448 N N . TYR A 1 578 ? 10.452 -22.518 -0.318 1.00 60.56 578 TYR A N 1
ATOM 4449 C CA . TYR A 1 578 ? 9.231 -22.997 -0.978 1.00 60.56 578 TYR A CA 1
ATOM 4450 C C . TYR A 1 578 ? 8.706 -22.032 -2.065 1.00 60.56 578 TYR A C 1
ATOM 4452 O O . TYR A 1 578 ? 7.540 -22.120 -2.457 1.00 60.56 578 TYR A O 1
ATOM 4460 N N . ALA A 1 579 ? 9.532 -21.091 -2.539 1.00 64.75 579 ALA A N 1
ATOM 4461 C CA . ALA A 1 579 ? 9.142 -20.092 -3.537 1.00 64.75 579 ALA A CA 1
ATOM 4462 C C . ALA A 1 579 ? 8.498 -20.736 -4.779 1.00 64.75 579 ALA A C 1
ATOM 4464 O O . ALA A 1 579 ? 8.998 -21.724 -5.320 1.00 64.75 579 ALA A O 1
ATOM 4465 N N . GLY A 1 580 ? 7.362 -20.190 -5.217 1.00 67.62 580 GLY A N 1
ATOM 4466 C CA . GLY A 1 580 ? 6.646 -20.672 -6.398 1.00 67.62 580 GLY A CA 1
ATOM 4467 C C . GLY A 1 580 ? 5.930 -22.021 -6.243 1.00 67.62 580 GLY A C 1
ATOM 4468 O O . GLY A 1 580 ? 5.266 -22.441 -7.194 1.00 67.62 580 GLY A O 1
ATOM 4469 N N . SER A 1 581 ? 5.995 -22.673 -5.071 1.00 74.38 581 SER A N 1
ATOM 4470 C CA . SER A 1 581 ? 5.323 -23.964 -4.822 1.00 74.38 581 SER A CA 1
ATOM 4471 C C . SER A 1 581 ? 3.810 -23.862 -4.590 1.00 74.38 581 SER A C 1
ATOM 4473 O O . SER A 1 581 ? 3.118 -24.882 -4.605 1.00 74.38 581 SER A O 1
ATOM 4475 N N . GLY A 1 582 ? 3.282 -22.644 -4.450 1.00 84.62 582 GLY A N 1
ATOM 4476 C CA . GLY A 1 582 ? 1.865 -22.401 -4.200 1.00 84.62 582 GLY A CA 1
ATOM 4477 C C . GLY A 1 582 ? 1.505 -22.437 -2.715 1.00 84.62 582 GLY A C 1
ATOM 4478 O O . GLY A 1 582 ? 2.292 -22.860 -1.875 1.00 84.62 582 GLY A O 1
ATOM 4479 N N . ARG A 1 583 ? 0.276 -22.029 -2.395 1.00 88.00 583 ARG A N 1
ATOM 4480 C CA . ARG A 1 583 ? -0.317 -22.025 -1.045 1.00 88.00 583 ARG A CA 1
ATOM 4481 C C . ARG A 1 583 ? 0.337 -21.076 -0.033 1.00 88.00 583 ARG A C 1
ATOM 4483 O O . ARG A 1 583 ? 0.176 -21.270 1.169 1.00 88.00 583 ARG A O 1
ATOM 4490 N N . TYR A 1 584 ? 0.995 -20.018 -0.509 1.00 86.44 584 TYR A N 1
ATOM 4491 C CA . TYR A 1 584 ? 1.555 -18.967 0.341 1.00 86.44 584 TYR A CA 1
ATOM 4492 C C . TYR A 1 584 ? 0.867 -17.623 0.121 1.00 86.44 584 TYR A C 1
ATOM 4494 O O . TYR A 1 584 ? 0.494 -17.263 -0.994 1.00 86.44 584 TYR A O 1
ATOM 4502 N N . VAL A 1 585 ? 0.747 -16.876 1.215 1.00 89.38 585 VAL A N 1
ATOM 4503 C CA . VAL A 1 585 ? 0.333 -15.474 1.243 1.00 89.38 585 VAL A CA 1
ATOM 4504 C C . VAL A 1 585 ? 1.460 -14.693 1.903 1.00 89.38 585 VAL A C 1
ATOM 4506 O O . VAL A 1 585 ? 1.819 -14.983 3.043 1.00 89.38 585 VAL A O 1
ATOM 4509 N N . TYR A 1 586 ? 2.064 -13.762 1.172 1.00 89.69 586 TYR A N 1
ATOM 4510 C CA . TYR A 1 586 ? 3.245 -13.032 1.628 1.00 89.69 586 TYR A CA 1
ATOM 4511 C C . TYR A 1 586 ? 2.886 -11.662 2.191 1.00 89.69 586 TYR A C 1
ATOM 4513 O O . TYR A 1 586 ? 1.924 -11.040 1.759 1.00 89.69 586 TYR A O 1
ATOM 4521 N N . GLU A 1 587 ? 3.705 -11.188 3.122 1.00 89.38 587 GLU A N 1
ATOM 4522 C CA . GLU A 1 587 ? 3.614 -9.861 3.740 1.00 89.38 587 GLU A CA 1
ATOM 4523 C C . GLU A 1 587 ? 3.517 -8.715 2.715 1.00 89.38 587 GLU A C 1
ATOM 4525 O O . GLU A 1 587 ? 2.689 -7.814 2.846 1.00 89.38 587 GLU A O 1
ATOM 4530 N N . ASN A 1 588 ? 4.347 -8.782 1.675 1.00 92.12 588 ASN A N 1
ATOM 4531 C CA . ASN A 1 588 ? 4.435 -7.821 0.584 1.00 92.12 588 ASN A CA 1
ATOM 4532 C C . ASN A 1 588 ? 4.919 -8.523 -0.694 1.00 92.12 588 ASN A C 1
ATOM 4534 O O . ASN A 1 588 ? 5.473 -9.626 -0.652 1.00 92.12 588 ASN A O 1
ATOM 4538 N N . PHE A 1 589 ? 4.744 -7.870 -1.838 1.00 91.19 589 PHE A N 1
ATOM 4539 C CA . PHE A 1 589 ? 4.999 -8.470 -3.147 1.00 91.19 589 PHE A CA 1
ATOM 4540 C C . PHE A 1 589 ? 5.853 -7.553 -4.015 1.00 91.19 589 PHE A C 1
ATOM 4542 O O . PHE A 1 589 ? 5.730 -6.335 -3.958 1.00 91.19 589 PHE A O 1
ATOM 4549 N N . ASP A 1 590 ? 6.712 -8.122 -4.848 1.00 90.50 590 ASP A N 1
ATOM 4550 C CA . ASP A 1 590 ? 7.413 -7.361 -5.879 1.00 90.50 590 ASP A CA 1
ATOM 4551 C C . ASP A 1 590 ? 6.406 -6.743 -6.868 1.00 90.50 590 ASP A C 1
ATOM 4553 O O . ASP A 1 590 ? 5.464 -7.412 -7.304 1.00 90.50 590 ASP A O 1
ATOM 4557 N N . ALA A 1 591 ? 6.583 -5.465 -7.210 1.00 91.44 591 ALA A N 1
ATOM 4558 C CA . ALA A 1 591 ? 5.576 -4.698 -7.941 1.00 91.44 591 ALA A CA 1
ATOM 4559 C C . ALA A 1 591 ? 5.403 -5.080 -9.414 1.00 91.44 591 ALA A C 1
ATOM 4561 O O . ALA A 1 591 ? 4.383 -4.741 -10.018 1.00 91.44 591 ALA A O 1
ATOM 4562 N N . ASP A 1 592 ? 6.363 -5.797 -9.994 1.00 87.50 592 ASP A N 1
ATOM 4563 C CA . ASP A 1 592 ? 6.340 -6.162 -11.411 1.00 87.50 592 ASP A CA 1
ATOM 4564 C C . ASP A 1 592 ? 6.104 -7.659 -11.622 1.00 87.50 592 ASP A C 1
ATOM 4566 O O . ASP A 1 592 ? 5.636 -8.078 -12.683 1.00 87.50 592 ASP A O 1
ATOM 4570 N N . THR A 1 593 ? 6.372 -8.475 -10.601 1.00 85.06 593 THR A N 1
ATOM 4571 C CA . THR A 1 593 ? 6.277 -9.940 -10.686 1.00 85.06 593 THR A CA 1
ATOM 4572 C C . THR A 1 593 ? 5.214 -10.551 -9.775 1.00 85.06 593 THR A C 1
ATOM 4574 O O . THR A 1 593 ? 4.785 -11.676 -10.049 1.00 85.06 593 THR A O 1
ATOM 4577 N N . ALA A 1 594 ? 4.746 -9.806 -8.764 1.00 88.69 594 ALA A N 1
ATOM 4578 C CA . ALA A 1 594 ? 3.918 -10.284 -7.653 1.00 88.69 594 ALA A CA 1
ATOM 4579 C C . ALA A 1 594 ? 4.581 -11.386 -6.809 1.00 88.69 594 ALA A C 1
ATOM 4581 O O . ALA A 1 594 ? 3.900 -12.116 -6.093 1.00 88.69 594 ALA A O 1
ATOM 4582 N N . GLU A 1 595 ? 5.907 -11.519 -6.880 1.00 85.56 595 GLU A N 1
ATOM 4583 C CA . GLU A 1 595 ? 6.647 -12.522 -6.116 1.00 85.56 595 GLU A CA 1
ATOM 4584 C C . GLU A 1 595 ? 6.898 -12.017 -4.686 1.00 85.56 595 GLU A C 1
ATOM 4586 O O . GLU A 1 595 ? 7.408 -10.911 -4.458 1.00 85.56 595 GLU A O 1
ATOM 4591 N N . GLY A 1 596 ? 6.536 -12.832 -3.696 1.00 78.31 596 GLY A N 1
ATOM 4592 C CA . GLY A 1 596 ? 6.793 -12.535 -2.287 1.00 78.31 596 GLY A CA 1
ATOM 4593 C C . GLY A 1 596 ? 8.259 -12.752 -1.920 1.00 78.31 596 GLY A C 1
ATOM 4594 O O . GLY A 1 596 ? 8.871 -11.959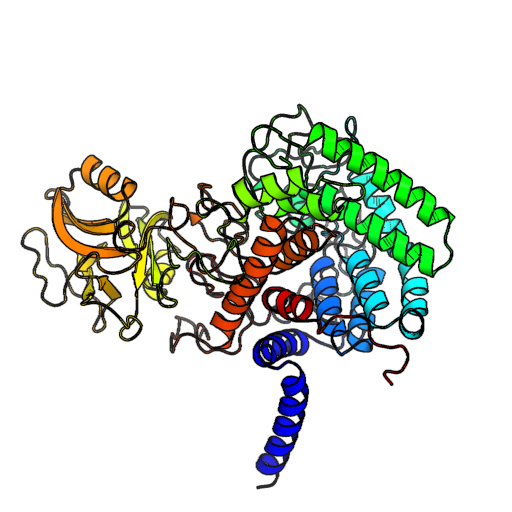 -1.206 1.00 78.31 596 GLY A O 1
ATOM 4595 N N . TYR A 1 597 ? 8.874 -13.783 -2.497 1.00 72.62 597 TYR A N 1
ATOM 4596 C CA . TYR A 1 597 ? 10.307 -14.029 -2.371 1.00 72.62 597 TYR A CA 1
ATOM 4597 C C . TYR A 1 597 ? 11.060 -13.239 -3.451 1.00 72.62 597 TYR A C 1
ATOM 4599 O O . TYR A 1 597 ? 11.296 -13.722 -4.555 1.00 72.62 597 TYR A O 1
ATOM 4607 N N . GLY A 1 598 ? 11.352 -11.971 -3.156 1.00 59.69 598 GLY A N 1
ATOM 4608 C CA . GLY A 1 598 ? 11.792 -10.999 -4.150 1.00 59.69 598 GLY A CA 1
ATOM 4609 C C . GLY A 1 598 ? 13.285 -11.006 -4.493 1.00 59.69 598 GLY A C 1
ATOM 4610 O O . GLY A 1 598 ? 14.155 -11.508 -3.775 1.00 59.69 598 GLY A O 1
ATOM 4611 N N . TYR A 1 599 ? 13.572 -10.329 -5.603 1.00 57.41 599 TYR A N 1
ATOM 4612 C CA . TYR A 1 599 ? 14.890 -10.067 -6.188 1.00 57.41 599 TYR A CA 1
ATOM 4613 C C . TYR A 1 599 ? 15.859 -9.312 -5.253 1.00 57.41 599 TYR A C 1
ATOM 4615 O O . TYR A 1 599 ? 17.076 -9.453 -5.378 1.00 57.41 599 TYR A O 1
ATOM 4623 N N . SER A 1 600 ? 15.324 -8.531 -4.313 1.00 51.97 600 SER A N 1
ATOM 4624 C CA . SER A 1 600 ? 16.039 -7.548 -3.477 1.00 51.97 600 SER A CA 1
ATOM 4625 C C . SER A 1 600 ? 15.812 -7.723 -1.972 1.00 51.97 600 SER A C 1
ATOM 4627 O O . SER A 1 600 ? 16.696 -7.374 -1.196 1.00 51.97 600 SER A O 1
ATOM 4629 N N . SER A 1 601 ? 14.683 -8.299 -1.551 1.00 59.62 601 SER A N 1
ATOM 4630 C CA . SER A 1 601 ? 14.360 -8.557 -0.143 1.00 59.62 601 SER A CA 1
ATOM 4631 C C . SER A 1 601 ? 13.446 -9.773 0.003 1.00 59.62 601 SER A C 1
ATOM 4633 O O . SER A 1 601 ? 12.733 -10.146 -0.930 1.00 59.62 601 SER A O 1
ATOM 4635 N N . GLU A 1 602 ? 13.463 -10.392 1.178 1.00 66.62 602 GLU A N 1
ATOM 4636 C CA . GLU A 1 602 ? 12.620 -11.545 1.500 1.00 66.62 602 GLU A CA 1
ATOM 4637 C C . GLU A 1 602 ? 11.373 -11.069 2.247 1.00 66.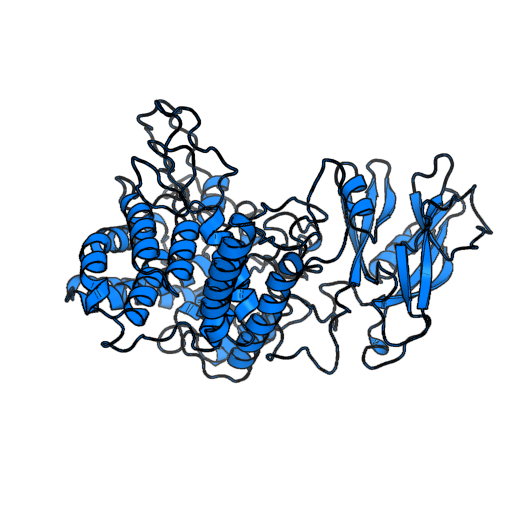62 602 GLU A C 1
ATOM 4639 O O . GLU A 1 602 ? 11.498 -10.420 3.282 1.00 66.62 602 GLU A O 1
ATOM 4644 N N . ALA A 1 603 ? 10.183 -11.371 1.721 1.00 81.88 603 ALA A N 1
ATOM 4645 C CA . ALA A 1 603 ? 8.930 -11.155 2.438 1.00 81.88 603 ALA A CA 1
ATOM 4646 C C . ALA A 1 603 ? 8.607 -12.366 3.316 1.00 81.88 603 ALA A C 1
ATOM 4648 O O . ALA A 1 603 ? 8.869 -13.513 2.928 1.00 81.88 603 ALA A O 1
ATOM 4649 N N . GLN A 1 604 ? 7.989 -12.131 4.473 1.00 82.94 604 GLN A N 1
ATOM 4650 C CA . GLN A 1 604 ? 7.541 -13.229 5.323 1.00 82.94 604 GLN A CA 1
ATOM 4651 C C . GLN A 1 604 ? 6.405 -14.015 4.646 1.00 82.94 604 GLN A C 1
ATOM 4653 O O . GLN A 1 604 ? 5.417 -13.410 4.215 1.00 82.94 604 GLN A O 1
ATOM 4658 N N . PRO A 1 605 ? 6.510 -15.353 4.541 1.00 83.62 605 PRO A N 1
ATOM 4659 C CA . PRO A 1 605 ? 5.399 -16.187 4.107 1.00 83.62 605 PRO A CA 1
ATOM 4660 C C . PRO A 1 605 ? 4.374 -16.351 5.235 1.00 83.62 605 PRO A C 1
ATOM 4662 O O . PRO A 1 605 ? 4.725 -16.330 6.414 1.00 83.62 605 PRO A O 1
ATOM 4665 N N . MET A 1 606 ? 3.121 -16.609 4.860 1.00 83.69 606 MET A N 1
ATOM 4666 C CA . MET A 1 606 ? 1.991 -16.810 5.776 1.00 83.69 606 MET A CA 1
ATOM 4667 C C . MET A 1 606 ? 1.765 -15.620 6.717 1.00 83.69 606 MET A C 1
ATOM 4669 O O . MET A 1 606 ? 1.642 -15.779 7.931 1.00 83.69 606 MET A O 1
ATOM 4673 N N . TYR A 1 607 ? 1.721 -14.424 6.133 1.00 85.88 607 TYR A N 1
ATOM 4674 C CA . TYR A 1 607 ? 1.556 -13.163 6.850 1.00 85.88 607 TYR A CA 1
ATOM 4675 C C . TYR A 1 607 ? 0.167 -12.570 6.587 1.00 85.88 607 TYR A C 1
ATOM 4677 O O . TYR A 1 607 ? -0.257 -12.456 5.434 1.00 85.88 607 TYR A O 1
ATOM 4685 N N . SER A 1 608 ? -0.540 -12.162 7.645 1.00 82.88 608 SER A N 1
ATOM 4686 C CA . SER A 1 608 ? -1.952 -11.752 7.557 1.00 82.88 608 SER A CA 1
ATOM 4687 C C . SER A 1 608 ? -2.201 -10.572 6.604 1.00 82.88 608 SER A C 1
ATOM 4689 O O . SER A 1 608 ? -3.194 -10.591 5.880 1.00 82.88 608 SER A O 1
ATOM 4691 N N . TRP A 1 609 ? -1.297 -9.589 6.520 1.00 87.69 609 TRP A N 1
ATOM 4692 C CA . TRP A 1 609 ? -1.386 -8.479 5.560 1.00 87.69 609 TRP A CA 1
ATOM 4693 C C . TRP A 1 609 ? -1.619 -8.921 4.127 1.00 87.69 609 TRP A C 1
ATOM 4695 O O . TRP A 1 609 ? -2.520 -8.382 3.489 1.00 87.69 609 TRP A O 1
ATOM 4705 N N . GLY A 1 610 ? -0.862 -9.900 3.625 1.00 86.38 610 GLY A N 1
ATOM 4706 C CA . GLY A 1 610 ? -0.927 -10.309 2.223 1.00 86.38 610 GLY A CA 1
ATOM 4707 C C . GLY A 1 610 ? -2.348 -10.597 1.753 1.00 86.38 610 GLY A C 1
ATOM 4708 O O . GLY A 1 610 ? -2.736 -10.209 0.650 1.00 86.38 610 GLY A O 1
ATOM 4709 N N . ALA A 1 611 ? -3.154 -11.182 2.639 1.00 87.12 611 ALA A N 1
ATOM 4710 C CA . ALA A 1 611 ? -4.529 -11.563 2.373 1.00 87.12 611 ALA A CA 1
ATOM 4711 C C . ALA A 1 611 ? -5.476 -10.374 2.111 1.00 87.12 611 ALA A C 1
ATOM 4713 O O . ALA A 1 611 ? -6.459 -10.540 1.384 1.00 87.12 611 ALA A O 1
ATOM 4714 N N . LEU A 1 612 ? -5.163 -9.169 2.609 1.00 92.12 612 LEU A N 1
ATOM 4715 C CA . LEU A 1 612 ? -5.959 -7.959 2.352 1.00 92.12 612 LEU A CA 1
ATOM 4716 C C . LEU A 1 612 ? -6.058 -7.631 0.855 1.00 92.12 612 LEU A C 1
ATOM 4718 O O . LEU A 1 612 ? -7.075 -7.097 0.419 1.00 92.12 612 LEU A O 1
ATOM 4722 N N . ALA A 1 613 ? -5.060 -8.010 0.042 1.00 89.12 613 ALA A N 1
ATOM 4723 C CA . ALA A 1 613 ? -5.104 -7.807 -1.409 1.00 89.12 613 ALA A CA 1
ATOM 4724 C C . ALA A 1 613 ? -6.297 -8.532 -2.053 1.00 89.12 613 ALA A C 1
ATOM 4726 O O . ALA A 1 613 ? -6.868 -8.061 -3.032 1.00 89.12 613 ALA A O 1
ATOM 4727 N N . GLY A 1 614 ? -6.710 -9.670 -1.494 1.00 89.75 614 GLY A N 1
ATOM 4728 C CA . GLY A 1 614 ? -7.902 -10.381 -1.944 1.00 89.75 614 GLY A CA 1
ATOM 4729 C C . GLY A 1 614 ? -9.192 -9.881 -1.303 1.00 89.75 614 GLY A C 1
ATOM 4730 O O . GLY A 1 614 ? -10.260 -9.968 -1.915 1.00 89.75 614 GLY A O 1
ATOM 4731 N N . PHE A 1 615 ? -9.110 -9.349 -0.083 1.00 96.25 615 PHE A N 1
ATOM 4732 C CA . PHE A 1 615 ? -10.290 -8.984 0.692 1.00 96.25 615 PHE A CA 1
ATOM 4733 C C . PHE A 1 615 ? -11.106 -7.862 0.043 1.00 96.25 615 PHE A C 1
ATOM 4735 O O . PHE A 1 615 ? -12.335 -7.953 0.013 1.00 96.25 615 PHE A O 1
ATOM 4742 N N . ILE A 1 616 ? -10.448 -6.894 -0.606 1.00 96.81 616 ILE A N 1
ATOM 4743 C CA . ILE A 1 616 ? -11.137 -5.821 -1.342 1.00 96.81 616 ILE A CA 1
ATOM 4744 C C . ILE A 1 616 ? -12.081 -6.348 -2.428 1.00 96.81 616 ILE A C 1
ATOM 4746 O O . ILE A 1 616 ? -13.118 -5.748 -2.697 1.00 96.81 616 ILE A O 1
ATOM 4750 N N . GLY A 1 617 ? -11.767 -7.498 -3.026 1.00 96.38 617 GLY A N 1
ATOM 4751 C CA . GLY A 1 617 ? -12.617 -8.132 -4.024 1.00 96.38 617 GLY A CA 1
ATOM 4752 C C . GLY A 1 617 ? -13.838 -8.819 -3.428 1.00 96.38 617 GLY A C 1
ATOM 4753 O O . GLY A 1 617 ? -14.927 -8.748 -4.001 1.00 96.38 617 GLY A O 1
ATOM 4754 N N . LEU A 1 618 ? -13.686 -9.408 -2.238 1.00 97.12 618 LEU A N 1
ATOM 4755 C CA . LEU A 1 618 ? -14.811 -9.933 -1.467 1.00 97.12 618 LEU A CA 1
ATOM 4756 C C . LEU A 1 618 ? -15.758 -8.798 -1.046 1.00 97.12 618 LEU A C 1
ATOM 4758 O O . LEU A 1 618 ? -16.973 -8.940 -1.173 1.00 97.12 618 LEU A O 1
ATOM 4762 N N . GLN A 1 619 ? -15.213 -7.654 -0.621 1.00 97.06 619 GLN A N 1
ATOM 4763 C CA . GLN A 1 619 ? -15.995 -6.452 -0.315 1.00 97.06 619 GLN A CA 1
ATOM 4764 C C . GLN A 1 619 ? -16.718 -5.913 -1.557 1.00 97.06 619 GLN A C 1
ATOM 4766 O O . GLN A 1 619 ? -17.930 -5.719 -1.523 1.00 97.06 619 GLN A O 1
ATOM 4771 N N . ALA A 1 620 ? -15.997 -5.713 -2.666 1.00 96.56 620 ALA A N 1
ATOM 4772 C CA . ALA A 1 620 ? -16.550 -5.167 -3.906 1.00 96.56 620 ALA A CA 1
ATOM 4773 C C . ALA A 1 620 ? -17.631 -6.057 -4.540 1.00 96.56 620 ALA A C 1
ATOM 4775 O O . ALA A 1 620 ? -18.479 -5.556 -5.273 1.00 96.56 620 ALA A O 1
ATOM 4776 N N . SER A 1 621 ? -17.612 -7.359 -4.243 1.00 96.06 621 SER A N 1
ATOM 4777 C CA . SER A 1 621 ? -18.587 -8.338 -4.740 1.00 96.06 621 SER A CA 1
ATOM 4778 C C . SER A 1 621 ? -19.765 -8.570 -3.784 1.00 96.06 621 SER A C 1
ATOM 4780 O O . SER A 1 621 ? -20.520 -9.520 -3.970 1.00 96.06 621 SER A O 1
ATOM 4782 N N . GLY A 1 622 ? -19.914 -7.741 -2.745 1.00 95.38 622 GLY A N 1
ATOM 4783 C CA . GLY A 1 622 ? -21.055 -7.782 -1.823 1.00 95.38 622 GLY A CA 1
ATOM 4784 C C . GLY A 1 622 ? -20.948 -8.814 -0.693 1.00 95.38 622 GLY A C 1
ATOM 4785 O O . GLY A 1 622 ? -21.834 -8.904 0.153 1.00 95.38 622 GLY A O 1
ATOM 4786 N N . TYR A 1 623 ? -19.852 -9.577 -0.590 1.00 95.25 623 TYR A N 1
ATOM 4787 C CA . TYR A 1 623 ? -19.722 -10.602 0.459 1.00 95.25 623 TYR A CA 1
ATOM 4788 C C . TYR A 1 623 ? -19.545 -10.022 1.867 1.00 95.25 623 TYR A C 1
ATOM 4790 O O . TYR A 1 623 ? -19.769 -10.734 2.852 1.00 95.25 623 TYR A O 1
ATOM 4798 N N . TYR A 1 624 ? -19.164 -8.745 1.967 1.00 95.50 624 TYR A N 1
ATOM 4799 C CA . TYR A 1 624 ? -18.988 -8.018 3.226 1.00 95.50 624 TYR A CA 1
ATOM 4800 C C . TYR A 1 624 ? -20.137 -7.020 3.525 1.00 95.50 624 TYR A C 1
ATOM 4802 O O . TYR A 1 624 ? -19.986 -6.109 4.330 1.00 95.50 624 TYR A O 1
ATOM 4810 N N . GLU A 1 625 ? -21.311 -7.167 2.907 1.00 93.12 625 GLU A N 1
ATOM 4811 C CA . GLU A 1 625 ? -22.468 -6.308 3.211 1.00 93.12 625 GLU A CA 1
ATOM 4812 C C . GLU A 1 625 ? -23.063 -6.560 4.611 1.00 93.12 625 GLU A C 1
ATOM 4814 O O . GLU A 1 625 ? -22.697 -7.516 5.304 1.00 93.12 625 GLU A O 1
ATOM 4819 N N . ALA A 1 626 ? -23.976 -5.681 5.040 1.00 92.38 626 ALA A N 1
ATOM 4820 C CA . ALA A 1 626 ? -24.741 -5.865 6.268 1.00 92.38 626 ALA A CA 1
ATOM 4821 C C . ALA A 1 626 ? -25.503 -7.196 6.233 1.00 92.38 626 ALA A C 1
ATOM 4823 O O . ALA A 1 626 ? -26.244 -7.489 5.296 1.00 92.38 626 ALA A O 1
ATOM 4824 N N . LEU A 1 627 ? -25.313 -8.002 7.270 1.00 87.62 627 LEU A N 1
ATOM 4825 C CA . LEU A 1 627 ? -26.085 -9.205 7.505 1.00 87.62 627 LEU A CA 1
ATOM 4826 C C . LEU A 1 627 ? -27.466 -8.780 8.012 1.00 87.62 627 LEU A C 1
ATOM 4828 O O . LEU A 1 627 ? -27.576 -7.889 8.855 1.00 87.62 627 LEU A O 1
ATOM 4832 N N . GLY A 1 628 ? -28.524 -9.402 7.491 1.00 69.44 628 GLY A N 1
ATOM 4833 C CA . GLY A 1 628 ? -29.867 -9.197 8.034 1.00 69.44 628 GLY A CA 1
ATOM 4834 C C . GLY A 1 628 ? -29.910 -9.541 9.528 1.00 69.44 628 GLY A C 1
ATOM 4835 O O . GLY A 1 628 ? -29.142 -10.387 9.990 1.00 69.44 628 GLY A O 1
ATOM 4836 N N . GLU A 1 629 ? -30.820 -8.912 10.278 1.00 59.16 629 GLU A N 1
ATOM 4837 C CA . GLU A 1 629 ? -30.956 -9.118 11.734 1.00 59.16 629 GLU A CA 1
ATOM 4838 C C . GLU A 1 629 ? -31.270 -10.586 12.119 1.00 59.16 629 GLU A C 1
ATOM 4840 O O . GLU A 1 629 ? -31.090 -10.963 13.275 1.00 59.16 629 GLU A O 1
ATOM 4845 N N . ASP A 1 630 ? -31.646 -11.426 11.142 1.00 51.06 630 ASP A N 1
ATOM 4846 C CA . ASP A 1 630 ? -32.090 -12.818 11.302 1.00 51.06 630 ASP A CA 1
ATOM 4847 C C . ASP A 1 630 ? -31.017 -13.897 11.036 1.00 51.06 630 ASP A C 1
ATOM 4849 O O . ASP A 1 630 ? -31.343 -15.087 10.980 1.00 51.06 630 ASP A O 1
ATOM 4853 N N . ILE A 1 631 ? -29.739 -13.547 10.837 1.00 53.72 631 ILE A N 1
ATOM 4854 C CA . ILE A 1 631 ? -28.696 -14.589 10.755 1.00 53.72 631 ILE A CA 1
ATOM 4855 C C . ILE A 1 631 ? -28.481 -15.163 12.164 1.00 53.72 631 ILE A C 1
ATOM 4857 O O . ILE A 1 631 ? -28.281 -14.353 13.067 1.00 53.72 631 ILE A O 1
ATOM 4861 N N . PRO A 1 632 ? -28.536 -16.499 12.374 1.00 47.44 632 PRO A N 1
ATOM 4862 C CA . PRO A 1 632 ? -28.384 -17.143 13.684 1.00 47.44 632 PRO A CA 1
ATOM 4863 C C . PRO A 1 632 ? -27.123 -16.758 14.457 1.00 47.44 632 PRO A C 1
ATOM 4865 O O . PRO A 1 632 ? -26.065 -16.455 13.854 1.00 47.44 632 PRO A O 1
#

Nearest PDB structures (foldseek):
  2wyn-assembly1_B  TM=6.902E-01  e=7.847E-09  Escherichia coli K-12
  2jg0-assembly1_A  TM=6.773E-01  e=1.777E-08  Escherichia coli K-12
  2wyn-assembly2_A  TM=6.399E-01  e=9.510E-09  Escherichia coli K-12
  5z6h-assembly2_B  TM=6.953E-01  e=5.909E-08  Enterobacter cloacae
  5z66-assembly1_A  TM=7.073E-01  e=1.473E-07  Enterobacter cloacae

Solvent-accessible surface area (backbone atoms only — not comparable to full-atom values): 32154 Å² total; per-residue (Å²): 117,72,70,65,60,55,51,54,54,52,52,51,53,54,51,58,72,32,55,85,46,58,97,43,21,68,46,51,51,53,32,49,52,20,45,61,69,24,44,44,80,31,96,87,68,38,52,35,46,31,48,35,80,87,47,70,72,28,87,83,39,97,78,68,58,39,18,44,40,42,33,35,42,60,27,31,52,44,20,49,61,36,44,67,84,36,55,68,60,12,49,43,23,36,48,45,46,55,70,54,37,43,97,83,34,35,45,23,30,32,37,17,70,95,46,59,49,80,25,33,35,39,54,60,49,49,45,37,38,54,37,53,50,30,56,21,62,28,60,92,74,35,45,68,58,46,69,74,42,43,67,54,54,52,36,24,52,51,38,45,61,66,60,30,37,40,78,92,64,43,38,26,26,47,30,8,31,79,45,85,71,49,97,85,71,58,74,54,68,89,31,56,43,54,67,39,14,25,44,18,64,68,30,67,64,26,58,73,56,62,94,52,57,52,39,84,69,90,63,23,28,40,47,30,35,33,36,28,57,40,12,36,50,36,32,27,33,54,21,44,34,54,50,24,57,73,73,68,37,66,70,56,32,55,52,36,50,53,53,36,55,51,34,49,56,28,44,64,68,69,27,46,35,79,88,81,27,41,41,42,32,20,30,59,87,78,62,50,78,48,84,64,53,36,60,46,47,44,23,42,35,36,45,10,52,90,79,42,48,43,67,64,53,49,40,37,31,36,60,70,35,42,41,20,34,31,33,22,16,21,27,62,25,64,52,71,54,84,75,33,59,43,68,59,90,58,31,30,62,29,34,35,30,31,35,87,90,69,48,57,32,59,27,44,45,68,68,53,32,54,71,40,50,86,65,31,46,82,73,46,64,32,19,28,36,28,38,61,92,84,70,73,94,76,80,65,66,35,57,22,24,41,25,21,30,36,102,80,40,78,32,34,31,72,41,49,87,85,67,72,75,94,69,52,60,72,62,44,75,74,56,96,58,58,39,33,45,24,30,66,61,74,65,69,83,51,26,87,61,44,30,58,31,31,35,24,39,24,80,87,81,28,44,66,47,68,34,35,25,73,68,45,48,50,54,39,47,77,71,62,31,43,83,74,45,80,66,24,28,30,41,46,26,81,31,31,85,76,21,34,45,67,41,44,53,26,38,24,28,38,67,42,84,56,25,77,55,38,40,64,39,26,13,15,25,42,18,63,57,54,44,49,42,47,48,16,44,65,36,68,64,78,54,66,63,41,53,17,31,44,37,8,43,36,45,24,24,42,53,38,42,46,42,36,34,68,26,81,46,92,49,76,44,91,93,76,45,69,51,38,66,33,79,41,31,26,40,31,24,32,42,82,66,35,36,29,75,35,62,63,38,79,39,53,69,39,15,40,49,20,32,38,27,28,45,53,40,43,45,76,70,55,70,60,50,64,52,65,95,80,67,131

Foldseek 3Di:
DVVVVVVVVVVVVLQVVLVVLPVLSLLLVLLCLLQVQQWDAAPVLGTAGAQHPPAFCDCDDPVSGQRTKDAQVQRLVSLLSCLLDNNVSSLSHLCSQLVCDDPQLARFRIGTVLDTADFAHAQLCNLVSLLLSCQAAHCVPRVVSLVVRLSSLLSNLVSQQVQQQDPDLRAGFFFWHQDCDDPVPPHRPPTAALQNSCSRHVNNVFPLQPPFHFDPPDRRGTQKRFLLSLLSSLLSLVSSLSSCVSVVNVVSNVVSVVSNLSSQVSQVPQQQDPVQLWRFMAGNVPRHTRPWDFLSRLSQLLNPCPRHDHLSSNLSCLPNAQCAQLWFLQALALDHDPLFGADFLQKFFFWWKAFPVGAIATARDLQRLQVCQVGTDTDDGQFIFHQDDPRDPDADKAFWFWKQFDPVSPHTDIDGPPDDDPFADDIHGPDPHGRTIAGAALDDSNSVQWFWWFWWAARPRSDIAIGGHPVSVVVCVVVRIGTDDTRHIGGGDGSDPSNNALAGRFRTINNDPQCSLLERSSNWAWLVSLLSSLSSLVSHRDDSSSNRSNSSLQSSLQVLQVDQQVFDDDDQDPPRDCWRVHSWQWRIARRRNSGCCDSNDHTDTSGSRSSSSSVSNCVVVCSSGHDPPPDD

Radius of gyration: 25.78 Å; Cα contacts (8 Å, |Δi|>4): 1422; chains: 1; bounding box: 72×74×69 Å

Sequence (632 aa):
GRARAGGSHYRAREAATLERYGEWAEVKDAMQTSLMWSFIYDPKEGLVAPVTRNWAFSPRTVDGDQSEGLFCWDGSFASYMLSLDALDLAISNLIQIIKGRTSSGFIPSYSAGTTKTRDRSNPPVTSKIMSEISRRWGKGRTRWVVELCFDDLYNWNTWMYAMRREPPEALLSWGSDPFPFAPDGSQSTHGAGGGGASLESGLDNGPVMEGVPFNVTGRYLQDEYDAGYSGMFLMDCMALIELATMLGRDDAVAELRRRFDVVNGAMLRVLWNESAGYFQNRRSADLTPIERMAPTHFYPLLAGPASGPSEEQARATVVKHLTNPVRFAVWPSGMPPKDHPAPPEAARPLVQWRSKSGRHTLCCTLRCNFNVRGNHTKVRYEAMGVASVGALTDGETTALYAYGCGLNGSDVTLAPERWTPAQGGPCIKDSTAPALLALTSRSGPAAADLHALELWYHPAPSDHYVVASDSGKADAAARGYHRVALLGYVWPQPGTPNATSRYGLPSISKDDAAYIDQNYWHGRLWSPMIQIVYWALDSGYRGAEVQGARAGLVAQSKALLLKEWRGYGNMSMPGGSYAGSGRYVYENFDADTAEGYGYSSEAQPMYSWGALAGFIGLQASGYYEALGEDIP

Mean predicted aligned error: 7.29 Å